Protein AF-0000000074482493 (afdb_homodimer)

Foldseek 3Di:
DLPPLCVVFVVLNPDDPVLNVLLLVLQLVQCLVQNLPRRDPVSSCVSSVHDSVVVCNRQVDSLRVLLSSLSVLVVVLVVQLLVVLVVQDDLALLVLLLVSLVSVLVSCVVPVSSVSSNVCCQVPNDPVCVVVSVVVNVVVCVVCDLVNCCPRRSNLVSDPQVFFDPVDHSSNLSVVLVVLSVVLVVVLNVCVVVPVDPSVCSSVVSSVVSVVVVVVSVVVTGDDD/DLPPLVVVFVVLNPDDPVLNVLLLVLQLVQCLVQNLPRRDPVSSCVSSVHDSVVVCNRQVDSLRSLLSSLSVLVVVLVVQLLVVLVVQDDLALLVLLLVSLVSVLVSCVVPVSSVSSNVCCQVPNDPVCVVVSVVVNVVVCVVCDLVNCCPRRSNLVSDPVVFFDPVDHSSNLSVVLVVLSVVLVVVLNVCVVVPVDPSVCSSVVSSVVSVVVVVVSVVVTGDDD

Sequence (450 aa):
MKLEVLTLYPAFEKQPQEKKDLIIKVAIEEFVKNGYEKASTDVITRRAGISKGILFHYFKSKKNLYLYLVNYVKDFLTEIAMTKLKKIQSDDFFERIKEIVLLKQEIMIQYLQETQFITDAFLNPPVAVKAEMEKIIKEYYEAYQEDFLLEHVYIKELIQTEKLREDISADTVIRMTMCIVDQLSNKYLALYKIKQIDIMDTTEFMLRELNEYLKIVKYGIYKPEMKLEVLTLYPAFEKQPQEKKDLIIKVAIEEFVKNGYEKASTDVITRRAGISKGILFHYFKSKKNLYLYLVNYVKDFLTEIAMTKLKKIQSDDFFERIKEIVLLKQEIMIQYLQETQFITDAFLNPPVAVKAEMEKIIKEYYEAYQEDFLLEHVYIKELIQTEKLREDISADTVIRMTMCIVDQLSNKYLALYKIKQIDIMDTTEFMLRELNEYLKIVKYGIYKPE

InterPro domains:
  IPR001647 DNA-binding HTH domain, TetR-type [PF00440] (23-68)
  IPR001647 DNA-binding HTH domain, TetR-type [PR00455] (23-36)
  IPR001647 DNA-binding HTH domain, TetR-type [PR00455] (44-67)
  IPR001647 DNA-binding HTH domain, TetR-type [PS50977] (17-77)
  IPR009057 Homedomain-like superfamily [SSF46689] (12-85)
  IPR023772 DNA-binding HTH domain, TetR-type, conserved site [PS01081] (35-65)
  IPR036271 Tetracyclin repressor-like, C-terminal domain superfamily [SSF48498] (91-223)
  IPR050624 Nucleoid occlusion factor SlmA/HTH-type transcriptional regulator [PTHR43479] (12-219)

Solvent-accessible surface area (backbone atoms only — not comparable to full-atom value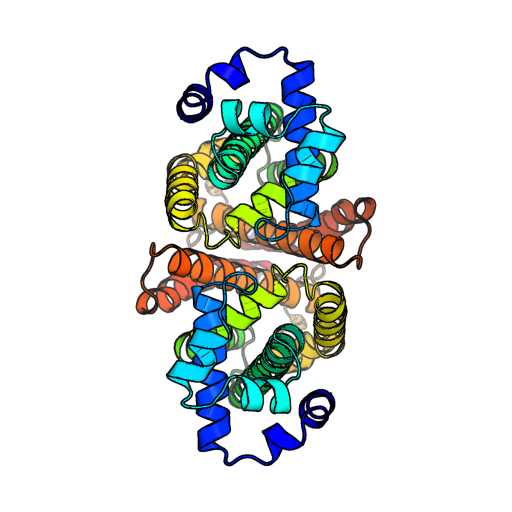s): 24670 Å² total; per-residue (Å²): 118,78,60,56,66,59,60,70,28,56,75,47,67,68,46,59,66,69,58,49,51,43,44,52,51,44,42,48,51,39,36,58,71,37,32,76,82,66,35,51,68,66,59,33,20,61,76,52,71,49,52,67,66,55,52,34,67,42,39,66,41,71,67,45,43,51,54,48,48,48,53,49,45,52,48,52,53,50,50,53,50,53,60,56,52,71,67,64,73,65,78,40,43,70,60,36,52,54,50,51,52,51,49,52,48,50,49,40,66,77,36,41,62,56,44,52,38,50,50,43,47,70,76,56,47,53,63,94,45,33,73,61,45,48,51,51,52,51,51,50,47,64,72,53,25,71,66,47,41,40,60,72,67,65,28,58,83,41,50,62,68,89,45,35,32,90,90,55,53,70,66,56,54,50,51,49,51,49,43,48,51,51,34,50,51,51,51,46,52,50,37,35,74,69,66,76,40,56,75,86,48,42,58,60,55,46,50,53,54,47,52,57,49,47,54,28,46,58,50,22,42,38,54,86,130,119,79,60,57,66,59,60,72,28,54,76,47,66,68,46,58,66,69,60,50,51,44,43,51,50,43,42,48,50,40,36,58,72,35,32,75,81,67,34,48,67,67,59,32,21,60,77,51,72,47,52,64,67,54,54,34,68,41,41,67,40,71,66,47,43,51,53,49,49,48,52,47,45,53,47,52,52,49,51,54,50,54,59,55,52,71,67,62,74,64,78,41,44,70,60,35,50,54,51,51,53,52,48,53,49,50,49,40,66,77,38,40,63,56,45,55,38,48,52,44,47,70,76,57,47,54,63,93,46,35,73,61,46,49,52,52,52,52,50,48,47,64,72,53,24,70,67,47,40,39,61,71,68,65,28,58,82,42,50,62,66,89,45,36,32,90,91,55,54,69,66,56,52,51,51,48,51,51,42,49,50,52,33,49,51,52,50,47,52,52,37,33,75,69,66,75,41,55,76,87,48,40,59,60,58,46,49,50,53,47,51,58,49,47,54,29,46,58,51,21,43,38,54,85,131

Structure (mmCIF, N/CA/C/O backbone):
data_AF-0000000074482493-model_v1
#
loop_
_entity.id
_entity.type
_entity.pdbx_description
1 polymer 'TetR family transcriptional regulator'
#
loop_
_atom_site.group_PDB
_atom_site.id
_atom_site.type_symbol
_atom_site.label_atom_id
_atom_site.label_alt_id
_atom_site.label_comp_id
_atom_site.label_asym_id
_atom_site.label_entity_id
_atom_site.label_seq_id
_atom_site.pdbx_PDB_ins_code
_atom_site.Cartn_x
_atom_site.Cartn_y
_atom_site.Cartn_z
_atom_site.occupancy
_atom_site.B_iso_or_equiv
_atom_site.auth_seq_id
_atom_site.auth_comp_id
_atom_site.auth_asym_id
_atom_site.auth_atom_id
_atom_site.pdbx_PDB_model_num
ATOM 1 N N . MET A 1 1 ? 16.984 13.258 -15.93 1 34.06 1 MET A N 1
ATOM 2 C CA . MET A 1 1 ? 15.93 13.938 -15.172 1 34.06 1 MET A CA 1
ATOM 3 C C . MET A 1 1 ? 16.391 14.266 -13.766 1 34.06 1 MET A C 1
ATOM 5 O O . MET A 1 1 ? 15.836 15.141 -13.109 1 34.06 1 MET A O 1
ATOM 9 N N . LYS A 1 2 ? 17.359 13.383 -13.32 1 43.22 2 LYS A N 1
ATOM 10 C CA . LYS A 1 2 ? 18.031 13.562 -12.039 1 43.22 2 LYS A CA 1
ATOM 11 C C . LYS A 1 2 ? 18.281 15.039 -11.742 1 43.22 2 LYS A C 1
ATOM 13 O O . LYS A 1 2 ? 18.047 15.5 -10.625 1 43.22 2 LYS A O 1
ATOM 18 N N . LEU A 1 3 ? 18.844 15.625 -12.703 1 47.97 3 LEU A N 1
ATOM 19 C CA . LEU A 1 3 ? 19.641 16.844 -12.711 1 47.97 3 LEU A CA 1
ATOM 20 C C . LEU A 1 3 ? 18.766 18.078 -12.586 1 47.97 3 LEU A C 1
ATOM 22 O O . LEU A 1 3 ? 19.172 19.094 -12.008 1 47.97 3 LEU A O 1
ATOM 26 N N . GLU A 1 4 ? 17.594 17.844 -13.047 1 50.75 4 GLU A N 1
ATOM 27 C CA . GLU A 1 4 ? 16.938 19.141 -13.219 1 50.75 4 GLU A CA 1
ATOM 28 C C . GLU A 1 4 ? 16.484 19.719 -11.875 1 50.75 4 GLU A C 1
ATOM 30 O O . GLU A 1 4 ? 16.609 20.922 -11.625 1 50.75 4 GLU A O 1
ATOM 35 N N . VAL A 1 5 ? 15.93 18.906 -10.984 1 54.44 5 VAL A N 1
ATOM 36 C CA . VAL A 1 5 ? 15.391 19.453 -9.75 1 54.44 5 VAL A CA 1
ATOM 37 C C . VAL A 1 5 ? 16.531 19.938 -8.852 1 54.44 5 VAL A C 1
ATOM 39 O O . VAL A 1 5 ? 16.406 20.938 -8.156 1 54.44 5 VAL A O 1
ATOM 42 N N . LEU A 1 6 ? 17.656 19.188 -8.945 1 57.38 6 LEU A N 1
ATOM 43 C CA . LEU A 1 6 ? 18.812 19.609 -8.156 1 57.38 6 LEU A CA 1
ATOM 44 C C . LEU A 1 6 ? 19.312 20.969 -8.602 1 57.38 6 LEU A C 1
ATOM 46 O O . LEU A 1 6 ? 19.828 21.75 -7.793 1 57.38 6 LEU A O 1
ATOM 50 N N . THR A 1 7 ? 18.984 21.203 -9.828 1 65.94 7 THR A N 1
ATOM 51 C CA . THR A 1 7 ? 19.484 22.469 -10.383 1 65.94 7 THR A CA 1
ATOM 52 C C . THR A 1 7 ? 18.578 23.625 -9.977 1 65.94 7 THR A C 1
ATOM 54 O O . THR A 1 7 ? 18.969 24.797 -10.102 1 65.94 7 THR A O 1
ATOM 57 N N . LEU A 1 8 ? 17.547 23.219 -9.328 1 75.19 8 LEU A N 1
ATOM 58 C CA . LEU A 1 8 ? 16.578 24.266 -9 1 75.19 8 LEU A CA 1
ATOM 59 C C . LEU A 1 8 ? 16.938 24.938 -7.676 1 75.19 8 LEU A C 1
ATOM 61 O O . LEU A 1 8 ? 16.375 25.984 -7.344 1 75.19 8 LEU A O 1
ATOM 65 N N . TYR A 1 9 ? 17.969 24.391 -7 1 91.56 9 TYR A N 1
ATOM 66 C CA . TYR A 1 9 ? 18.328 24.953 -5.703 1 91.56 9 TYR A CA 1
ATOM 67 C C . TYR A 1 9 ? 19.828 25.203 -5.613 1 91.56 9 TYR A C 1
ATOM 69 O O . TYR A 1 9 ? 20.516 24.609 -4.773 1 91.56 9 TYR A O 1
ATOM 77 N N . PRO A 1 10 ? 20.297 26.141 -6.406 1 91.81 10 PRO A N 1
ATOM 78 C CA . PRO A 1 10 ? 21.734 26.359 -6.551 1 91.81 10 PRO A CA 1
ATOM 79 C C . PRO A 1 10 ? 22.406 26.75 -5.238 1 91.81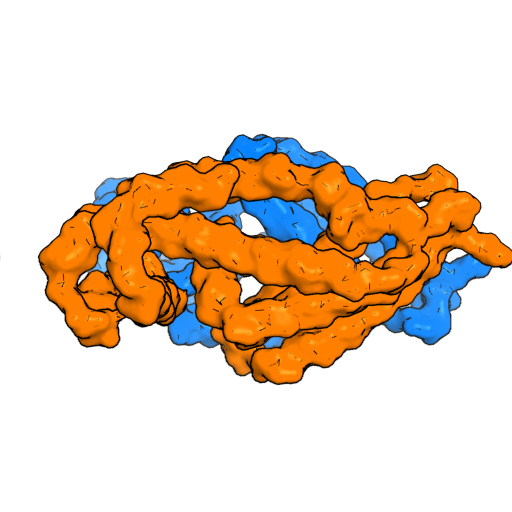 10 PRO A C 1
ATOM 81 O O . PRO A 1 10 ? 23.531 26.328 -4.965 1 91.81 10 PRO A O 1
ATOM 84 N N . ALA A 1 11 ? 21.75 27.625 -4.418 1 94.06 11 ALA A N 1
ATOM 85 C CA . ALA A 1 11 ? 22.328 28.078 -3.156 1 94.06 11 ALA A CA 1
ATOM 86 C C . ALA A 1 11 ? 22.594 26.891 -2.23 1 94.06 11 ALA A C 1
ATOM 88 O O . ALA A 1 11 ? 23.609 26.844 -1.542 1 94.06 11 ALA A O 1
ATOM 89 N N . PHE A 1 12 ? 21.688 25.969 -2.24 1 96.12 12 PHE A N 1
ATOM 90 C CA . PHE A 1 12 ? 21.844 24.781 -1.413 1 96.12 12 PHE A CA 1
ATOM 91 C C . PHE A 1 12 ? 22.906 23.859 -1.996 1 96.12 12 PHE A C 1
ATOM 93 O O . PHE A 1 12 ? 23.75 23.344 -1.267 1 96.12 12 PHE A O 1
ATOM 100 N N . GLU A 1 13 ? 22.891 23.703 -3.324 1 94.06 13 GLU A N 1
ATOM 101 C CA . GLU A 1 13 ? 23.766 22.75 -3.988 1 94.06 13 GLU A CA 1
ATOM 102 C C . GLU A 1 13 ? 25.234 23.203 -3.926 1 94.06 13 GLU A C 1
ATOM 104 O O . GLU A 1 13 ? 26.141 22.391 -4.086 1 94.06 13 GLU A O 1
ATOM 109 N N . LYS A 1 14 ? 25.438 24.453 -3.645 1 94 14 LYS A N 1
ATOM 110 C CA . LYS A 1 14 ? 26.781 25 -3.547 1 94 14 LYS A CA 1
ATOM 111 C C . LYS A 1 14 ? 27.375 24.75 -2.166 1 94 14 LYS A C 1
ATOM 113 O O . LYS A 1 14 ? 28.578 24.922 -1.963 1 94 14 LYS A O 1
ATOM 118 N N . GLN A 1 15 ? 26.547 24.281 -1.237 1 94.94 15 GLN A N 1
ATOM 119 C CA . GLN A 1 15 ? 27.016 24.047 0.119 1 94.94 15 GLN A CA 1
ATOM 120 C C . GLN A 1 15 ? 27.938 22.812 0.168 1 94.94 15 GLN A C 1
ATOM 122 O O . GLN A 1 15 ? 27.844 21.938 -0.696 1 94.94 15 GLN A O 1
ATOM 127 N N . PRO A 1 16 ? 28.828 22.781 1.195 1 96.12 16 PRO A N 1
ATOM 128 C CA . PRO A 1 16 ? 29.641 21.578 1.386 1 96.12 16 PRO A CA 1
ATOM 129 C C . PRO A 1 16 ? 28.797 20.312 1.579 1 96.12 16 PRO A C 1
ATOM 131 O O . PRO A 1 16 ? 27.734 20.375 2.211 1 96.12 16 PRO A O 1
ATOM 134 N N . GLN A 1 17 ? 29.297 19.203 1.153 1 95.62 17 GLN A N 1
ATOM 135 C CA . GLN A 1 17 ? 28.547 17.953 1.135 1 95.62 17 GLN A CA 1
ATOM 136 C C . GLN A 1 17 ? 28.125 17.547 2.543 1 95.62 17 GLN A C 1
ATOM 138 O O . GLN A 1 17 ? 27 17.094 2.744 1 95.62 17 GLN A O 1
ATOM 143 N N . GLU A 1 18 ? 28.953 17.734 3.449 1 96.06 18 GLU A N 1
ATOM 144 C CA . GLU A 1 18 ? 28.656 17.344 4.828 1 96.06 18 GLU A CA 1
ATOM 145 C C . GLU A 1 18 ? 27.453 18.109 5.363 1 96.06 18 GLU A C 1
ATOM 147 O O . GLU A 1 18 ? 26.609 17.516 6.055 1 96.06 18 GLU A O 1
ATOM 152 N N . LYS A 1 19 ? 27.406 19.391 5.031 1 96 19 LYS A N 1
ATOM 153 C CA . LYS A 1 19 ? 26.266 20.203 5.445 1 96 19 LYS A CA 1
ATOM 154 C C . LYS A 1 19 ? 24.984 19.766 4.746 1 96 19 LYS A C 1
ATOM 156 O O . LYS A 1 19 ? 23.938 19.656 5.383 1 96 19 LYS A O 1
ATOM 161 N N . LYS A 1 20 ? 25.078 19.562 3.486 1 96.56 20 LYS A N 1
ATOM 162 C CA . LYS A 1 20 ? 23.922 19.094 2.729 1 96.56 20 LYS A CA 1
ATOM 163 C C . LYS A 1 20 ? 23.391 17.781 3.285 1 96.56 20 LYS A C 1
ATOM 165 O O . LYS A 1 20 ? 22.203 17.625 3.52 1 96.56 20 LYS A O 1
ATOM 170 N N . ASP A 1 21 ? 24.297 16.859 3.609 1 97.06 21 ASP A N 1
ATOM 171 C CA . ASP A 1 21 ? 23.938 15.547 4.121 1 97.06 21 ASP A CA 1
ATOM 172 C C . ASP A 1 21 ? 23.203 15.656 5.457 1 97.06 21 ASP A C 1
ATOM 174 O O . ASP A 1 21 ? 22.219 14.945 5.699 1 97.06 21 ASP A O 1
ATOM 178 N N . LEU A 1 22 ? 23.672 16.516 6.246 1 97.81 22 LEU A N 1
ATOM 179 C CA . LEU A 1 22 ? 23.062 16.688 7.562 1 97.81 22 LEU A CA 1
ATOM 180 C C . LEU A 1 22 ? 21.656 17.234 7.441 1 97.81 22 LEU A C 1
ATOM 182 O O . LEU A 1 22 ? 20.719 16.719 8.07 1 97.81 22 LEU A O 1
ATOM 186 N N . ILE A 1 23 ? 21.469 18.25 6.621 1 98 23 ILE A N 1
ATOM 187 C CA . ILE A 1 23 ? 20.156 18.875 6.441 1 98 23 ILE A CA 1
ATOM 188 C C . ILE A 1 23 ? 19.188 17.859 5.852 1 98 23 ILE A C 1
ATOM 190 O O . ILE A 1 23 ? 18.047 17.719 6.328 1 98 23 ILE A O 1
ATOM 194 N N . ILE A 1 24 ? 19.688 17.125 4.891 1 98.12 24 ILE A N 1
ATOM 195 C CA . ILE A 1 24 ? 18.859 16.109 4.223 1 98.12 24 ILE A CA 1
ATOM 196 C C . ILE A 1 24 ? 18.469 15.031 5.223 1 98.12 24 ILE A C 1
ATOM 198 O O . ILE A 1 24 ? 17.297 14.672 5.324 1 98.12 24 ILE A O 1
ATOM 202 N N . LYS A 1 25 ? 19.422 14.586 5.988 1 98.19 25 LYS A N 1
ATOM 203 C CA . LYS A 1 25 ? 19.188 13.523 6.961 1 98.19 25 LYS A CA 1
ATOM 204 C C . LYS A 1 25 ? 18.156 13.953 8.008 1 98.19 25 LYS A C 1
ATOM 206 O O . LYS A 1 25 ? 17.172 13.25 8.242 1 98.19 25 LYS A O 1
ATOM 211 N N . VAL A 1 26 ? 18.297 15.078 8.57 1 98.44 26 VAL A N 1
ATOM 212 C CA . VAL A 1 26 ? 17.438 15.539 9.656 1 98.44 26 VAL A CA 1
ATOM 213 C C . VAL A 1 26 ? 16.031 15.82 9.109 1 98.44 26 VAL A C 1
ATOM 215 O O . VAL A 1 26 ? 15.031 15.555 9.781 1 98.44 26 VAL A O 1
ATOM 218 N N . ALA A 1 27 ? 15.992 16.406 7.914 1 98.62 27 ALA A N 1
ATOM 219 C CA . ALA A 1 27 ? 14.703 16.703 7.297 1 98.62 27 ALA A CA 1
ATOM 220 C C . ALA A 1 27 ? 13.93 15.414 7.02 1 98.62 27 ALA A C 1
ATOM 222 O O . ALA A 1 27 ? 12.742 15.312 7.34 1 98.62 27 ALA A O 1
ATOM 223 N N . ILE A 1 28 ? 14.594 14.398 6.469 1 98.5 28 ILE A N 1
ATOM 224 C CA . ILE A 1 28 ? 13.961 13.117 6.18 1 98.5 28 ILE A CA 1
ATOM 225 C C . ILE A 1 28 ? 13.453 12.484 7.473 1 98.5 28 ILE A C 1
ATOM 227 O O . ILE A 1 28 ? 12.312 12.031 7.547 1 98.5 28 ILE A O 1
ATOM 231 N N . GLU A 1 29 ? 14.273 12.516 8.492 1 97.94 29 GLU A N 1
ATOM 232 C CA . GLU A 1 29 ? 13.883 11.953 9.781 1 97.94 29 GLU A CA 1
ATOM 233 C C . GLU A 1 29 ? 12.641 12.641 10.336 1 97.94 29 GLU A C 1
ATOM 235 O O . GLU A 1 29 ? 11.742 11.977 10.859 1 97.94 29 GLU A O 1
ATOM 240 N N . GLU A 1 30 ? 12.586 13.938 10.211 1 98.12 30 GLU A N 1
ATOM 241 C CA . GLU A 1 30 ? 11.445 14.711 10.703 1 98.12 30 GLU A CA 1
ATOM 242 C C . GLU A 1 30 ? 10.18 14.375 9.93 1 98.12 30 GLU A C 1
ATOM 244 O O . GLU A 1 30 ? 9.117 14.172 10.523 1 98.12 30 GLU A O 1
ATOM 249 N N . PHE A 1 31 ? 10.273 14.281 8.625 1 96.88 31 PHE A N 1
ATOM 250 C CA . PHE A 1 31 ? 9.109 13.984 7.789 1 96.88 31 PHE A CA 1
ATOM 251 C C . PHE A 1 31 ? 8.633 12.555 8.023 1 96.88 31 PHE A C 1
ATOM 253 O O . PHE A 1 31 ? 7.43 12.281 7.977 1 96.88 31 PHE A O 1
ATOM 260 N N . VAL A 1 32 ? 9.586 11.633 8.25 1 94.44 32 VAL A N 1
ATOM 261 C CA . VAL A 1 32 ? 9.219 10.242 8.492 1 94.44 32 VAL A CA 1
ATOM 262 C C . VAL A 1 32 ? 8.523 10.125 9.844 1 94.44 32 VAL A C 1
ATOM 264 O O . VAL A 1 32 ? 7.516 9.422 9.969 1 94.44 32 VAL A O 1
ATOM 267 N N . LYS A 1 33 ? 9 10.844 10.797 1 93.06 33 LYS A N 1
ATOM 268 C CA . LYS A 1 33 ? 8.5 10.742 12.164 1 93.06 33 LYS A CA 1
ATOM 269 C C . LYS A 1 33 ? 7.145 11.43 12.305 1 93.06 33 LYS A C 1
ATOM 271 O O . LYS A 1 33 ? 6.234 10.891 12.938 1 93.06 33 LYS A O 1
ATOM 276 N N . ASN A 1 34 ? 6.98 12.609 11.602 1 92.38 34 ASN A N 1
ATOM 277 C CA . ASN A 1 34 ? 5.832 13.445 11.93 1 92.38 34 ASN A CA 1
ATOM 278 C C . ASN A 1 34 ? 4.891 13.594 10.734 1 92.38 34 ASN A C 1
ATOM 280 O O . ASN A 1 34 ? 3.781 14.109 10.875 1 92.38 34 ASN A O 1
ATOM 284 N N . GLY A 1 35 ? 5.352 13.102 9.586 1 91.06 35 GLY A N 1
ATOM 285 C CA . GLY A 1 35 ? 4.582 13.375 8.383 1 91.06 35 GLY A CA 1
ATOM 286 C C . GLY A 1 35 ? 4.746 14.797 7.875 1 91.06 35 GLY A C 1
ATOM 287 O O . GLY A 1 35 ? 5.324 15.641 8.562 1 91.06 35 GLY A O 1
ATOM 288 N N . TYR A 1 36 ? 4.238 15.062 6.758 1 93 36 TYR A N 1
ATOM 289 C CA . TYR A 1 36 ? 4.422 16.359 6.117 1 93 36 TYR A CA 1
ATOM 290 C C . TYR A 1 36 ? 3.781 17.469 6.941 1 93 36 TYR A C 1
ATOM 292 O O . TYR A 1 36 ? 4.406 18.5 7.195 1 93 36 TYR A O 1
ATOM 300 N N . GLU A 1 37 ? 2.613 17.281 7.367 1 88.38 37 GLU A N 1
ATOM 301 C CA . GLU A 1 37 ? 1.834 18.344 7.984 1 88.38 37 GLU A CA 1
ATOM 302 C C . GLU A 1 37 ? 2.396 18.719 9.352 1 88.38 37 GLU A C 1
ATOM 304 O O . GLU A 1 37 ? 2.545 19.906 9.664 1 88.38 37 GLU A O 1
ATOM 309 N N . LYS A 1 38 ? 2.762 17.766 10.148 1 90.25 38 LYS A N 1
ATOM 310 C CA . LYS A 1 38 ? 3.182 18.047 11.516 1 90.25 38 LYS A CA 1
ATOM 311 C C . LYS A 1 38 ? 4.691 18.266 11.594 1 90.25 38 LYS A C 1
ATOM 313 O O . LYS A 1 38 ? 5.199 18.734 12.617 1 90.25 38 LYS A O 1
ATOM 318 N N . ALA A 1 39 ? 5.363 17.875 10.492 1 95.44 39 ALA A N 1
ATOM 319 C CA . ALA A 1 39 ? 6.801 18.125 10.484 1 95.44 39 ALA A CA 1
ATOM 320 C C . ALA A 1 39 ? 7.09 19.609 10.703 1 95.44 39 ALA A C 1
ATOM 322 O O . ALA A 1 39 ? 6.391 20.469 10.164 1 95.44 39 ALA A O 1
ATOM 323 N N . SER A 1 40 ? 8.117 19.922 11.469 1 96.31 40 SER A N 1
ATOM 324 C CA . SER A 1 40 ? 8.445 21.281 11.867 1 96.31 40 SER A CA 1
ATOM 325 C C . SER A 1 40 ? 9.773 21.734 11.258 1 96.31 40 SER A C 1
ATOM 327 O O . SER A 1 40 ? 10.812 21.109 11.492 1 96.31 40 SER A O 1
ATOM 329 N N . THR A 1 41 ? 9.656 22.844 10.586 1 97.38 41 THR A N 1
ATO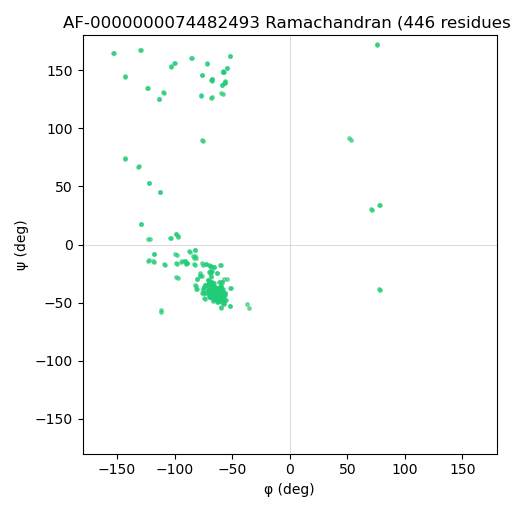M 330 C CA . THR A 1 41 ? 10.883 23.422 10.055 1 97.38 41 THR A CA 1
ATOM 331 C C . THR A 1 41 ? 11.773 23.938 11.18 1 97.38 41 THR A C 1
ATOM 333 O O . THR A 1 41 ? 13 23.953 11.062 1 97.38 41 THR A O 1
ATOM 336 N N . ASP A 1 42 ? 11.148 24.25 12.328 1 97.81 42 ASP A N 1
ATOM 337 C CA . ASP A 1 42 ? 11.922 24.672 13.5 1 97.81 42 ASP A CA 1
ATOM 338 C C . ASP A 1 42 ? 12.773 23.516 14.039 1 97.81 42 ASP A C 1
ATOM 340 O O . ASP A 1 42 ? 13.938 23.719 14.391 1 97.81 42 ASP A O 1
ATOM 344 N N . VAL A 1 43 ? 12.258 22.406 14.109 1 98.06 43 VAL A N 1
ATOM 345 C CA . VAL A 1 43 ? 12.977 21.219 14.594 1 98.06 43 VAL A CA 1
ATOM 346 C C . VAL A 1 43 ? 14.102 20.859 13.625 1 98.06 43 VAL A C 1
ATOM 348 O O . VAL A 1 43 ? 15.219 20.578 14.047 1 98.06 43 VAL A O 1
ATOM 351 N N . ILE A 1 44 ? 13.789 20.922 12.289 1 98.31 44 ILE A N 1
ATOM 352 C CA . ILE A 1 44 ? 14.781 20.594 11.258 1 98.31 44 ILE A CA 1
ATOM 353 C C . ILE A 1 44 ? 15.977 21.547 11.383 1 98.31 44 ILE A C 1
ATOM 355 O O . ILE A 1 44 ? 17.125 21.094 11.422 1 98.31 44 ILE A O 1
ATOM 359 N N . THR A 1 45 ? 15.688 22.844 11.5 1 98.31 45 THR A N 1
ATOM 360 C CA . THR A 1 45 ? 16.766 23.828 11.539 1 98.31 45 THR A CA 1
ATOM 361 C C . THR A 1 45 ? 17.562 23.719 12.828 1 98.31 45 THR A C 1
ATOM 363 O O . THR A 1 45 ? 18.797 23.797 12.805 1 98.31 45 THR A O 1
ATOM 366 N N . ARG A 1 46 ? 16.906 23.5 13.93 1 98.38 46 ARG A N 1
ATOM 367 C CA . ARG A 1 46 ? 17.594 23.312 15.211 1 98.38 46 ARG A CA 1
ATOM 368 C C . ARG A 1 46 ? 18.547 22.125 15.156 1 98.38 46 ARG A C 1
ATOM 370 O O . ARG A 1 46 ? 19.703 22.219 15.547 1 98.38 46 ARG A O 1
ATOM 377 N N . ARG A 1 47 ? 18.141 21.047 14.68 1 98 47 ARG A N 1
ATOM 378 C CA . ARG A 1 47 ? 18.938 19.828 14.617 1 98 47 ARG A CA 1
ATOM 379 C C . ARG A 1 47 ? 20.062 19.953 13.594 1 98 47 ARG A C 1
ATOM 381 O O . ARG A 1 47 ? 21.125 19.359 13.758 1 98 47 ARG A O 1
ATOM 388 N N . ALA A 1 48 ? 19.766 20.719 12.508 1 97.88 48 ALA A N 1
ATOM 389 C CA . ALA A 1 48 ? 20.75 20.891 11.445 1 97.88 48 ALA A CA 1
ATOM 390 C C . ALA A 1 48 ? 21.75 22 11.797 1 97.88 48 ALA A C 1
ATOM 392 O O . ALA A 1 48 ? 22.781 22.156 11.117 1 97.88 48 ALA A O 1
ATOM 393 N N . GLY A 1 49 ? 21.422 22.828 12.758 1 97.56 49 GLY A N 1
ATOM 394 C CA . GLY A 1 49 ? 22.312 23.891 13.18 1 97.56 49 GLY A CA 1
ATOM 395 C C . GLY A 1 49 ? 22.312 25.078 12.242 1 97.56 49 GLY A C 1
ATOM 396 O O . GLY A 1 49 ? 23.359 25.688 11.984 1 97.56 49 GLY A O 1
ATOM 397 N N . ILE A 1 50 ? 21.141 25.328 11.664 1 97.5 50 ILE A N 1
ATOM 398 C CA . ILE A 1 50 ? 21 26.5 10.797 1 97.5 50 ILE A CA 1
ATOM 399 C C . ILE A 1 50 ? 19.766 27.297 11.227 1 97.5 50 ILE A C 1
ATOM 401 O O . ILE A 1 50 ? 18.953 26.828 12.016 1 97.5 50 ILE A O 1
ATOM 405 N N . SER A 1 51 ? 19.672 28.5 10.703 1 96.69 51 SER A N 1
ATOM 406 C CA . SER A 1 51 ? 18.5 29.312 11 1 96.69 51 SER A CA 1
ATOM 407 C C . SER A 1 51 ? 17.344 28.984 10.055 1 96.69 51 SER A C 1
ATOM 409 O O . SER A 1 51 ? 17.547 28.422 8.984 1 96.69 51 SER A O 1
ATOM 411 N N . LYS A 1 52 ? 16.156 29.359 10.492 1 96.12 52 LYS A N 1
ATOM 412 C CA . LYS A 1 52 ? 14.984 29.234 9.633 1 96.12 52 LYS A CA 1
ATOM 413 C C . LYS A 1 52 ? 15.141 30.062 8.359 1 96.12 52 LYS A C 1
ATOM 415 O O . LYS A 1 52 ? 14.75 29.609 7.273 1 96.12 52 LYS A O 1
ATOM 420 N N . GLY A 1 53 ? 15.734 31.234 8.469 1 96.25 53 GLY A N 1
ATOM 421 C CA . GLY A 1 53 ? 16.016 32.062 7.32 1 96.25 53 GLY A CA 1
ATOM 422 C C . GLY A 1 53 ? 16.859 31.406 6.266 1 96.25 53 GLY A C 1
ATOM 423 O O . GLY A 1 53 ? 16.562 31.469 5.074 1 96.25 53 GLY A O 1
ATOM 424 N N . ILE A 1 54 ? 17.859 30.703 6.656 1 97 54 ILE A N 1
ATOM 425 C CA . ILE A 1 54 ? 18.781 30 5.75 1 97 54 ILE A CA 1
ATOM 426 C C . ILE A 1 54 ? 18.047 28.844 5.066 1 97 54 ILE A C 1
ATOM 428 O O . ILE A 1 54 ? 18.203 28.641 3.859 1 97 54 ILE A O 1
ATOM 432 N N . LEU A 1 55 ? 17.25 28.078 5.82 1 97.62 55 LEU A N 1
ATOM 433 C CA . LEU A 1 55 ? 16.484 27 5.219 1 97.62 55 LEU A CA 1
ATOM 434 C C . LEU A 1 55 ? 15.586 27.516 4.105 1 97.62 55 LEU A C 1
ATOM 436 O O . LEU A 1 55 ? 15.531 26.953 3.018 1 97.62 55 LEU A O 1
ATOM 440 N N . PHE A 1 56 ? 14.969 28.641 4.422 1 96 56 PHE A N 1
ATOM 441 C CA . PHE A 1 56 ? 14.023 29.188 3.455 1 96 56 PHE A CA 1
ATOM 442 C C . PHE A 1 56 ? 14.766 29.891 2.326 1 96 56 PHE A C 1
ATOM 444 O O . PHE A 1 56 ? 14.234 30.031 1.219 1 96 56 PHE A O 1
ATOM 451 N N . HIS A 1 57 ? 15.984 30.375 2.668 1 96.56 57 HIS A N 1
ATOM 452 C CA . HIS A 1 57 ? 16.844 30.844 1.584 1 96.56 57 HIS A CA 1
ATOM 453 C C . HIS A 1 57 ? 17.156 29.719 0.604 1 96.56 57 HIS A C 1
ATOM 455 O O . HIS A 1 57 ? 17.172 29.922 -0.61 1 96.56 57 HIS A O 1
ATOM 461 N N . TYR A 1 58 ? 17.328 28.531 1.152 1 96.69 58 TYR A N 1
ATOM 462 C CA . TYR A 1 58 ? 17.656 27.375 0.313 1 96.69 58 TYR A CA 1
ATOM 463 C C . TYR A 1 58 ? 16.422 26.906 -0.462 1 96.69 58 TYR A C 1
ATOM 465 O O . TYR A 1 58 ? 16.484 26.719 -1.679 1 96.69 58 TYR A O 1
ATOM 473 N N . PHE A 1 59 ? 15.219 26.781 0.235 1 97.38 59 PHE A N 1
ATOM 474 C CA . PHE A 1 59 ? 14.133 26 -0.353 1 97.38 59 PHE A CA 1
ATOM 475 C C . PHE A 1 59 ? 12.875 26.828 -0.5 1 97.38 59 PHE A C 1
ATOM 477 O O . PHE A 1 59 ? 11.914 26.406 -1.147 1 97.38 59 PHE A O 1
ATOM 484 N N . LYS A 1 60 ? 12.836 27.953 0.148 1 95.81 60 LYS A N 1
ATOM 485 C CA . LYS A 1 60 ? 11.75 28.922 0.062 1 95.81 60 LYS A CA 1
ATOM 486 C C . LYS A 1 60 ? 10.547 28.484 0.9 1 95.81 60 LYS A C 1
ATOM 488 O O . LYS A 1 60 ? 9.93 29.297 1.581 1 95.81 60 LYS A O 1
ATOM 493 N N . SER A 1 61 ? 10.266 27.188 0.882 1 95.94 61 SER A N 1
ATOM 494 C CA . SER A 1 61 ? 9.109 26.688 1.614 1 95.94 61 SER A CA 1
ATOM 495 C C . SER A 1 61 ? 9.297 25.234 2.025 1 95.94 61 SER A C 1
ATOM 497 O O . SER A 1 61 ? 10.164 24.547 1.491 1 95.94 61 SER A O 1
ATOM 499 N N . LYS A 1 62 ? 8.445 24.812 2.951 1 95.88 62 LYS A N 1
ATOM 500 C CA . LYS A 1 62 ? 8.406 23.406 3.35 1 95.88 62 LYS A CA 1
ATOM 501 C C . LYS A 1 62 ? 8.055 22.516 2.17 1 95.88 62 LYS A C 1
ATOM 503 O O . LYS A 1 62 ? 8.617 21.422 2.02 1 95.88 62 LYS A O 1
ATOM 508 N N . LYS A 1 63 ? 7.18 23.016 1.351 1 96.19 63 LYS A N 1
ATOM 509 C CA . LYS A 1 63 ? 6.754 22.297 0.16 1 96.19 63 LYS A CA 1
ATOM 510 C C . LYS A 1 63 ? 7.934 22.016 -0.77 1 96.19 63 LYS A C 1
ATOM 512 O O . LYS A 1 63 ? 8.141 20.891 -1.207 1 96.19 63 LYS A O 1
ATOM 517 N N . ASN A 1 64 ? 8.672 22.969 -0.988 1 96.88 64 ASN A N 1
ATOM 518 C CA . ASN A 1 64 ? 9.812 22.828 -1.883 1 96.88 64 ASN A CA 1
ATOM 519 C C . ASN A 1 64 ? 10.883 21.922 -1.289 1 96.88 64 ASN A C 1
ATOM 521 O O . ASN A 1 64 ? 11.508 21.141 -2.006 1 96.88 64 ASN A O 1
ATOM 525 N N . LEU A 1 65 ? 11.117 22.078 0.004 1 97.69 65 LEU A N 1
ATOM 526 C CA . LEU A 1 65 ? 12.055 21.188 0.676 1 97.69 65 LEU A CA 1
ATOM 527 C C . LEU A 1 65 ? 11.617 19.734 0.535 1 97.69 65 LEU A C 1
ATOM 529 O O . LEU A 1 65 ? 12.422 18.859 0.188 1 97.69 65 LEU A O 1
ATOM 533 N N . TYR A 1 66 ? 10.344 19.453 0.776 1 97.62 66 TYR A N 1
ATOM 534 C CA . TYR A 1 66 ? 9.797 18.109 0.683 1 97.62 66 TYR A CA 1
ATOM 535 C C . TYR A 1 66 ? 9.992 17.531 -0.717 1 97.62 66 TYR A C 1
ATOM 537 O O . TYR A 1 66 ? 10.477 16.406 -0.873 1 97.62 66 TYR A O 1
ATOM 545 N N . LEU A 1 67 ? 9.633 18.312 -1.708 1 97.56 67 LEU A N 1
ATOM 546 C CA . LEU A 1 67 ? 9.734 17.859 -3.094 1 97.56 67 LEU A CA 1
ATOM 547 C C . LEU A 1 67 ? 11.195 17.641 -3.49 1 97.56 67 LEU A C 1
ATOM 549 O O . LEU A 1 67 ? 11.5 16.734 -4.25 1 97.56 67 LEU A O 1
ATOM 553 N N . TYR A 1 68 ? 12.039 18.5 -2.975 1 97.25 68 TYR A N 1
ATOM 554 C CA . TYR A 1 68 ? 13.469 18.297 -3.186 1 97.25 68 TYR A CA 1
ATOM 555 C C . TYR A 1 68 ? 13.906 16.938 -2.641 1 97.25 68 TYR A C 1
ATOM 557 O O . TYR A 1 68 ? 14.609 16.188 -3.324 1 97.25 68 TYR A O 1
ATOM 565 N N . LEU A 1 69 ? 13.5 16.641 -1.44 1 98.06 69 LEU A N 1
ATOM 566 C CA . LEU A 1 69 ? 13.883 15.398 -0.785 1 98.06 69 LEU A CA 1
ATOM 567 C C . LEU A 1 69 ? 13.32 14.195 -1.528 1 98.06 69 LEU A C 1
ATOM 569 O O . LEU A 1 69 ? 13.977 13.164 -1.646 1 98.06 69 LEU A O 1
ATOM 573 N N . VAL A 1 70 ? 12.086 14.273 -2.027 1 97.75 70 VAL A N 1
ATOM 574 C CA . VAL A 1 70 ? 11.477 13.195 -2.797 1 97.75 70 VAL A CA 1
ATOM 575 C C . VAL A 1 70 ? 12.352 12.875 -4.012 1 97.75 70 VAL A C 1
ATOM 577 O O . VAL A 1 70 ? 12.703 11.711 -4.242 1 97.75 70 VAL A O 1
ATOM 580 N N . ASN A 1 71 ? 12.656 13.906 -4.691 1 96.31 71 ASN A N 1
ATOM 581 C CA . ASN A 1 71 ? 13.469 13.695 -5.887 1 96.31 71 ASN A CA 1
ATOM 582 C C . ASN A 1 71 ? 14.859 13.188 -5.535 1 96.31 71 ASN A C 1
ATOM 584 O O . ASN A 1 71 ? 15.375 12.281 -6.191 1 96.31 71 ASN A O 1
ATOM 588 N N . TYR A 1 72 ? 15.422 13.758 -4.523 1 96 72 TYR A N 1
ATOM 589 C CA . TYR A 1 72 ? 16.75 13.352 -4.082 1 96 72 TYR A CA 1
ATOM 590 C C . TYR A 1 72 ? 16.766 11.875 -3.689 1 96 72 TYR A C 1
ATOM 592 O O . TYR A 1 72 ? 17.609 11.109 -4.176 1 96 72 TYR A O 1
ATOM 600 N N . VAL A 1 73 ? 15.883 11.5 -2.82 1 97.38 73 VAL A N 1
ATOM 601 C CA . VAL A 1 73 ? 15.852 10.141 -2.291 1 97.38 73 VAL A CA 1
ATOM 602 C C . VAL A 1 73 ? 15.523 9.156 -3.41 1 97.38 73 VAL A C 1
ATOM 604 O O . VAL A 1 73 ? 16.141 8.094 -3.514 1 97.38 73 VAL A O 1
ATOM 607 N N . LYS A 1 74 ? 14.531 9.469 -4.195 1 95.94 74 LYS A N 1
ATOM 608 C CA . LYS A 1 74 ? 14.156 8.641 -5.34 1 95.94 74 LYS A CA 1
ATOM 609 C C . LYS A 1 74 ? 15.367 8.359 -6.23 1 95.94 74 LYS A C 1
ATOM 611 O O . LYS A 1 74 ? 15.648 7.203 -6.559 1 95.94 74 LYS A O 1
ATOM 616 N N . ASP A 1 75 ? 16.047 9.406 -6.621 1 93.94 75 ASP A N 1
ATOM 617 C CA . ASP A 1 75 ? 17.203 9.266 -7.504 1 93.94 75 ASP A CA 1
ATOM 618 C C . ASP A 1 75 ? 18.328 8.508 -6.809 1 93.94 75 ASP A C 1
ATOM 620 O O . ASP A 1 75 ? 18.969 7.645 -7.414 1 93.94 75 ASP A O 1
ATOM 624 N N . PHE A 1 76 ? 18.562 8.891 -5.574 1 95.81 76 PHE A N 1
ATOM 625 C CA . PHE A 1 76 ? 19.625 8.281 -4.777 1 95.81 76 PHE A CA 1
ATOM 626 C C . PHE A 1 76 ? 19.422 6.777 -4.648 1 95.81 76 PHE A C 1
ATOM 628 O O . PHE A 1 76 ? 20.312 5.992 -4.961 1 95.81 76 PHE A O 1
ATOM 635 N N . LEU A 1 77 ? 18.219 6.324 -4.285 1 96.25 77 LEU A N 1
ATOM 636 C CA . LEU A 1 77 ? 17.922 4.906 -4.105 1 96.25 77 LEU A CA 1
ATOM 637 C C . LEU A 1 77 ? 17.922 4.176 -5.445 1 96.25 77 LEU A C 1
ATOM 639 O O . LEU A 1 77 ? 18.359 3.023 -5.527 1 96.25 77 LEU A O 1
ATOM 643 N N . THR A 1 78 ? 17.406 4.832 -6.449 1 93.69 78 THR A N 1
ATOM 644 C CA . THR A 1 78 ? 17.406 4.238 -7.781 1 93.69 78 THR A CA 1
ATOM 645 C C . THR A 1 78 ? 18.828 3.965 -8.258 1 93.69 78 THR A C 1
ATOM 647 O O . THR A 1 78 ? 19.125 2.883 -8.766 1 93.69 78 THR A O 1
ATOM 650 N N . GLU A 1 79 ? 19.703 4.902 -8.062 1 94.62 79 GLU A N 1
ATOM 651 C CA . GLU A 1 79 ? 21.094 4.754 -8.477 1 94.62 79 GLU A CA 1
ATOM 652 C C . GLU A 1 79 ? 21.781 3.615 -7.723 1 94.62 79 GLU A C 1
ATOM 654 O O . GLU A 1 79 ? 22.484 2.809 -8.32 1 94.62 79 GLU A O 1
ATOM 659 N N . ILE A 1 80 ? 21.562 3.572 -6.457 1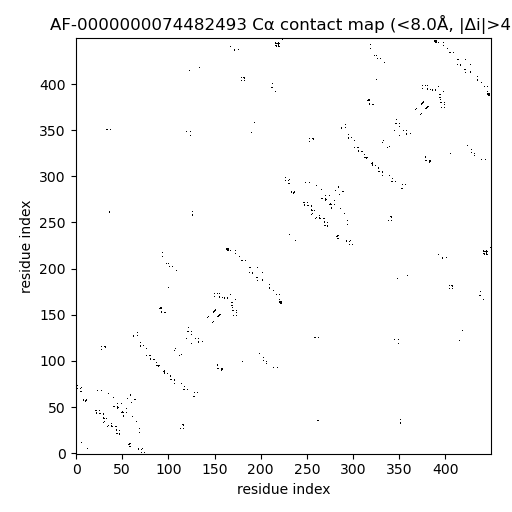 96.38 80 ILE A N 1
ATOM 660 C CA . ILE A 1 80 ? 22.141 2.508 -5.648 1 96.38 80 ILE A CA 1
ATOM 661 C C . ILE A 1 80 ? 21.625 1.152 -6.125 1 96.38 80 ILE A C 1
ATOM 663 O O . ILE A 1 80 ? 22.406 0.214 -6.309 1 96.38 80 ILE A O 1
ATOM 667 N N . ALA A 1 81 ? 20.328 1.049 -6.332 1 94.44 81 ALA A N 1
ATOM 668 C CA . ALA A 1 81 ? 19.719 -0.203 -6.77 1 94.44 81 ALA A CA 1
ATOM 669 C C . ALA A 1 81 ? 20.281 -0.645 -8.117 1 94.44 81 ALA A C 1
ATOM 671 O O . ALA A 1 81 ? 20.641 -1.807 -8.297 1 94.44 81 ALA A O 1
ATOM 672 N N . MET A 1 82 ? 20.375 0.276 -9.055 1 92.5 82 MET A N 1
ATOM 673 C CA . MET A 1 82 ? 20.844 -0.048 -10.398 1 92.5 82 MET A CA 1
ATOM 674 C C . MET A 1 82 ? 22.312 -0.477 -10.375 1 92.5 82 MET A C 1
ATOM 676 O O . MET A 1 82 ? 22.703 -1.402 -11.086 1 92.5 82 MET A O 1
ATOM 680 N N . THR A 1 83 ? 23.094 0.176 -9.578 1 94.94 83 THR A N 1
ATOM 681 C CA . THR A 1 83 ? 24.5 -0.17 -9.453 1 94.94 83 THR A CA 1
ATOM 682 C C . THR A 1 83 ? 24.672 -1.579 -8.891 1 94.94 83 THR A C 1
ATOM 684 O O . THR A 1 83 ? 25.453 -2.373 -9.406 1 94.94 83 THR A O 1
ATOM 687 N N . LYS A 1 84 ? 23.922 -1.879 -7.91 1 95.44 84 LYS A N 1
ATOM 688 C CA . LYS A 1 84 ? 24.016 -3.193 -7.281 1 95.44 84 LYS A CA 1
ATOM 689 C C . LYS A 1 84 ? 23.438 -4.277 -8.18 1 95.44 84 LYS A C 1
ATOM 691 O O . LYS A 1 84 ? 23.906 -5.41 -8.195 1 95.44 84 LYS A O 1
ATOM 696 N N . LEU A 1 85 ? 22.406 -3.922 -8.875 1 93.88 85 LEU A N 1
ATOM 697 C CA . LEU A 1 85 ? 21.766 -4.855 -9.789 1 93.88 85 LEU A CA 1
ATOM 698 C C . LEU A 1 85 ? 22.734 -5.332 -10.859 1 93.88 85 LEU A C 1
ATOM 700 O O . LEU A 1 85 ? 22.688 -6.488 -11.281 1 93.88 85 LEU A O 1
ATOM 704 N N . LYS A 1 86 ? 23.594 -4.449 -11.352 1 92 86 LYS A N 1
ATOM 705 C CA . LYS A 1 86 ? 24.578 -4.773 -12.383 1 92 86 LYS A CA 1
ATOM 706 C C . LYS A 1 86 ? 25.531 -5.871 -11.922 1 92 86 LYS A C 1
ATOM 708 O O . LYS A 1 86 ? 26.156 -6.543 -12.742 1 92 86 LYS A O 1
ATOM 713 N N . LYS A 1 87 ? 25.578 -6.086 -10.68 1 93.62 87 LYS A N 1
ATOM 714 C CA . LYS A 1 87 ? 26.5 -7.066 -10.133 1 93.62 87 LYS A CA 1
ATOM 715 C C . LYS A 1 87 ? 25.859 -8.453 -10.07 1 93.62 87 LYS A C 1
ATOM 717 O O . LYS A 1 87 ? 26.547 -9.445 -9.836 1 93.62 87 LYS A O 1
ATOM 722 N N . ILE A 1 88 ? 24.547 -8.492 -10.188 1 93.81 88 ILE A N 1
ATOM 723 C CA . ILE A 1 88 ? 23.875 -9.789 -10.188 1 93.81 88 ILE A CA 1
ATOM 724 C C . ILE A 1 88 ? 24.25 -10.555 -11.461 1 93.81 88 ILE A C 1
ATOM 726 O O . ILE A 1 88 ? 24.078 -10.047 -12.57 1 93.81 88 ILE A O 1
ATOM 730 N N . GLN A 1 89 ? 24.734 -11.805 -11.367 1 89.81 89 GLN A N 1
ATOM 731 C CA . GLN A 1 89 ? 25.234 -12.555 -12.516 1 89.81 89 GLN A CA 1
ATOM 732 C C . GLN A 1 89 ? 24.484 -13.875 -12.68 1 89.81 89 GLN A C 1
ATOM 734 O O . GLN A 1 89 ? 24.797 -14.656 -13.586 1 89.81 89 GLN A O 1
ATOM 739 N N . SER A 1 90 ? 23.469 -14.078 -11.859 1 92.12 90 SER A N 1
ATOM 740 C CA . SER A 1 90 ? 22.75 -15.336 -11.977 1 92.12 90 SER A CA 1
ATOM 741 C C . SER A 1 90 ? 22.219 -15.539 -13.391 1 92.12 90 SER A C 1
ATOM 743 O O . SER A 1 90 ? 21.672 -14.609 -13.992 1 92.12 90 SER A O 1
ATOM 745 N N . ASP A 1 91 ? 22.328 -16.797 -13.906 1 92.25 91 ASP A N 1
ATOM 746 C CA . ASP A 1 91 ? 21.844 -17.109 -15.242 1 92.25 91 ASP A CA 1
ATOM 747 C C . ASP A 1 91 ? 20.516 -17.875 -15.164 1 92.25 91 ASP A C 1
ATOM 749 O O . ASP A 1 91 ? 20.031 -18.375 -16.172 1 92.25 91 ASP A O 1
ATOM 753 N N . ASP A 1 92 ? 20.031 -18 -13.992 1 94.75 92 ASP A N 1
ATOM 754 C CA . ASP A 1 92 ? 18.703 -18.578 -13.766 1 94.75 92 ASP A CA 1
ATOM 755 C C . ASP A 1 92 ? 17.703 -17.516 -13.32 1 94.75 92 ASP A C 1
ATOM 757 O O . ASP A 1 92 ? 17.984 -16.734 -12.406 1 94.75 92 ASP A O 1
ATOM 761 N N . PHE A 1 93 ? 16.578 -17.516 -13.984 1 96 93 PHE A N 1
ATOM 762 C CA . PHE A 1 93 ? 15.578 -16.484 -13.734 1 96 93 PHE A CA 1
ATOM 763 C C . PHE A 1 93 ? 15.172 -16.469 -12.266 1 96 93 PHE A C 1
ATOM 765 O O . PHE A 1 93 ? 15.156 -15.406 -11.633 1 96 93 PHE A O 1
ATOM 772 N N . PHE A 1 94 ? 14.891 -17.609 -11.672 1 96.25 94 PHE A N 1
ATOM 773 C CA . PHE A 1 94 ? 14.359 -17.688 -10.32 1 96.25 94 PHE A CA 1
ATOM 774 C C . PHE A 1 94 ? 15.438 -17.375 -9.289 1 96.25 94 PHE A C 1
ATOM 776 O O . PHE A 1 94 ? 15.164 -16.766 -8.258 1 96.25 94 PHE A O 1
ATOM 783 N N . GLU A 1 95 ? 16.656 -17.766 -9.578 1 96.19 95 GLU A N 1
ATOM 784 C CA . GLU A 1 95 ? 17.766 -17.375 -8.703 1 96.19 95 GLU A CA 1
ATOM 785 C C . GLU A 1 95 ? 18 -15.875 -8.758 1 96.19 95 GLU A C 1
ATOM 787 O O . GLU A 1 95 ? 18.312 -15.258 -7.734 1 96.19 95 GLU A O 1
ATOM 792 N N . ARG A 1 96 ? 17.906 -15.328 -9.922 1 96.12 96 ARG A N 1
ATOM 793 C CA . ARG A 1 96 ? 18.062 -13.891 -10.07 1 96.12 96 ARG A CA 1
ATOM 794 C C . ARG A 1 96 ? 17 -13.148 -9.258 1 96.12 96 ARG A C 1
ATOM 796 O O . ARG A 1 96 ? 17.297 -12.141 -8.617 1 96.12 96 ARG A O 1
ATOM 803 N N . ILE A 1 97 ? 15.719 -13.609 -9.234 1 96.69 97 ILE A N 1
ATOM 804 C CA . ILE A 1 97 ? 14.641 -13 -8.461 1 96.69 97 ILE A CA 1
ATOM 805 C C . ILE A 1 97 ? 15.023 -12.969 -6.98 1 96.69 97 ILE A C 1
ATOM 807 O O . ILE A 1 97 ? 14.867 -11.945 -6.312 1 96.69 97 ILE A O 1
ATOM 811 N N . LYS A 1 98 ? 15.508 -14.047 -6.512 1 96.56 98 LYS A N 1
ATOM 812 C CA . LYS A 1 98 ? 15.914 -14.133 -5.109 1 96.56 98 LYS A CA 1
ATOM 813 C C . LYS A 1 98 ? 17.016 -13.125 -4.801 1 96.56 98 LYS A C 1
ATOM 815 O O . LYS A 1 98 ? 17 -12.469 -3.754 1 96.56 98 LYS A O 1
ATOM 820 N N . GLU A 1 99 ? 17.969 -12.969 -5.695 1 96.38 99 GLU A N 1
ATOM 821 C CA . GLU A 1 99 ? 19.062 -12.016 -5.512 1 96.38 99 GLU A CA 1
ATOM 822 C C . GLU A 1 99 ? 18.531 -10.578 -5.523 1 96.38 99 GLU A C 1
ATOM 824 O O . GLU A 1 99 ? 19.016 -9.742 -4.758 1 96.38 99 GLU A O 1
ATOM 829 N N . ILE A 1 100 ? 17.625 -10.344 -6.398 1 95.56 100 ILE A N 1
ATOM 830 C CA . ILE A 1 100 ? 17 -9.016 -6.469 1 95.56 100 ILE A CA 1
ATOM 831 C C . ILE A 1 100 ? 16.312 -8.703 -5.145 1 95.56 100 ILE A C 1
ATOM 833 O O . ILE A 1 100 ? 16.453 -7.602 -4.609 1 95.56 100 ILE A O 1
ATOM 837 N N . VAL A 1 101 ? 15.555 -9.648 -4.598 1 96.06 101 VAL A N 1
ATOM 838 C CA . VAL A 1 101 ? 14.828 -9.461 -3.346 1 96.06 101 VAL A CA 1
ATOM 839 C C . VAL A 1 101 ? 15.812 -9.203 -2.209 1 96.06 101 VAL A C 1
ATOM 841 O O . VAL A 1 101 ? 15.602 -8.312 -1.384 1 96.06 101 VAL A O 1
ATOM 844 N N . LEU A 1 102 ? 16.891 -9.969 -2.188 1 96 102 LEU A N 1
ATOM 845 C CA . LEU A 1 102 ? 17.922 -9.789 -1.162 1 96 102 LEU A CA 1
ATOM 846 C C . LEU A 1 102 ? 18.547 -8.406 -1.266 1 96 102 LEU A C 1
ATOM 848 O O . LEU A 1 102 ? 18.781 -7.742 -0.25 1 96 102 LEU A O 1
ATOM 852 N N . LEU A 1 103 ? 18.812 -8.016 -2.447 1 95.81 103 LEU A N 1
ATOM 853 C CA . LEU A 1 103 ? 19.375 -6.695 -2.689 1 95.81 103 LEU A CA 1
ATOM 854 C C . LEU A 1 103 ? 18.438 -5.598 -2.229 1 95.81 103 LEU A C 1
ATOM 856 O O . LEU A 1 103 ? 18.844 -4.652 -1.558 1 95.81 103 LEU A O 1
ATOM 860 N N . LYS A 1 104 ? 17.172 -5.707 -2.605 1 94.75 104 LYS A N 1
ATOM 861 C CA . LYS A 1 104 ? 16.172 -4.734 -2.189 1 94.75 104 LYS A CA 1
ATOM 862 C C . LYS A 1 104 ? 16.094 -4.645 -0.668 1 94.75 104 LYS A C 1
ATOM 864 O O . LYS A 1 104 ? 15.969 -3.551 -0.112 1 94.75 104 LYS A O 1
ATOM 869 N N . GLN A 1 105 ? 16.141 -5.766 -0.049 1 94.75 105 GLN A N 1
ATOM 870 C CA . GLN A 1 105 ? 16.078 -5.801 1.408 1 94.75 105 GLN A CA 1
ATOM 871 C C . GLN A 1 105 ? 17.297 -5.145 2.033 1 94.75 105 GLN A C 1
ATOM 873 O O . GLN A 1 105 ? 17.188 -4.426 3.029 1 94.75 105 GLN A O 1
ATOM 878 N N . GLU A 1 106 ? 18.391 -5.418 1.485 1 96 106 GLU A N 1
ATOM 879 C CA . GLU A 1 106 ? 19.625 -4.801 1.963 1 96 106 GLU A CA 1
ATOM 880 C C . GLU A 1 106 ? 19.547 -3.279 1.875 1 96 106 GLU A C 1
ATOM 882 O O . GLU A 1 106 ? 19.906 -2.58 2.828 1 96 106 GLU A O 1
ATOM 887 N N . ILE A 1 107 ? 19.109 -2.82 0.764 1 96.44 107 ILE A N 1
ATOM 888 C CA . ILE A 1 107 ? 18.984 -1.382 0.551 1 96.44 107 ILE A CA 1
ATOM 889 C C . ILE A 1 107 ? 17.969 -0.799 1.531 1 96.44 107 ILE A C 1
ATOM 891 O O . ILE A 1 107 ? 18.219 0.234 2.156 1 96.44 107 ILE A O 1
ATOM 895 N N . MET A 1 108 ? 16.844 -1.465 1.676 1 94.88 108 MET A N 1
ATOM 896 C CA . MET A 1 108 ? 15.797 -0.999 2.584 1 94.88 108 MET A CA 1
ATOM 897 C C . MET A 1 108 ? 16.328 -0.885 4.008 1 94.88 108 MET A C 1
ATOM 899 O O . MET A 1 108 ? 16.078 0.115 4.688 1 94.88 108 MET A O 1
ATOM 903 N N . ILE A 1 109 ? 17.094 -1.852 4.453 1 94.75 109 ILE A N 1
ATOM 904 C CA . ILE A 1 109 ? 17.609 -1.879 5.816 1 94.75 109 ILE A CA 1
ATOM 905 C C . ILE A 1 109 ? 18.656 -0.787 5.988 1 94.75 109 ILE A C 1
ATOM 907 O O . ILE A 1 109 ? 18.641 -0.05 6.977 1 94.75 109 ILE A O 1
ATOM 911 N N . GLN A 1 110 ? 19.562 -0.66 5.012 1 96.12 110 GLN A N 1
ATOM 912 C CA . GLN A 1 110 ? 20.672 0.299 5.078 1 96.12 110 GLN A CA 1
ATOM 913 C C . GLN A 1 110 ? 20.156 1.733 5.016 1 96.12 110 GLN A C 1
ATOM 915 O O . GLN A 1 110 ? 20.703 2.629 5.648 1 96.12 110 GLN A O 1
ATOM 920 N N . TYR A 1 111 ? 19.109 1.942 4.273 1 97 111 TYR A N 1
ATOM 921 C CA . TYR A 1 111 ? 18.547 3.271 4.074 1 97 111 TYR A CA 1
ATOM 922 C C . TYR A 1 111 ? 17.078 3.307 4.508 1 97 111 TYR A C 1
ATOM 924 O O . TYR A 1 111 ? 16.219 3.771 3.758 1 97 111 TYR A O 1
ATOM 932 N N . LEU A 1 112 ? 16.891 2.877 5.68 1 94.94 112 LEU A N 1
ATOM 933 C CA . LEU A 1 112 ? 15.547 2.635 6.207 1 94.94 112 LEU A CA 1
ATOM 934 C C . LEU A 1 112 ? 14.719 3.918 6.199 1 94.94 112 LEU A C 1
ATOM 936 O O . LEU A 1 112 ? 13.578 3.924 5.738 1 94.94 112 LEU A O 1
ATOM 940 N N . GLN A 1 113 ? 15.281 5.027 6.637 1 96.19 113 GLN A N 1
ATOM 941 C CA . GLN A 1 113 ? 14.562 6.293 6.707 1 96.19 113 GLN A CA 1
ATOM 942 C C . GLN A 1 113 ? 14.211 6.805 5.312 1 96.19 113 GLN A C 1
ATOM 944 O O . GLN A 1 113 ? 13.078 7.238 5.074 1 96.19 113 GLN A O 1
ATOM 949 N N . GLU A 1 114 ? 15.164 6.73 4.414 1 97.5 114 GLU A N 1
ATOM 950 C CA . GLU A 1 114 ? 14.938 7.141 3.031 1 97.5 114 GLU A CA 1
ATOM 951 C C . GLU A 1 114 ? 13.852 6.289 2.373 1 97.5 114 GLU A C 1
ATOM 953 O O . GLU A 1 114 ? 12.992 6.812 1.669 1 97.5 114 GLU A O 1
ATOM 958 N N . THR A 1 115 ? 13.914 4.992 2.676 1 95.75 115 THR A N 1
ATOM 959 C CA . THR A 1 115 ? 12.945 4.07 2.09 1 95.75 115 THR A CA 1
ATOM 960 C C . THR A 1 115 ? 11.547 4.34 2.625 1 95.75 115 THR A C 1
ATOM 962 O O . THR A 1 115 ? 10.578 4.406 1.857 1 95.75 115 THR A O 1
ATOM 965 N N . GLN A 1 116 ? 11.461 4.523 3.896 1 92.69 116 GLN A N 1
ATOM 966 C CA . GLN A 1 116 ? 10.164 4.836 4.492 1 92.69 116 GLN A CA 1
ATOM 967 C C . GLN A 1 116 ? 9.617 6.152 3.949 1 92.69 116 GLN A C 1
ATOM 969 O O . GLN A 1 116 ? 8.43 6.25 3.619 1 92.69 116 GLN A O 1
ATOM 974 N N . PHE A 1 117 ? 10.492 7.137 3.855 1 96.38 117 PHE A N 1
ATOM 975 C CA . PHE A 1 117 ? 10.109 8.453 3.363 1 96.38 117 PHE A CA 1
ATOM 976 C C . PHE A 1 117 ? 9.531 8.359 1.957 1 96.38 117 PHE A C 1
ATOM 978 O O . PHE A 1 117 ? 8.422 8.844 1.702 1 96.38 117 PHE A O 1
ATOM 985 N N . ILE A 1 118 ? 10.211 7.703 1.049 1 95.94 118 ILE A N 1
ATOM 986 C CA . ILE A 1 118 ? 9.82 7.684 -0.356 1 95.94 118 ILE A CA 1
ATOM 987 C C . ILE A 1 118 ? 8.602 6.781 -0.542 1 95.94 118 ILE A C 1
ATOM 989 O O . ILE A 1 118 ? 7.719 7.078 -1.35 1 95.94 118 ILE A O 1
ATOM 993 N N . THR A 1 119 ? 8.516 5.676 0.196 1 92 119 THR A N 1
ATOM 994 C CA . THR A 1 119 ? 7.352 4.797 0.134 1 92 119 THR A CA 1
ATOM 995 C C . THR A 1 119 ? 6.086 5.539 0.558 1 92 119 THR A C 1
ATOM 997 O O . THR A 1 119 ? 5.066 5.488 -0.135 1 92 119 THR A O 1
ATOM 1000 N N . ASP A 1 120 ? 6.195 6.273 1.624 1 90.25 120 ASP A N 1
ATOM 1001 C CA . ASP A 1 120 ? 5.062 7.059 2.107 1 90.25 120 ASP A CA 1
ATOM 1002 C C . ASP A 1 120 ? 4.664 8.133 1.099 1 90.25 120 ASP A C 1
ATOM 1004 O O . ASP A 1 120 ? 3.479 8.344 0.842 1 90.25 120 ASP A O 1
ATOM 1008 N N . ALA A 1 121 ? 5.645 8.75 0.536 1 93.44 121 ALA A N 1
ATOM 1009 C CA . ALA A 1 121 ? 5.391 9.812 -0.432 1 93.44 121 ALA A CA 1
ATOM 1010 C C . ALA A 1 121 ? 4.668 9.273 -1.664 1 93.44 121 ALA A C 1
ATOM 1012 O O . ALA A 1 121 ? 3.768 9.93 -2.197 1 93.44 121 ALA A O 1
ATOM 1013 N N . PHE A 1 122 ? 5.016 8.094 -2.062 1 90.06 122 PHE A N 1
ATOM 1014 C CA . PHE A 1 122 ? 4.469 7.512 -3.283 1 90.06 122 PHE A CA 1
ATOM 1015 C C . PHE A 1 122 ? 3.088 6.918 -3.029 1 90.06 122 PHE A C 1
ATOM 1017 O O . PHE A 1 122 ? 2.199 7.016 -3.877 1 90.06 122 PHE A O 1
ATOM 1024 N N . LEU A 1 123 ? 2.922 6.312 -1.888 1 85 123 LEU A N 1
ATOM 1025 C CA . LEU A 1 123 ? 1.676 5.602 -1.616 1 85 123 LEU A CA 1
ATOM 1026 C C . LEU A 1 123 ? 0.591 6.57 -1.152 1 85 123 LEU A C 1
ATOM 1028 O O . LEU A 1 123 ? -0.59 6.371 -1.445 1 85 123 LEU A O 1
ATOM 1032 N N . ASN A 1 124 ? 1.021 7.551 -0.415 1 84.06 124 ASN A N 1
ATOM 1033 C CA . ASN A 1 124 ? 0.075 8.516 0.137 1 84.06 124 ASN A CA 1
ATOM 1034 C C . ASN A 1 124 ? 0.654 9.93 0.148 1 84.06 124 ASN A C 1
ATOM 1036 O O . ASN A 1 124 ? 0.911 10.492 1.214 1 84.06 124 ASN A O 1
ATOM 1040 N N . PRO A 1 125 ? 0.708 10.477 -1.009 1 89.44 125 PRO A N 1
ATOM 1041 C CA . PRO A 1 125 ? 1.255 11.836 -1.071 1 89.44 125 PRO A CA 1
ATOM 1042 C C . PRO A 1 125 ? 0.471 12.828 -0.214 1 89.44 125 PRO A C 1
ATOM 1044 O O . PRO A 1 125 ? -0.763 12.797 -0.204 1 89.44 125 PRO A O 1
ATOM 1047 N N . PRO A 1 126 ? 1.239 13.648 0.465 1 89.56 126 PRO A N 1
ATOM 1048 C CA . PRO A 1 126 ? 0.527 14.719 1.168 1 89.56 126 PRO A CA 1
ATOM 1049 C C . PRO A 1 126 ? -0.312 15.586 0.23 1 89.56 126 PRO A C 1
ATOM 1051 O O . PRO A 1 126 ? 0.099 15.852 -0.901 1 89.56 126 PRO A O 1
ATOM 1054 N N . VAL A 1 127 ? -1.369 16.078 0.741 1 86.75 127 VAL A N 1
ATOM 1055 C CA . VAL A 1 127 ? -2.324 16.859 -0.043 1 86.75 127 VAL A CA 1
ATOM 1056 C C . VAL A 1 127 ? -1.64 18.094 -0.61 1 86.75 127 VAL A C 1
ATOM 1058 O O . VAL A 1 127 ? -1.859 18.453 -1.768 1 86.75 127 VAL A O 1
ATOM 1061 N N . ALA A 1 128 ? -0.764 18.672 0.135 1 91.31 128 ALA A N 1
ATOM 1062 C CA . ALA A 1 128 ? -0.122 19.938 -0.215 1 91.31 128 ALA A CA 1
ATOM 1063 C C . ALA A 1 128 ? 0.763 19.781 -1.448 1 91.31 128 ALA A C 1
ATOM 1065 O O . ALA A 1 128 ? 1.07 20.75 -2.129 1 91.31 128 ALA A O 1
ATOM 1066 N N . VAL A 1 129 ? 1.139 18.531 -1.763 1 93.81 129 VAL A N 1
ATOM 1067 C CA . VAL A 1 129 ? 2.045 18.328 -2.887 1 93.81 129 VAL A CA 1
ATOM 1068 C C . VAL A 1 129 ? 1.464 17.266 -3.828 1 93.81 129 VAL A C 1
ATOM 1070 O O . VAL A 1 129 ? 2.199 16.641 -4.586 1 93.81 129 VAL A O 1
ATOM 1073 N N . LYS A 1 130 ? 0.254 17 -3.738 1 89.88 130 LYS A N 1
ATOM 1074 C CA . LYS A 1 130 ? -0.396 15.906 -4.457 1 89.88 130 LYS A CA 1
ATOM 1075 C C . LYS A 1 130 ? -0.187 16.047 -5.965 1 89.88 130 LYS A C 1
ATOM 1077 O O . LYS A 1 130 ? 0.173 15.07 -6.637 1 89.88 130 LYS A O 1
ATOM 1082 N N . ALA A 1 131 ? -0.415 17.25 -6.496 1 91.12 131 ALA A N 1
ATOM 1083 C CA . ALA A 1 131 ? -0.283 17.484 -7.934 1 91.12 131 ALA A CA 1
ATOM 1084 C C . ALA A 1 131 ? 1.15 17.25 -8.398 1 91.12 131 ALA A C 1
ATOM 1086 O O . ALA A 1 131 ? 1.379 16.609 -9.43 1 91.12 131 ALA A O 1
ATOM 1087 N N . GLU A 1 132 ? 2.086 17.734 -7.621 1 94.81 132 GLU A N 1
ATOM 1088 C CA . GLU A 1 132 ? 3.494 17.531 -7.953 1 94.81 132 GLU A CA 1
ATOM 1089 C C . GLU A 1 132 ? 3.889 16.062 -7.863 1 94.81 132 GLU A C 1
ATOM 1091 O O . GLU A 1 132 ? 4.617 15.562 -8.719 1 94.81 132 GLU A O 1
ATOM 1096 N N . MET A 1 133 ? 3.365 15.414 -6.902 1 94 133 MET A N 1
ATOM 1097 C CA . MET A 1 133 ? 3.672 14 -6.711 1 94 133 MET A CA 1
ATOM 1098 C C . MET A 1 133 ? 3.1 13.156 -7.848 1 94 133 MET A C 1
ATOM 1100 O O . MET A 1 133 ? 3.729 12.195 -8.289 1 94 133 MET A O 1
ATOM 1104 N N . GLU A 1 134 ? 1.907 13.5 -8.266 1 90.25 134 GLU A N 1
ATOM 1105 C CA . GLU A 1 134 ? 1.322 12.789 -9.398 1 90.25 134 GLU A CA 1
ATOM 1106 C C . GLU A 1 134 ? 2.236 12.852 -10.617 1 90.25 134 GLU A C 1
ATOM 1108 O O . GLU A 1 134 ? 2.43 11.844 -11.305 1 90.25 134 GLU A O 1
ATOM 1113 N N . LYS A 1 135 ? 2.789 13.992 -10.82 1 92.38 135 LYS A N 1
ATOM 1114 C CA . LYS A 1 135 ? 3.703 14.18 -11.945 1 92.38 135 LYS A CA 1
ATOM 1115 C C . LYS A 1 135 ? 4.988 13.375 -11.742 1 92.38 135 LYS A C 1
ATOM 1117 O O . LYS A 1 135 ? 5.449 12.695 -12.656 1 92.38 135 LYS A O 1
ATOM 1122 N N . ILE A 1 136 ? 5.527 13.422 -10.547 1 93.5 136 ILE A N 1
ATOM 1123 C CA . ILE A 1 136 ? 6.762 12.719 -10.227 1 93.5 136 ILE A CA 1
ATOM 1124 C C . ILE A 1 136 ? 6.551 11.211 -10.391 1 93.5 136 ILE A C 1
ATOM 1126 O O . ILE A 1 136 ? 7.383 10.523 -10.992 1 93.5 136 ILE A O 1
ATOM 1130 N N . ILE A 1 137 ? 5.465 10.711 -9.875 1 90.44 137 ILE A N 1
ATOM 1131 C CA . ILE A 1 137 ? 5.148 9.289 -9.93 1 90.44 137 ILE A CA 1
ATOM 1132 C C . ILE A 1 137 ? 4.973 8.852 -11.383 1 90.44 137 ILE A C 1
ATOM 1134 O O . ILE A 1 137 ? 5.523 7.824 -11.805 1 90.44 137 ILE A O 1
ATOM 1138 N N . LYS A 1 138 ? 4.242 9.609 -12.156 1 87.88 138 LYS A N 1
ATOM 1139 C CA . LYS A 1 138 ? 4.039 9.312 -13.57 1 87.88 138 LYS A CA 1
ATOM 1140 C C . LYS A 1 138 ? 5.367 9.258 -14.312 1 87.88 138 LYS A C 1
ATOM 1142 O O . LYS A 1 138 ? 5.617 8.328 -15.078 1 87.88 138 LYS A O 1
ATOM 1147 N N . GLU A 1 139 ? 6.191 10.203 -14.062 1 88.75 139 GLU A N 1
ATOM 1148 C CA . GLU A 1 139 ? 7.496 10.258 -14.719 1 88.75 139 GLU A CA 1
ATOM 1149 C C . GLU A 1 139 ? 8.367 9.078 -14.312 1 88.75 139 GLU A C 1
ATOM 1151 O O . GLU A 1 139 ? 9.109 8.531 -15.141 1 88.75 139 GLU A O 1
ATOM 1156 N N . TYR A 1 140 ? 8.266 8.789 -13.125 1 88.25 140 TYR A N 1
ATOM 1157 C CA . TYR A 1 140 ? 9.023 7.648 -12.625 1 88.25 140 TYR A CA 1
ATOM 1158 C C . TYR A 1 140 ? 8.602 6.363 -13.32 1 88.25 140 TYR A C 1
ATOM 1160 O O . TYR A 1 140 ? 9.445 5.594 -13.789 1 88.25 140 TYR A O 1
ATOM 1168 N N . TYR A 1 141 ? 7.328 6.152 -13.461 1 82.25 141 TYR A N 1
ATOM 1169 C CA . TYR A 1 141 ? 6.809 4.938 -14.078 1 82.25 141 TYR A CA 1
ATOM 1170 C C . TYR A 1 141 ? 7.082 4.93 -15.578 1 82.25 141 TYR A C 1
ATOM 1172 O O . TYR A 1 141 ? 7.305 3.869 -16.172 1 82.25 141 TYR A O 1
ATOM 1180 N N . GLU A 1 142 ? 7.121 6.066 -16.141 1 82.5 142 GLU A N 1
ATOM 1181 C CA . GLU A 1 142 ? 7.445 6.168 -17.562 1 82.5 142 GLU A CA 1
ATOM 1182 C C . GLU A 1 142 ? 8.914 5.844 -17.812 1 82.5 142 GLU A C 1
ATOM 1184 O O . GLU A 1 142 ? 9.258 5.215 -18.828 1 82.5 142 GLU A O 1
ATOM 1189 N N . ALA A 1 143 ? 9.766 6.32 -16.891 1 80.25 143 ALA A N 1
ATOM 1190 C CA . ALA A 1 143 ? 11.195 6.051 -17 1 80.25 143 ALA A CA 1
ATOM 1191 C C . ALA A 1 143 ? 11.5 4.57 -16.781 1 80.25 143 ALA A C 1
ATOM 1193 O O . ALA A 1 143 ? 12.422 4.02 -17.391 1 80.25 143 ALA A O 1
ATOM 1194 N N . TYR A 1 144 ? 10.742 4.012 -15.961 1 79.25 144 TYR A N 1
ATOM 1195 C CA . TYR A 1 144 ? 10.945 2.605 -15.625 1 79.25 144 TYR A CA 1
ATOM 1196 C C . TYR A 1 144 ? 9.789 1.754 -16.141 1 79.25 144 TYR A C 1
ATOM 1198 O O . TYR A 1 144 ? 9.305 0.867 -15.438 1 79.25 144 TYR A O 1
ATOM 1206 N N . GLN A 1 145 ? 9.453 2.016 -17.281 1 73.5 145 GLN A N 1
ATOM 1207 C CA . GLN A 1 145 ? 8.367 1.299 -17.938 1 73.5 145 GLN A CA 1
ATOM 1208 C C . GLN A 1 145 ? 8.57 -0.211 -17.844 1 73.5 145 GLN A C 1
ATOM 1210 O O . GLN A 1 145 ? 9.664 -0.679 -17.547 1 73.5 145 GLN A O 1
ATOM 1215 N N . GLU A 1 146 ? 7.484 -0.792 -18.078 1 78.88 146 GLU A N 1
ATOM 1216 C CA . GLU A 1 146 ? 7.469 -2.25 -18 1 78.88 146 GLU A CA 1
ATOM 1217 C C . GLU A 1 146 ? 8.586 -2.855 -18.844 1 78.88 146 GLU A C 1
ATOM 1219 O O . GLU A 1 146 ? 9.281 -3.773 -18.406 1 78.88 146 GLU A O 1
ATOM 1224 N N . ASP A 1 147 ? 8.852 -2.264 -19.969 1 80.38 147 ASP A N 1
ATOM 1225 C CA . ASP A 1 147 ? 9.875 -2.797 -20.859 1 80.38 147 ASP A CA 1
ATOM 1226 C C . ASP A 1 147 ? 11.258 -2.703 -20.234 1 80.38 147 ASP A C 1
ATOM 1228 O O . ASP A 1 147 ? 12.086 -3.604 -20.406 1 80.38 147 ASP A O 1
ATOM 1232 N N . PHE A 1 148 ? 11.5 -1.635 -19.562 1 83.75 148 PHE A N 1
ATOM 1233 C CA . PHE A 1 148 ? 12.773 -1.458 -18.891 1 83.75 148 PHE A CA 1
ATOM 1234 C C . PHE A 1 148 ? 12.984 -2.541 -17.828 1 83.75 148 PHE A C 1
ATOM 1236 O O . PHE A 1 148 ? 14.031 -3.188 -17.797 1 83.75 148 PHE A O 1
ATOM 1243 N N . LEU A 1 149 ? 12.031 -2.762 -17.062 1 84 149 LEU A N 1
ATOM 1244 C CA . LEU A 1 149 ? 12.117 -3.756 -15.992 1 84 149 LEU A CA 1
ATOM 1245 C C . LEU A 1 149 ? 12.297 -5.156 -16.578 1 84 149 LEU A C 1
ATOM 1247 O O . LEU A 1 149 ? 13.148 -5.918 -16.109 1 84 149 LEU A O 1
ATOM 1251 N N . LEU A 1 150 ? 11.609 -5.438 -17.641 1 82.25 150 LEU A N 1
ATOM 1252 C CA . LEU A 1 150 ? 11.648 -6.75 -18.281 1 82.25 150 LEU A CA 1
ATOM 1253 C C . LEU A 1 150 ? 13.031 -7.027 -18.859 1 82.25 150 LEU A C 1
ATOM 1255 O O . LEU A 1 150 ? 13.523 -8.156 -18.797 1 82.25 150 LEU A O 1
ATOM 1259 N N . GLU A 1 151 ? 13.664 -5.977 -19.312 1 84.19 151 GLU A N 1
ATOM 1260 C CA . GLU A 1 151 ? 14.891 -6.184 -20.078 1 84.19 151 GLU A CA 1
ATOM 1261 C C . GLU A 1 151 ? 16.125 -5.992 -19.203 1 84.19 151 GLU A C 1
ATOM 1263 O O . GLU A 1 151 ? 17.125 -6.684 -19.375 1 84.19 151 GLU A O 1
ATOM 1268 N N . HIS A 1 152 ? 15.938 -5.16 -18.203 1 84.5 152 HIS A N 1
ATOM 1269 C CA . HIS A 1 152 ? 17.172 -4.766 -17.531 1 84.5 152 HIS A CA 1
ATOM 1270 C C . HIS A 1 152 ? 17.172 -5.203 -16.078 1 84.5 152 HIS A C 1
ATOM 1272 O O . HIS A 1 152 ? 18.234 -5.258 -15.445 1 84.5 152 HIS A O 1
ATOM 1278 N N . VAL A 1 153 ? 16.062 -5.551 -15.602 1 88.88 153 VAL A N 1
ATOM 1279 C CA . VAL A 1 153 ? 15.992 -5.934 -14.188 1 88.88 153 VAL A CA 1
ATOM 1280 C C . VAL A 1 153 ? 15.703 -7.426 -14.07 1 88.88 153 VAL A C 1
ATOM 1282 O O . VAL A 1 153 ? 16.562 -8.203 -13.664 1 88.88 153 VAL A O 1
ATOM 1285 N N . TYR A 1 154 ? 14.641 -7.883 -14.648 1 89.5 154 TYR A N 1
ATOM 1286 C CA . TYR A 1 154 ? 14.227 -9.281 -14.531 1 89.5 154 TYR A CA 1
ATOM 1287 C C . TYR A 1 154 ? 14.75 -10.102 -15.703 1 89.5 154 TYR A C 1
ATOM 1289 O O . TYR A 1 154 ? 14.812 -11.328 -15.625 1 89.5 154 TYR A O 1
ATOM 1297 N N . ILE A 1 155 ? 15.211 -9.461 -16.797 1 90.62 155 ILE A N 1
ATOM 1298 C CA . ILE A 1 155 ? 15.883 -10.023 -17.953 1 90.62 155 ILE A CA 1
ATOM 1299 C C . ILE A 1 155 ? 15.055 -11.164 -18.547 1 90.62 155 ILE A C 1
ATOM 1301 O O . ILE A 1 155 ? 15.242 -12.328 -18.172 1 90.62 155 ILE A O 1
ATOM 1305 N N . LYS A 1 156 ? 14.227 -10.891 -19.406 1 91.5 156 LYS A N 1
ATOM 1306 C CA . LYS A 1 156 ? 13.289 -11.797 -20.047 1 91.5 156 LYS A CA 1
ATOM 1307 C C . LYS A 1 156 ? 14.008 -12.984 -20.672 1 91.5 156 LYS A C 1
ATOM 1309 O O . LYS A 1 156 ? 13.5 -14.109 -20.672 1 91.5 156 LYS A O 1
ATOM 1314 N N . GLU A 1 157 ? 15.219 -12.797 -21.094 1 91.12 157 GLU A N 1
ATOM 1315 C CA . GLU A 1 157 ? 16.016 -13.805 -21.797 1 91.12 157 GLU A CA 1
ATOM 1316 C C . GLU A 1 157 ? 16.375 -14.961 -20.859 1 91.12 157 GLU A C 1
ATOM 1318 O O . GLU A 1 157 ? 16.781 -16.031 -21.328 1 91.12 157 GLU A O 1
ATOM 1323 N N . LEU A 1 158 ? 16.297 -14.734 -19.578 1 93.69 158 LEU A N 1
ATOM 1324 C CA . LEU A 1 158 ? 16.641 -15.781 -18.625 1 93.69 158 LEU A CA 1
ATOM 1325 C C . LEU A 1 158 ? 15.547 -16.828 -18.547 1 93.69 158 LEU A C 1
ATOM 1327 O O . LEU A 1 158 ? 15.758 -17.922 -18 1 93.69 158 LEU A O 1
ATOM 1331 N N . ILE A 1 159 ? 14.375 -16.516 -19 1 93.06 159 ILE A N 1
ATOM 1332 C CA . ILE A 1 159 ? 13.289 -17.5 -19.031 1 93.06 159 ILE A CA 1
ATOM 1333 C C . ILE A 1 159 ? 13.5 -18.469 -20.203 1 93.06 159 ILE A C 1
ATOM 1335 O O . ILE A 1 159 ? 13.719 -18.031 -21.344 1 93.06 159 ILE A O 1
ATOM 1339 N N . GLN A 1 160 ? 13.453 -19.734 -19.906 1 91.88 160 GLN A N 1
ATOM 1340 C CA . GLN A 1 160 ? 13.602 -20.75 -20.938 1 91.88 160 GLN A CA 1
ATOM 1341 C C . GLN A 1 160 ? 12.32 -20.875 -21.766 1 91.88 160 GLN A C 1
ATOM 1343 O O . GLN A 1 160 ? 11.5 -21.766 -21.516 1 91.88 160 GLN A O 1
ATOM 1348 N N . THR A 1 161 ? 12.219 -20.125 -22.797 1 90.75 161 THR A N 1
ATOM 1349 C CA . THR A 1 161 ? 10.977 -20 -23.547 1 90.75 161 THR A CA 1
ATOM 1350 C C . THR A 1 161 ? 10.656 -21.312 -24.266 1 90.75 161 THR A C 1
ATOM 1352 O O . THR A 1 161 ? 9.484 -21.625 -24.5 1 90.75 161 THR A O 1
ATOM 1355 N N . GLU A 1 162 ? 11.656 -22.031 -24.562 1 91.62 162 GLU A N 1
ATOM 1356 C CA . GLU A 1 162 ? 11.438 -23.312 -25.25 1 91.62 162 GLU A CA 1
ATOM 1357 C C . GLU A 1 162 ? 10.75 -24.312 -24.328 1 91.62 162 GLU A C 1
ATOM 1359 O O . GLU A 1 162 ? 10.117 -25.266 -24.812 1 91.62 162 GLU A O 1
ATOM 1364 N N . LYS A 1 163 ? 10.891 -24.109 -23.094 1 93.62 163 LYS A N 1
ATOM 1365 C CA . LYS A 1 163 ? 10.297 -25.031 -22.125 1 93.62 163 LYS A CA 1
ATOM 1366 C C . LYS A 1 163 ? 8.969 -24.5 -21.594 1 93.62 163 LYS A C 1
ATOM 1368 O O . LYS A 1 163 ? 8.25 -25.203 -20.875 1 93.62 163 LYS A O 1
ATOM 1373 N N . LEU A 1 164 ? 8.664 -23.297 -21.906 1 94.75 164 LEU A N 1
ATOM 1374 C CA . LEU A 1 164 ? 7.449 -22.672 -21.406 1 94.75 164 LEU A CA 1
ATOM 1375 C C . LEU A 1 164 ? 6.207 -23.328 -21.984 1 94.75 164 LEU A C 1
ATOM 1377 O O . LEU A 1 164 ? 6.203 -23.734 -23.156 1 94.75 164 LEU A O 1
ATOM 1381 N N . ARG A 1 165 ? 5.223 -23.422 -21.156 1 94.12 165 ARG A N 1
ATOM 1382 C CA . ARG A 1 165 ? 3.926 -23.828 -21.688 1 94.12 165 ARG A CA 1
ATOM 1383 C C . ARG A 1 165 ? 3.49 -22.938 -22.828 1 94.12 165 ARG A C 1
ATOM 1385 O O . ARG A 1 165 ? 3.785 -21.734 -22.844 1 94.12 165 ARG A O 1
ATOM 1392 N N . GLU A 1 166 ? 2.66 -23.438 -23.797 1 92.81 166 GLU A N 1
ATOM 1393 C CA . GLU A 1 166 ? 2.266 -22.734 -25 1 92.81 166 GLU A CA 1
ATOM 1394 C C . GLU A 1 166 ? 1.331 -21.562 -24.688 1 92.81 166 GLU A C 1
ATOM 1396 O O . GLU A 1 166 ? 1.286 -20.578 -25.422 1 92.81 166 GLU A O 1
ATOM 1401 N N . ASP A 1 167 ? 0.675 -21.656 -23.609 1 93.44 167 ASP A N 1
ATOM 1402 C CA . ASP A 1 167 ? -0.35 -20.656 -23.312 1 93.44 167 ASP A CA 1
ATOM 1403 C C . ASP A 1 167 ? 0.196 -19.578 -22.391 1 93.44 167 ASP A C 1
ATOM 1405 O O . ASP A 1 167 ? -0.559 -18.734 -21.891 1 93.44 167 ASP A O 1
ATOM 1409 N N . ILE A 1 168 ? 1.46 -19.609 -22.141 1 94.38 168 ILE A N 1
ATOM 1410 C CA . ILE A 1 168 ? 2.068 -18.672 -21.203 1 94.38 168 ILE A CA 1
ATOM 1411 C C . ILE A 1 168 ? 3.188 -17.906 -21.891 1 94.38 168 ILE A C 1
ATOM 1413 O O . ILE A 1 168 ? 3.99 -18.484 -22.625 1 94.38 168 ILE A O 1
ATOM 1417 N N . SER A 1 169 ? 3.248 -16.609 -21.719 1 94.56 169 SER A N 1
ATOM 1418 C CA . SER A 1 169 ? 4.336 -15.797 -22.25 1 94.56 169 SER A CA 1
ATOM 1419 C C . SER A 1 169 ? 5.371 -15.484 -21.172 1 94.56 169 SER A C 1
ATOM 1421 O O . SER A 1 169 ? 5.051 -15.469 -19.984 1 94.56 169 SER A O 1
ATOM 1423 N N . ALA A 1 170 ? 6.559 -15.211 -21.625 1 94.5 170 ALA A N 1
ATOM 1424 C CA . ALA A 1 170 ? 7.613 -14.797 -20.703 1 94.5 170 ALA A CA 1
ATOM 1425 C C . ALA A 1 170 ? 7.219 -13.516 -19.953 1 94.5 170 ALA A C 1
ATOM 1427 O O . ALA A 1 170 ? 7.508 -13.367 -18.766 1 94.5 170 ALA A O 1
ATOM 1428 N N . ASP A 1 171 ? 6.531 -12.641 -20.625 1 94.62 171 ASP A N 1
ATOM 1429 C CA . ASP A 1 171 ? 6.086 -11.391 -20.016 1 94.62 171 ASP A CA 1
ATOM 1430 C C . ASP A 1 171 ? 5.141 -11.656 -18.844 1 94.62 171 ASP A C 1
ATOM 1432 O O . ASP A 1 171 ? 5.254 -11.023 -17.781 1 94.62 171 ASP A O 1
ATOM 1436 N N . THR A 1 172 ? 4.246 -12.594 -19.016 1 95.75 172 THR A N 1
ATOM 1437 C CA . THR A 1 172 ? 3.295 -12.93 -17.969 1 95.75 172 THR A CA 1
ATOM 1438 C C . THR A 1 172 ? 4.02 -13.484 -16.734 1 95.75 172 THR A C 1
ATOM 1440 O O . THR A 1 172 ? 3.705 -13.125 -15.602 1 95.75 172 THR A O 1
ATOM 1443 N N . VAL A 1 173 ? 4.992 -14.32 -17.016 1 96.44 173 VAL A N 1
ATOM 1444 C CA . VAL A 1 173 ? 5.77 -14.914 -15.938 1 96.44 173 VAL A CA 1
ATOM 1445 C C . VAL A 1 173 ? 6.469 -13.82 -15.141 1 96.44 173 VAL A C 1
ATOM 1447 O O . VAL A 1 173 ? 6.41 -13.805 -13.906 1 96.44 173 VAL A O 1
ATOM 1450 N N . ILE A 1 174 ? 7.074 -12.906 -15.836 1 95.44 174 ILE A N 1
ATOM 1451 C CA . ILE A 1 174 ? 7.832 -11.836 -15.195 1 95.44 174 ILE A CA 1
ATOM 1452 C C . ILE A 1 174 ? 6.883 -10.93 -14.414 1 95.44 174 ILE A C 1
ATOM 1454 O O . ILE A 1 174 ? 7.145 -10.594 -13.258 1 95.44 174 ILE A O 1
ATOM 1458 N N . ARG A 1 175 ? 5.762 -10.602 -14.969 1 94.69 175 ARG A N 1
ATOM 1459 C CA . ARG A 1 175 ? 4.789 -9.734 -14.312 1 94.69 175 ARG A CA 1
ATOM 1460 C C . ARG A 1 175 ? 4.246 -10.391 -13.047 1 94.69 175 ARG A C 1
ATOM 1462 O O . ARG A 1 175 ? 4.062 -9.727 -12.023 1 94.69 175 ARG A O 1
ATOM 1469 N N . MET A 1 176 ? 3.984 -11.641 -13.117 1 96.81 176 MET A N 1
ATOM 1470 C CA . MET A 1 176 ? 3.48 -12.359 -11.953 1 96.81 176 MET A CA 1
ATOM 1471 C C . MET A 1 176 ? 4.523 -12.391 -10.844 1 96.81 176 MET A C 1
ATOM 1473 O O . MET A 1 176 ? 4.191 -12.203 -9.672 1 96.81 176 MET A O 1
ATOM 1477 N N . THR A 1 177 ? 5.742 -12.656 -11.242 1 96.31 177 THR A N 1
ATOM 1478 C CA . THR A 1 177 ? 6.809 -12.703 -10.25 1 96.31 177 THR A CA 1
ATOM 1479 C C . THR A 1 177 ? 7.027 -11.328 -9.625 1 96.31 177 THR A C 1
ATOM 1481 O O . THR A 1 177 ? 7.227 -11.219 -8.414 1 96.31 177 THR A O 1
ATOM 1484 N N . MET A 1 178 ? 6.961 -10.297 -10.406 1 93.94 178 MET A N 1
ATOM 1485 C CA . MET A 1 178 ? 7.043 -8.93 -9.898 1 93.94 178 MET A CA 1
ATOM 1486 C C . MET A 1 178 ? 5.91 -8.656 -8.914 1 93.94 178 MET A C 1
ATOM 1488 O O . MET A 1 178 ? 6.125 -8.031 -7.875 1 93.94 178 MET A O 1
ATOM 1492 N N . CYS A 1 179 ? 4.738 -9.094 -9.273 1 95.19 179 CYS A N 1
ATOM 1493 C CA . CYS A 1 179 ? 3.561 -8.945 -8.43 1 95.19 179 CYS A CA 1
ATOM 1494 C C . CYS A 1 179 ? 3.797 -9.562 -7.055 1 95.19 179 CYS A C 1
ATOM 1496 O O . CYS A 1 179 ? 3.547 -8.922 -6.031 1 95.19 179 CYS A O 1
ATOM 1498 N N . ILE A 1 180 ? 4.293 -10.703 -7.066 1 97.31 180 ILE A N 1
ATOM 1499 C CA . ILE A 1 180 ? 4.543 -11.438 -5.828 1 97.31 180 ILE A CA 1
ATOM 1500 C C . ILE A 1 180 ? 5.602 -10.711 -5.004 1 97.31 180 ILE A C 1
ATOM 1502 O O . ILE A 1 180 ? 5.406 -10.469 -3.811 1 97.31 180 ILE A O 1
ATOM 1506 N N . VAL A 1 181 ? 6.676 -10.32 -5.664 1 95.38 181 VAL A N 1
ATOM 1507 C CA . VAL A 1 181 ? 7.781 -9.664 -4.973 1 95.38 181 VAL A CA 1
ATOM 1508 C C . VAL A 1 181 ? 7.301 -8.344 -4.367 1 95.38 181 VAL A C 1
ATOM 1510 O O . VAL A 1 181 ? 7.602 -8.047 -3.209 1 95.38 181 VAL A O 1
ATOM 1513 N N . ASP A 1 182 ? 6.559 -7.586 -5.121 1 92.69 182 ASP A N 1
ATOM 1514 C CA . ASP A 1 182 ? 6.051 -6.301 -4.648 1 92.69 182 ASP A CA 1
ATOM 1515 C C . ASP A 1 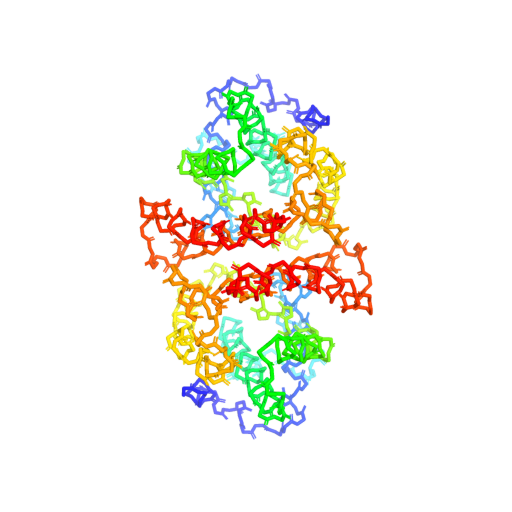182 ? 5.133 -6.477 -3.445 1 92.69 182 ASP A C 1
ATOM 1517 O O . ASP A 1 182 ? 5.23 -5.734 -2.469 1 92.69 182 ASP A O 1
ATOM 1521 N N . GLN A 1 183 ? 4.285 -7.402 -3.52 1 94.5 183 GLN A N 1
ATOM 1522 C CA . GLN A 1 183 ? 3.35 -7.629 -2.422 1 94.5 183 GLN A CA 1
ATOM 1523 C C . GLN A 1 183 ? 4.078 -8.078 -1.16 1 94.5 183 GLN A C 1
ATOM 1525 O O . GLN A 1 183 ? 3.766 -7.617 -0.059 1 94.5 183 GLN A O 1
ATOM 1530 N N . LEU A 1 184 ? 5.02 -8.984 -1.326 1 95.69 184 LEU A N 1
ATOM 1531 C CA . LEU A 1 184 ? 5.773 -9.453 -0.169 1 95.69 184 LEU A CA 1
ATOM 1532 C C . LEU A 1 184 ? 6.57 -8.312 0.461 1 95.69 184 LEU A C 1
ATOM 1534 O O . LEU A 1 184 ? 6.629 -8.195 1.688 1 95.69 184 LEU A O 1
ATOM 1538 N N . SER A 1 185 ? 7.129 -7.504 -0.411 1 93.12 185 SER A N 1
ATOM 1539 C CA . SER A 1 185 ? 7.867 -6.348 0.091 1 93.12 185 SER A CA 1
ATOM 1540 C C . SER A 1 185 ? 6.961 -5.414 0.881 1 93.12 185 SER A C 1
ATOM 1542 O O . SER A 1 185 ? 7.309 -4.984 1.982 1 93.12 185 SER A O 1
ATOM 1544 N N . ASN A 1 186 ? 5.836 -5.105 0.366 1 89.25 186 ASN A N 1
ATOM 1545 C CA . ASN A 1 186 ? 4.879 -4.227 1.034 1 89.25 186 ASN A CA 1
ATOM 1546 C C . ASN A 1 186 ? 4.383 -4.836 2.342 1 89.25 186 ASN A C 1
ATOM 1548 O O . ASN A 1 186 ? 4.254 -4.133 3.348 1 89.25 186 ASN A O 1
ATOM 1552 N N . LYS A 1 187 ? 4.109 -6.09 2.273 1 90.31 187 LYS A N 1
ATOM 1553 C CA . LYS A 1 187 ? 3.604 -6.809 3.439 1 90.31 187 LYS A CA 1
ATOM 1554 C C . LYS A 1 187 ? 4.59 -6.73 4.602 1 90.31 187 LYS A C 1
ATOM 1556 O O . LYS A 1 187 ? 4.215 -6.359 5.715 1 90.31 187 LYS A O 1
ATOM 1561 N N . TYR A 1 188 ? 5.797 -6.98 4.332 1 92.38 188 TYR A N 1
ATOM 1562 C CA . TYR A 1 188 ? 6.762 -7.082 5.422 1 92.38 188 TYR A CA 1
ATOM 1563 C C . TYR A 1 188 ? 7.211 -5.699 5.883 1 92.38 188 TYR A C 1
ATOM 1565 O O . TYR A 1 188 ? 7.539 -5.508 7.059 1 92.38 188 TYR A O 1
ATOM 1573 N N . LEU A 1 189 ? 7.219 -4.73 4.98 1 88.94 189 LEU A N 1
ATOM 1574 C CA . LEU A 1 189 ? 7.449 -3.359 5.418 1 88.94 189 LEU A CA 1
ATOM 1575 C C . LEU A 1 189 ? 6.332 -2.889 6.344 1 88.94 189 LEU A C 1
ATOM 1577 O O . LEU A 1 189 ? 6.594 -2.236 7.355 1 88.94 189 LEU A O 1
ATOM 1581 N N . ALA A 1 190 ? 5.102 -3.203 6 1 85.19 190 ALA A N 1
ATOM 1582 C CA . ALA A 1 190 ? 3.951 -2.826 6.816 1 85.19 190 ALA A CA 1
ATOM 1583 C C . ALA A 1 190 ? 4.012 -3.486 8.195 1 85.19 190 ALA A C 1
ATOM 1585 O O . ALA A 1 190 ? 3.756 -2.842 9.211 1 85.19 190 ALA A O 1
ATOM 1586 N N . LEU A 1 191 ? 4.355 -4.77 8.211 1 87.5 191 LEU A N 1
ATOM 1587 C CA . LEU A 1 191 ? 4.473 -5.492 9.469 1 87.5 191 LEU A CA 1
ATOM 1588 C C . LEU A 1 191 ? 5.551 -4.875 10.352 1 87.5 191 LEU A C 1
ATOM 1590 O O . LEU A 1 191 ? 5.379 -4.781 11.57 1 87.5 191 LEU A O 1
ATOM 1594 N N . TYR A 1 192 ? 6.605 -4.48 9.766 1 89.19 192 TYR A N 1
ATOM 1595 C CA . TYR A 1 192 ? 7.676 -3.82 10.5 1 89.19 192 TYR A CA 1
ATOM 1596 C C . TYR A 1 192 ? 7.203 -2.488 11.07 1 89.19 192 TYR A C 1
ATOM 1598 O O . TYR A 1 192 ? 7.461 -2.182 12.234 1 89.19 192 TYR A O 1
ATOM 1606 N N . LYS A 1 193 ? 6.492 -1.728 10.273 1 82.5 193 LYS A N 1
ATOM 1607 C CA . LYS A 1 193 ? 6.047 -0.395 10.672 1 82.5 193 LYS A CA 1
ATOM 1608 C C . LYS A 1 193 ? 5.141 -0.461 11.898 1 82.5 193 LYS A C 1
ATOM 1610 O O . LYS A 1 193 ? 5.16 0.437 12.742 1 82.5 193 LYS A O 1
ATOM 1615 N N . ILE A 1 194 ? 4.367 -1.529 12.039 1 81.12 194 ILE A N 1
ATOM 1616 C CA . ILE A 1 194 ? 3.439 -1.625 13.164 1 81.12 194 ILE A CA 1
ATOM 1617 C C . ILE A 1 194 ? 4.051 -2.48 14.266 1 81.12 194 ILE A C 1
ATOM 1619 O O . ILE A 1 194 ? 3.342 -2.967 15.148 1 81.12 194 ILE A O 1
ATOM 1623 N N . LYS A 1 195 ? 5.383 -2.857 14.141 1 83.69 195 LYS A N 1
ATOM 1624 C CA . LYS A 1 195 ? 6.215 -3.486 15.164 1 83.69 195 LYS A CA 1
ATOM 1625 C C . LYS A 1 195 ? 5.785 -4.93 15.414 1 83.69 195 LYS A C 1
ATOM 1627 O O . LYS A 1 195 ? 5.871 -5.426 16.531 1 83.69 195 LYS A O 1
ATOM 1632 N N . GLN A 1 196 ? 5.285 -5.559 14.422 1 84.88 196 GLN A N 1
ATOM 1633 C CA . GLN A 1 196 ? 4.906 -6.961 14.547 1 84.88 196 GLN A CA 1
ATOM 1634 C C . GLN A 1 196 ? 6.066 -7.879 14.188 1 84.88 196 GLN A C 1
ATOM 1636 O O . GLN A 1 196 ? 6.039 -9.07 14.492 1 84.88 196 GLN A O 1
ATOM 1641 N N . ILE A 1 197 ? 7.023 -7.293 13.523 1 89.75 197 ILE A N 1
ATOM 1642 C CA . ILE A 1 197 ? 8.211 -8.062 13.172 1 89.75 197 ILE A CA 1
ATOM 1643 C C . ILE A 1 197 ? 9.453 -7.172 13.273 1 89.75 197 ILE A C 1
ATOM 1645 O O . ILE A 1 197 ? 9.391 -5.977 12.984 1 89.75 197 ILE A O 1
ATOM 1649 N N . ASP A 1 198 ? 10.477 -7.766 13.672 1 93.19 198 ASP A N 1
ATOM 1650 C CA . ASP A 1 198 ? 11.75 -7.051 13.688 1 93.19 198 ASP A CA 1
ATOM 1651 C C . ASP A 1 198 ? 12.336 -6.926 12.281 1 93.19 198 ASP A C 1
ATOM 1653 O O . ASP A 1 198 ? 12.258 -7.863 11.484 1 93.19 198 ASP A O 1
ATOM 1657 N N . ILE A 1 199 ? 12.969 -5.848 12.07 1 91.19 199 ILE A N 1
ATOM 1658 C CA . ILE A 1 199 ? 13.523 -5.562 10.75 1 91.19 199 ILE A CA 1
ATOM 1659 C C . ILE A 1 199 ? 14.5 -6.664 10.352 1 91.19 199 ILE A C 1
ATOM 1661 O O . ILE A 1 199 ? 14.578 -7.043 9.18 1 91.19 199 ILE A O 1
ATOM 1665 N N . MET A 1 200 ? 15.203 -7.266 11.289 1 90.94 200 MET A N 1
ATOM 1666 C CA . MET A 1 200 ? 16.219 -8.273 11.023 1 90.94 200 MET A CA 1
ATOM 1667 C C . MET A 1 200 ? 15.586 -9.594 10.586 1 90.94 200 MET A C 1
ATOM 1669 O O . MET A 1 200 ? 16.25 -10.445 10 1 90.94 200 MET A O 1
ATOM 1673 N N . ASP A 1 201 ? 14.289 -9.703 10.867 1 94.12 201 ASP A N 1
ATOM 1674 C CA . ASP A 1 201 ? 13.602 -10.961 10.57 1 94.12 201 ASP A CA 1
ATOM 1675 C C . ASP A 1 201 ? 12.852 -10.867 9.242 1 94.12 201 ASP A C 1
ATOM 1677 O O . ASP A 1 201 ? 12.469 -11.891 8.672 1 94.12 201 ASP A O 1
ATOM 1681 N N . THR A 1 202 ? 12.648 -9.68 8.766 1 94.25 202 THR A N 1
ATOM 1682 C CA . THR A 1 202 ? 11.82 -9.477 7.582 1 94.25 202 THR A CA 1
ATOM 1683 C C . THR A 1 202 ? 12.375 -10.25 6.391 1 94.25 202 THR A C 1
ATOM 1685 O O . THR A 1 202 ? 11.617 -10.875 5.641 1 94.25 202 THR A O 1
ATOM 1688 N N . THR A 1 203 ? 13.695 -10.281 6.27 1 95.25 203 THR A N 1
ATOM 1689 C CA . THR A 1 203 ? 14.32 -10.898 5.102 1 95.25 203 THR A CA 1
ATOM 1690 C C . THR A 1 203 ? 14.078 -12.398 5.086 1 95.25 203 THR A C 1
ATOM 1692 O O . THR A 1 203 ? 13.648 -12.953 4.07 1 95.25 203 THR A O 1
ATOM 1695 N N . GLU A 1 204 ? 14.312 -12.969 6.207 1 95.5 204 GLU A N 1
ATOM 1696 C CA . GLU A 1 204 ? 14.172 -14.422 6.305 1 95.5 204 GLU A CA 1
ATOM 1697 C C . GLU A 1 204 ? 12.734 -14.852 6.043 1 95.5 204 GLU A C 1
ATOM 1699 O O . GLU A 1 204 ? 12.484 -15.781 5.277 1 95.5 204 GLU A O 1
ATOM 1704 N N . PHE A 1 205 ? 11.805 -14.234 6.648 1 95.12 205 PHE A N 1
ATOM 1705 C CA . PHE A 1 205 ? 10.398 -14.586 6.492 1 95.12 205 PHE A CA 1
ATOM 1706 C C . PHE A 1 205 ? 9.93 -14.336 5.062 1 95.12 205 PHE A C 1
ATOM 1708 O O . PHE A 1 205 ? 9.227 -15.164 4.484 1 95.12 205 PHE A O 1
ATOM 1715 N N . MET A 1 206 ? 10.359 -13.258 4.5 1 96.19 206 MET A N 1
ATOM 1716 C CA . MET A 1 206 ? 9.992 -12.922 3.127 1 96.19 206 MET A CA 1
ATOM 1717 C C . MET A 1 206 ? 10.555 -13.945 2.146 1 96.19 206 MET A C 1
ATOM 1719 O O . MET A 1 206 ? 9.844 -14.406 1.248 1 96.19 206 MET A O 1
ATOM 1723 N N . LEU A 1 207 ? 11.828 -14.32 2.35 1 96.75 207 LEU A N 1
ATOM 1724 C CA . LEU A 1 207 ? 12.469 -15.273 1.454 1 96.75 207 LEU A CA 1
ATOM 1725 C C . LEU A 1 207 ? 11.805 -16.641 1.553 1 96.75 207 LEU A C 1
ATOM 1727 O O . LEU A 1 207 ? 11.672 -17.344 0.549 1 96.75 207 LEU A O 1
ATOM 1731 N N . ARG A 1 208 ? 11.398 -16.953 2.738 1 96.5 208 ARG A N 1
ATOM 1732 C CA . ARG A 1 208 ? 10.719 -18.234 2.932 1 96.5 208 ARG A CA 1
ATOM 1733 C C . ARG A 1 208 ? 9.414 -18.281 2.139 1 96.5 208 ARG A C 1
ATOM 1735 O O . ARG A 1 208 ? 9.164 -19.25 1.415 1 96.5 208 ARG A O 1
ATOM 1742 N N . GLU A 1 209 ? 8.617 -17.281 2.268 1 96.44 209 GLU A N 1
ATOM 1743 C CA . GLU A 1 209 ? 7.363 -17.219 1.518 1 96.44 209 GLU A CA 1
ATOM 1744 C C . GLU A 1 209 ? 7.621 -17.156 0.015 1 96.44 209 GLU A C 1
ATOM 1746 O O . GLU A 1 209 ? 6.953 -17.844 -0.764 1 96.44 209 GLU A O 1
ATOM 1751 N N . LEU A 1 210 ? 8.602 -16.375 -0.363 1 97.88 210 LEU A N 1
ATOM 1752 C CA . LEU A 1 210 ? 8.945 -16.234 -1.775 1 97.88 210 LEU A CA 1
ATOM 1753 C C . LEU A 1 210 ? 9.328 -17.594 -2.377 1 97.88 210 LEU A C 1
ATOM 1755 O O . LEU A 1 210 ? 8.875 -17.938 -3.467 1 97.88 210 LEU A O 1
ATOM 1759 N N . ASN A 1 211 ? 10.141 -18.359 -1.655 1 97.25 211 ASN A N 1
ATOM 1760 C CA . ASN A 1 211 ? 10.594 -19.656 -2.15 1 97.25 211 ASN A CA 1
ATOM 1761 C C . ASN A 1 211 ? 9.43 -20.609 -2.371 1 97.25 211 ASN A C 1
ATOM 1763 O O . ASN A 1 211 ? 9.398 -21.344 -3.363 1 97.25 211 ASN A O 1
ATOM 1767 N N . GLU A 1 212 ? 8.5 -20.547 -1.472 1 97 212 GLU A N 1
ATOM 1768 C CA . GLU A 1 212 ? 7.316 -21.391 -1.622 1 97 212 GLU A CA 1
ATOM 1769 C C . GLU A 1 212 ? 6.516 -21 -2.863 1 97 212 GLU A C 1
ATOM 1771 O O . GLU A 1 212 ? 6.055 -21.875 -3.607 1 97 212 GLU A O 1
ATOM 1776 N N . TYR A 1 213 ? 6.383 -19.719 -3.078 1 98.06 213 TYR A N 1
ATOM 1777 C CA . TYR A 1 213 ? 5.605 -19.25 -4.215 1 98.06 213 TYR A CA 1
ATOM 1778 C C . TYR A 1 213 ? 6.336 -19.516 -5.527 1 98.06 213 TYR A C 1
ATOM 1780 O O . TYR A 1 213 ? 5.719 -19.922 -6.512 1 98.06 213 TYR A O 1
ATOM 1788 N N . LEU A 1 214 ? 7.652 -19.328 -5.547 1 97.06 214 LEU A N 1
ATOM 1789 C CA . LEU A 1 214 ? 8.414 -19.5 -6.777 1 97.06 214 LEU A CA 1
ATOM 1790 C C . LEU A 1 214 ? 8.438 -20.969 -7.191 1 97.06 214 LEU A C 1
ATOM 1792 O O . LEU A 1 214 ? 8.461 -21.281 -8.383 1 97.06 214 LEU A O 1
ATOM 1796 N N . LYS A 1 215 ? 8.422 -21.891 -6.199 1 95.69 215 LYS A N 1
ATOM 1797 C CA . LYS A 1 215 ? 8.32 -23.312 -6.512 1 95.69 215 LYS A CA 1
ATOM 1798 C C . LYS A 1 215 ? 7.059 -23.609 -7.316 1 95.69 215 LYS A C 1
ATOM 1800 O O . LYS A 1 215 ? 7.094 -24.375 -8.273 1 95.69 215 LYS A O 1
ATOM 1805 N N . ILE A 1 216 ? 5.996 -22.984 -6.941 1 97 216 ILE A N 1
ATOM 1806 C CA . ILE A 1 216 ? 4.723 -23.172 -7.629 1 97 216 ILE A CA 1
ATOM 1807 C C . ILE A 1 216 ? 4.797 -22.547 -9.023 1 97 216 ILE A C 1
ATOM 1809 O O . ILE A 1 216 ? 4.398 -23.172 -10.008 1 97 216 ILE A O 1
ATOM 1813 N N . VAL A 1 217 ? 5.336 -21.344 -9.125 1 97.44 217 VAL A N 1
ATOM 1814 C CA . VAL A 1 217 ? 5.422 -20.656 -10.406 1 97.44 217 VAL A CA 1
ATOM 1815 C C . VAL A 1 217 ? 6.297 -21.453 -11.375 1 97.44 217 VAL A C 1
ATOM 1817 O O . VAL A 1 217 ? 5.906 -21.703 -12.516 1 97.44 217 VAL A O 1
ATOM 1820 N N . LYS A 1 218 ? 7.438 -21.844 -10.898 1 95.38 218 LYS A N 1
ATOM 1821 C CA . LYS A 1 218 ? 8.383 -22.562 -11.734 1 95.38 218 LYS A CA 1
ATOM 1822 C C . LYS A 1 218 ? 7.746 -23.828 -12.312 1 95.38 218 LYS A C 1
ATOM 1824 O O . LYS A 1 218 ? 7.852 -24.094 -13.516 1 95.38 218 LYS A O 1
ATOM 1829 N N . TYR A 1 219 ? 7.039 -24.531 -11.516 1 94.38 219 TYR A N 1
ATOM 1830 C CA . TYR A 1 219 ? 6.359 -25.734 -11.969 1 94.38 219 TYR A CA 1
ATOM 1831 C C . TYR A 1 219 ? 5.207 -25.406 -12.906 1 94.38 219 TYR A C 1
ATOM 1833 O O . TYR A 1 219 ? 4.906 -26.156 -13.828 1 94.38 219 TYR A O 1
ATOM 1841 N N . GLY A 1 220 ? 4.602 -24.266 -12.688 1 95.5 220 GLY A N 1
ATOM 1842 C CA . GLY A 1 220 ? 3.383 -23.906 -13.383 1 95.5 220 GLY A CA 1
ATOM 1843 C C . GLY A 1 220 ? 3.639 -23.312 -14.758 1 95.5 220 GLY A C 1
ATOM 1844 O O . GLY A 1 220 ? 2.725 -23.219 -15.578 1 95.5 220 GLY A O 1
ATOM 1845 N N . ILE A 1 221 ? 4.867 -22.984 -15.055 1 95.69 221 ILE A N 1
ATOM 1846 C CA . ILE A 1 221 ? 5.09 -22.25 -16.297 1 95.69 221 ILE A CA 1
ATOM 1847 C C . ILE A 1 221 ? 5.777 -23.156 -17.312 1 95.69 221 ILE A C 1
ATOM 1849 O O . ILE A 1 221 ? 5.805 -22.859 -18.516 1 95.69 221 ILE A O 1
ATOM 1853 N N . TYR A 1 222 ? 6.332 -24.203 -16.875 1 91.62 222 TYR A N 1
ATOM 1854 C CA . TYR A 1 222 ? 7.074 -25.062 -17.781 1 91.62 222 TYR A CA 1
ATOM 1855 C C . TYR A 1 222 ? 6.27 -26.297 -18.141 1 91.62 222 TYR A C 1
ATOM 1857 O O . TYR A 1 222 ? 5.473 -26.781 -17.328 1 91.62 222 TYR A O 1
ATOM 1865 N N . LYS A 1 223 ? 6.551 -26.875 -19.344 1 87.06 223 LYS A N 1
ATOM 1866 C CA . LYS A 1 223 ? 5.965 -28.141 -19.781 1 87.06 223 LYS A CA 1
ATOM 1867 C C . LYS A 1 223 ? 6.469 -29.312 -18.953 1 87.06 223 LYS A C 1
ATOM 1869 O O . LYS A 1 223 ? 7.605 -29.281 -18.469 1 87.06 223 LYS A O 1
ATOM 1874 N N . PRO A 1 224 ? 5.43 -30.266 -18.688 1 78.5 224 PRO A N 1
ATOM 1875 C CA . PRO A 1 224 ? 5.891 -31.453 -17.953 1 78.5 224 PRO A CA 1
ATOM 1876 C C . PRO A 1 224 ? 6.988 -32.219 -18.703 1 78.5 224 PRO A C 1
ATOM 1878 O O . PRO A 1 224 ? 6.988 -32.25 -19.938 1 78.5 224 PRO A O 1
ATOM 1881 N N . GLU A 1 225 ? 8.156 -32.562 -18.016 1 63.5 225 GLU A N 1
ATOM 1882 C CA . GLU A 1 225 ? 9.18 -33.375 -18.656 1 63.5 225 GLU A CA 1
ATOM 1883 C C . GLU A 1 225 ? 8.609 -34.75 -19.062 1 63.5 225 GLU A C 1
ATOM 1885 O O . GLU A 1 225 ? 7.676 -35.25 -18.422 1 63.5 225 GLU A O 1
ATOM 1890 N N . MET B 1 1 ? -16.875 -6.523 18.75 1 34.19 1 MET B N 1
ATOM 1891 C CA . MET B 1 1 ? -15.992 -5.367 18.891 1 34.19 1 MET B CA 1
ATOM 1892 C C . MET B 1 1 ? -16.578 -4.145 18.203 1 34.19 1 MET B C 1
ATOM 1894 O O . MET B 1 1 ? -16.125 -3.02 18.438 1 34.19 1 MET B O 1
ATOM 1898 N N . LYS B 1 2 ? -17.438 -4.5 17.172 1 43.78 2 LYS B N 1
ATOM 1899 C CA . LYS B 1 2 ? -18.203 -3.504 16.422 1 43.78 2 LYS B CA 1
ATOM 1900 C C . LYS B 1 2 ? -18.641 -2.352 17.328 1 43.78 2 LYS B C 1
ATOM 1902 O O . LYS B 1 2 ? -18.484 -1.184 16.969 1 43.78 2 LYS B O 1
ATOM 1907 N N . LEU B 1 3 ? -19.312 -2.73 18.406 1 48.28 3 LEU B N 1
ATOM 1908 C CA . LEU B 1 3 ? -20.281 -2.064 19.266 1 48.28 3 LEU B CA 1
ATOM 1909 C C . LEU B 1 3 ? -19.594 -1.103 20.219 1 48.28 3 LEU B C 1
ATOM 1911 O O . LEU B 1 3 ? -20.156 -0.083 20.609 1 48.28 3 LEU B O 1
ATOM 1915 N N . GLU B 1 4 ? -18.328 -1.454 20.422 1 50.66 4 GLU B N 1
ATOM 1916 C CA . GLU B 1 4 ? -17.891 -0.698 21.594 1 50.66 4 GLU B CA 1
ATOM 1917 C C . GLU B 1 4 ? -17.609 0.76 21.234 1 50.66 4 GLU B C 1
ATOM 1919 O O . GLU B 1 4 ? -17.969 1.667 21.984 1 50.66 4 GLU B O 1
ATOM 1924 N N . VAL B 1 5 ? -16.969 1.009 20.078 1 54.97 5 VAL B N 1
ATOM 1925 C CA . VAL B 1 5 ? -16.609 2.393 19.797 1 54.97 5 VAL B CA 1
ATOM 1926 C C . VAL B 1 5 ? -17.859 3.211 19.516 1 54.97 5 VAL B C 1
ATOM 1928 O O . VAL B 1 5 ? -17.938 4.387 19.875 1 54.97 5 VAL B O 1
ATOM 1931 N N . LEU B 1 6 ? -18.828 2.541 18.891 1 58.47 6 LEU B N 1
ATOM 1932 C CA . LEU B 1 6 ? -20.078 3.246 18.609 1 58.47 6 LEU B CA 1
ATOM 1933 C C . LEU B 1 6 ? -20.766 3.648 19.906 1 58.47 6 LEU B C 1
ATOM 1935 O O . LEU B 1 6 ? -21.438 4.684 19.969 1 58.47 6 LEU B O 1
ATOM 1939 N N . THR B 1 7 ? -20.422 2.885 20.891 1 66.56 7 THR B N 1
ATOM 1940 C CA . THR B 1 7 ? -21.078 3.139 22.156 1 66.56 7 THR B CA 1
ATOM 1941 C C . THR B 1 7 ? -20.406 4.289 22.906 1 66.56 7 THR B C 1
ATOM 1943 O O . THR B 1 7 ? -20.953 4.828 23.859 1 66.56 7 THR B O 1
ATOM 1946 N N . LEU B 1 8 ? -19.359 4.688 22.281 1 75.69 8 LEU B N 1
ATOM 1947 C CA . LEU B 1 8 ? -18.578 5.719 22.969 1 75.69 8 LEU B CA 1
ATOM 1948 C C . LEU B 1 8 ? -19.125 7.105 22.641 1 75.69 8 LEU B C 1
ATOM 1950 O O . LEU B 1 8 ? -18.766 8.086 23.297 1 75.69 8 LEU B O 1
ATOM 1954 N N . TYR B 1 9 ? -20.078 7.148 21.719 1 91.69 9 TYR B N 1
ATOM 1955 C CA . TYR B 1 9 ? -20.609 8.445 21.312 1 91.69 9 TYR B CA 1
ATOM 1956 C C . TYR B 1 9 ? -22.125 8.453 21.328 1 91.69 9 TYR B C 1
ATOM 1958 O O . TYR B 1 9 ? -22.766 8.641 20.297 1 91.69 9 TYR B O 1
ATOM 1966 N N . PRO B 1 10 ? -22.688 8.352 22.516 1 91.81 10 PRO B N 1
ATOM 1967 C CA . PRO B 1 10 ? -24.125 8.164 22.672 1 91.81 10 PRO B CA 1
ATOM 1968 C C . PRO B 1 10 ? -24.938 9.328 22.109 1 91.81 10 PRO B C 1
ATOM 1970 O O . PRO B 1 10 ? -26 9.125 21.531 1 91.81 10 PRO B O 1
ATOM 1973 N N . ALA B 1 11 ? -24.469 10.594 22.328 1 94.12 11 ALA B N 1
ATOM 1974 C CA . ALA B 1 11 ? -25.188 11.758 21.844 1 94.12 11 ALA B CA 1
ATOM 1975 C C . ALA B 1 11 ? -25.344 11.719 20.328 1 94.12 11 ALA B C 1
ATOM 1977 O O . ALA B 1 11 ? -26.391 12.086 19.781 1 94.12 11 ALA B O 1
ATOM 1978 N N . PHE B 1 12 ? -24.328 11.289 19.688 1 96.12 12 PHE B N 1
ATOM 1979 C CA . PHE B 1 12 ? -24.359 11.188 18.234 1 96.12 12 PHE B CA 1
ATOM 1980 C C . PHE B 1 12 ? -25.234 10.016 17.797 1 96.12 12 PHE B C 1
ATOM 1982 O O . PHE B 1 12 ? -26.047 10.141 16.875 1 96.12 12 PHE B O 1
ATOM 1989 N N . GLU B 1 13 ? -25.094 8.891 18.516 1 94.19 13 GLU B N 1
ATOM 1990 C CA . GLU B 1 13 ? -25.781 7.66 18.125 1 94.19 13 GLU B CA 1
ATOM 1991 C C . GLU B 1 13 ? -27.297 7.773 18.328 1 94.19 13 GLU B C 1
ATOM 1993 O O . GLU B 1 13 ? -28.062 7.02 17.75 1 94.19 13 GLU B O 1
ATOM 1998 N N . LYS B 1 14 ? -27.688 8.719 19.125 1 93.94 14 LYS B N 1
ATOM 1999 C CA . LYS B 1 14 ? -29.109 8.938 19.391 1 93.94 14 LYS B CA 1
ATOM 2000 C C . LYS B 1 14 ? -29.766 9.773 18.297 1 93.94 14 LYS B C 1
ATOM 2002 O O . LYS B 1 14 ? -30.984 9.867 18.219 1 93.94 14 LYS B O 1
ATOM 2007 N N . GLN B 1 15 ? -28.953 10.344 17.406 1 94.81 15 GLN B N 1
ATOM 2008 C CA . GLN B 1 15 ? -29.484 11.18 16.344 1 94.81 15 GLN B CA 1
ATOM 2009 C C . GLN B 1 15 ? -30.203 10.336 15.297 1 94.81 15 GLN B C 1
ATOM 2011 O O . GLN B 1 15 ? -29.953 9.141 15.164 1 94.81 15 GLN B O 1
ATOM 2016 N N . PRO B 1 16 ? -31.141 10.984 14.547 1 96.12 16 PRO B N 1
ATOM 2017 C CA . PRO B 1 16 ? -31.797 10.281 13.438 1 96.12 16 PRO B CA 1
ATOM 2018 C C . PRO B 1 16 ? -30.781 9.773 12.398 1 96.12 16 PRO B C 1
ATOM 2020 O O . PRO B 1 16 ? -29.797 10.453 12.117 1 96.12 16 PRO B O 1
ATOM 2023 N N . GLN B 1 17 ? -31.094 8.695 11.773 1 95.62 17 GLN B N 1
ATOM 2024 C CA . GLN B 1 17 ? -30.172 8.023 10.859 1 95.62 17 GLN B CA 1
ATOM 2025 C C . GLN B 1 17 ? -29.781 8.93 9.695 1 95.62 17 GLN B C 1
ATOM 2027 O O . GLN B 1 17 ? -28.625 8.961 9.289 1 95.62 17 GLN B O 1
ATOM 2032 N N . GLU B 1 18 ? -30.703 9.641 9.219 1 96.12 18 GLU B N 1
ATOM 2033 C CA . GLU B 1 18 ? -30.438 10.516 8.078 1 96.12 18 GLU B CA 1
ATOM 2034 C C . GLU B 1 18 ? -29.391 11.562 8.414 1 96.12 18 GLU B C 1
ATOM 2036 O O . GLU B 1 18 ? -28.516 11.859 7.586 1 96.12 18 GLU B O 1
ATOM 2041 N N . LYS B 1 19 ? -29.5 12.094 9.617 1 96.06 19 LYS B N 1
ATOM 2042 C CA . LYS B 1 19 ? -28.531 13.086 10.07 1 96.06 19 LYS B CA 1
ATOM 2043 C C . LYS B 1 19 ? -27.156 12.453 10.258 1 96.06 19 LYS B C 1
ATOM 2045 O O . LYS B 1 19 ? -26.141 13.023 9.852 1 96.06 19 LYS B O 1
ATOM 2050 N N . LYS B 1 20 ? -27.125 11.328 10.883 1 96.56 20 LYS B N 1
ATOM 2051 C CA . LYS B 1 20 ? -25.859 10.617 11.078 1 96.56 20 LYS B CA 1
ATOM 2052 C C . LYS B 1 20 ? -25.188 10.312 9.742 1 96.56 20 LYS B C 1
ATOM 2054 O O . LYS B 1 20 ? -24 10.578 9.57 1 96.56 20 LYS B O 1
ATOM 2059 N N . ASP B 1 21 ? -25.984 9.867 8.773 1 97.06 21 ASP B N 1
ATOM 2060 C CA . ASP B 1 21 ? -25.469 9.516 7.453 1 97.06 21 ASP B CA 1
ATOM 2061 C C . ASP B 1 21 ? -24.844 10.727 6.758 1 97.06 21 ASP B C 1
ATOM 2063 O O . ASP B 1 21 ? -23.797 10.609 6.117 1 97.06 21 ASP B O 1
ATOM 2067 N N . LEU B 1 22 ? -25.5 11.797 6.895 1 97.81 22 LEU B N 1
ATOM 2068 C CA . LEU B 1 22 ? -25.016 13.008 6.246 1 97.81 22 LEU B CA 1
ATOM 2069 C C . LEU B 1 22 ? -23.688 13.453 6.848 1 97.81 22 LEU B C 1
ATOM 2071 O O . LEU B 1 22 ? -22.734 13.758 6.117 1 97.81 22 LEU B O 1
ATOM 2075 N N . ILE B 1 23 ? -23.594 13.469 8.164 1 98 23 ILE B N 1
ATOM 2076 C CA . ILE B 1 23 ? -22.375 13.891 8.852 1 98 23 ILE B CA 1
ATOM 2077 C C . ILE B 1 23 ? -21.234 12.945 8.5 1 98 23 ILE B C 1
ATOM 2079 O O . ILE B 1 23 ? -20.125 13.398 8.18 1 98 23 ILE B O 1
ATOM 2083 N N . ILE B 1 24 ? -21.547 11.68 8.5 1 98.12 24 ILE B N 1
ATOM 2084 C CA . ILE B 1 24 ? -20.562 10.664 8.195 1 98.12 24 ILE B CA 1
ATOM 2085 C C . ILE B 1 24 ? -20.078 10.828 6.754 1 98.12 24 ILE B C 1
ATOM 2087 O O . ILE B 1 24 ? -18.875 10.859 6.496 1 98.12 24 ILE B O 1
ATOM 2091 N N . LYS B 1 25 ? -21 11.016 5.859 1 98.12 25 LYS B N 1
ATOM 2092 C CA . LYS B 1 25 ? -20.672 11.156 4.441 1 98.12 25 LYS B CA 1
ATOM 2093 C C . LYS B 1 25 ? -19.797 12.375 4.191 1 98.12 25 LYS B C 1
ATOM 2095 O O . LYS B 1 25 ? -18.734 12.266 3.572 1 98.12 25 LYS B O 1
ATOM 2100 N N . VAL B 1 26 ? -20.141 13.484 4.703 1 98.44 26 VAL B N 1
ATOM 2101 C CA . VAL B 1 26 ? -19.422 14.727 4.449 1 98.44 26 VAL B CA 1
ATOM 2102 C C . VAL B 1 26 ? -18.047 14.68 5.105 1 98.44 26 VAL B C 1
ATOM 2104 O O . VAL B 1 26 ? -17.062 15.18 4.551 1 98.44 26 VAL B O 1
ATOM 2107 N N . ALA B 1 27 ? -18.016 14.117 6.316 1 98.62 27 ALA B N 1
ATOM 2108 C CA . ALA B 1 27 ? -16.734 13.992 7.016 1 98.62 27 ALA B CA 1
ATOM 2109 C C . ALA B 1 27 ? -15.773 13.102 6.242 1 98.62 27 ALA B C 1
ATOM 2111 O O . ALA B 1 27 ? -14.609 13.453 6.051 1 98.62 27 ALA B O 1
ATOM 2112 N N . ILE B 1 28 ? -16.25 11.953 5.75 1 98.5 28 ILE B N 1
ATOM 2113 C CA . ILE B 1 28 ? -15.414 11.031 4.98 1 98.5 28 ILE B CA 1
ATOM 2114 C C . ILE B 1 28 ? -14.914 11.727 3.717 1 98.5 28 ILE B C 1
ATOM 2116 O O . ILE B 1 28 ? -13.719 11.664 3.396 1 98.5 28 ILE B O 1
ATOM 2120 N N . GLU B 1 29 ? -15.797 12.422 3.043 1 97.94 29 GLU B N 1
ATOM 2121 C CA . GLU B 1 29 ? -15.422 13.125 1.823 1 97.94 29 GLU B CA 1
ATOM 2122 C C . GLU B 1 29 ? -14.328 14.156 2.096 1 97.94 29 GLU B C 1
ATOM 2124 O O . GLU B 1 29 ? -13.383 14.289 1.317 1 97.94 29 GLU B O 1
ATOM 2129 N N . GLU B 1 30 ? -14.453 14.867 3.189 1 98.12 30 GLU B N 1
ATOM 2130 C CA . GLU B 1 30 ? -13.477 15.883 3.561 1 98.12 30 GLU B CA 1
ATOM 2131 C C . GLU B 1 30 ? -12.117 15.25 3.877 1 98.12 30 GLU B C 1
ATOM 2133 O O . GLU B 1 30 ? -11.086 15.742 3.422 1 98.12 30 GLU B O 1
ATOM 2138 N N . PHE B 1 31 ? -12.109 14.164 4.613 1 96.94 31 PHE B N 1
ATOM 2139 C CA . PHE B 1 31 ? -10.867 13.5 4.984 1 96.94 31 PHE B CA 1
ATOM 2140 C C . PHE B 1 31 ? -10.203 12.867 3.768 1 96.94 31 PHE B C 1
ATOM 2142 O O . PHE B 1 31 ? -8.977 12.828 3.672 1 96.94 31 PHE B O 1
ATOM 2149 N N . VAL B 1 32 ? -11.031 12.344 2.842 1 94.5 32 VAL B N 1
ATOM 2150 C CA . VAL B 1 32 ? -10.477 11.727 1.637 1 94.5 32 VAL B CA 1
ATOM 2151 C C . VAL B 1 32 ? -9.867 12.805 0.742 1 94.5 32 VAL B C 1
ATOM 2153 O O . VAL B 1 32 ? -8.781 12.617 0.192 1 94.5 32 VAL B O 1
ATOM 2156 N N . LYS B 1 33 ? -10.508 13.922 0.667 1 93.06 33 LYS B N 1
ATOM 2157 C CA . LYS B 1 33 ? -10.086 14.992 -0.232 1 93.06 33 LYS B CA 1
ATOM 2158 C C . LYS B 1 33 ? -8.852 15.711 0.309 1 93.06 33 LYS B C 1
ATOM 2160 O O . LYS B 1 33 ? -7.922 16 -0.44 1 93.06 33 LYS B O 1
ATOM 2165 N N . ASN B 1 34 ? -8.812 15.914 1.68 1 92.44 34 ASN B N 1
ATOM 2166 C CA . ASN B 1 34 ? -7.82 16.844 2.207 1 92.44 34 ASN B CA 1
ATOM 2167 C C . ASN B 1 34 ? -6.836 16.141 3.139 1 92.44 34 ASN B C 1
ATOM 2169 O O . ASN B 1 34 ? -5.82 16.719 3.525 1 92.44 34 ASN B O 1
ATOM 2173 N N . GLY B 1 35 ? -7.145 14.875 3.445 1 91.19 35 GLY B N 1
ATOM 2174 C CA . GLY B 1 35 ? -6.344 14.211 4.465 1 91.19 35 GLY B CA 1
ATOM 2175 C C . GLY B 1 35 ? -6.676 14.664 5.871 1 91.19 35 GLY B C 1
ATOM 2176 O O . GLY B 1 35 ? -7.418 15.633 6.059 1 91.19 35 GLY B O 1
ATOM 2177 N N . TYR B 1 36 ? -6.133 14.039 6.809 1 93 36 TYR B N 1
ATOM 2178 C CA . TYR B 1 36 ? -6.457 14.312 8.203 1 93 36 TYR B CA 1
ATOM 2179 C C . TYR B 1 36 ? -6.043 15.727 8.594 1 93 36 TYR B C 1
ATOM 2181 O O . TYR B 1 36 ? -6.824 16.469 9.188 1 93 36 TYR B O 1
ATOM 2189 N N . GLU B 1 37 ? -4.891 16.109 8.258 1 88.31 37 GLU B N 1
ATOM 2190 C CA . GLU B 1 37 ? -4.316 17.359 8.75 1 88.31 37 GLU B CA 1
ATOM 2191 C C . GLU B 1 37 ? -5.02 18.562 8.148 1 88.31 37 GLU B C 1
ATOM 2193 O O . GLU B 1 37 ? -5.352 19.516 8.859 1 88.31 37 GLU B O 1
ATOM 2198 N N . LYS B 1 38 ? -5.297 18.547 6.891 1 90.25 38 LYS B N 1
ATOM 2199 C CA . LYS B 1 38 ? -5.844 19.719 6.211 1 90.25 38 LYS B CA 1
ATOM 2200 C C . LYS B 1 38 ? -7.371 19.703 6.23 1 90.25 38 LYS B C 1
ATOM 2202 O O . LYS B 1 38 ? -8.008 20.719 5.918 1 90.25 38 LYS B O 1
ATOM 2207 N N . ALA B 1 39 ? -7.898 18.516 6.574 1 95.44 39 ALA B N 1
ATOM 2208 C CA . ALA B 1 39 ? -9.352 18.453 6.688 1 95.44 39 ALA B CA 1
ATOM 2209 C C . ALA B 1 39 ? -9.867 19.5 7.68 1 95.44 39 ALA B C 1
ATOM 2211 O O . ALA B 1 39 ? -9.266 19.703 8.734 1 95.44 39 ALA B O 1
ATOM 2212 N N . SER B 1 40 ? -10.977 20.141 7.363 1 96.31 40 SER B N 1
ATOM 2213 C CA . SER B 1 40 ? -11.523 21.234 8.148 1 96.31 40 SER B CA 1
ATOM 2214 C C . SER B 1 40 ? -12.852 20.859 8.781 1 96.31 40 SER B C 1
ATOM 2216 O O . SER B 1 40 ? -13.812 20.516 8.086 1 96.31 40 SER B O 1
ATOM 2218 N N . THR B 1 41 ? -12.852 21.031 10.078 1 97.38 41 THR B N 1
ATOM 2219 C CA . THR B 1 41 ? -14.117 20.797 10.773 1 97.38 41 THR B CA 1
ATOM 2220 C C . THR B 1 41 ? -15.133 21.875 10.414 1 97.38 41 THR B C 1
ATOM 2222 O O . THR B 1 41 ? -16.344 21.609 10.414 1 97.38 41 THR B O 1
ATOM 2225 N N . ASP B 1 42 ? -14.641 23.047 9.969 1 97.81 42 ASP B N 1
ATOM 2226 C CA . ASP B 1 42 ? -15.539 24.094 9.508 1 97.81 42 ASP B CA 1
ATOM 2227 C C . ASP B 1 42 ? -16.25 23.703 8.219 1 97.81 42 ASP B C 1
ATOM 2229 O O . ASP B 1 42 ? -17.453 23.922 8.07 1 97.81 42 ASP B O 1
ATOM 2233 N N . VAL B 1 43 ? -15.594 23.125 7.344 1 98.06 43 VAL B N 1
ATOM 2234 C CA . VAL B 1 43 ? -16.156 22.688 6.078 1 98.06 43 VAL B CA 1
ATOM 2235 C C . VAL B 1 43 ? -17.156 21.562 6.328 1 98.06 43 VAL B C 1
ATOM 2237 O O . VAL B 1 43 ? -18.25 21.547 5.762 1 98.06 43 VAL B O 1
ATOM 2240 N N . ILE B 1 44 ? -16.766 20.594 7.223 1 98.31 44 ILE B N 1
ATOM 2241 C CA . ILE B 1 44 ? -17.625 19.453 7.551 1 98.31 44 ILE B CA 1
ATOM 2242 C C . ILE B 1 44 ? -18.953 19.969 8.125 1 98.31 44 ILE B C 1
ATOM 2244 O O . ILE B 1 44 ? -20.031 19.562 7.676 1 98.31 44 ILE B O 1
ATOM 2248 N N . THR B 1 45 ? -18.875 20.891 9.078 1 98.31 45 THR B N 1
ATOM 2249 C CA . THR B 1 45 ? -20.078 21.375 9.75 1 98.31 45 THR B CA 1
ATOM 2250 C C . THR B 1 45 ? -20.938 22.188 8.789 1 98.31 45 THR B C 1
ATOM 2252 O O . THR B 1 45 ? -22.172 22.062 8.789 1 98.31 45 THR B O 1
ATOM 2255 N N . ARG B 1 46 ? -20.328 23.016 7.984 1 98.38 46 ARG B N 1
ATOM 2256 C CA . ARG B 1 46 ? -21.078 23.797 6.996 1 98.38 46 ARG B CA 1
ATOM 2257 C C . ARG B 1 46 ? -21.828 22.891 6.035 1 98.38 46 ARG B C 1
ATOM 2259 O O . ARG B 1 46 ? -23.016 23.094 5.785 1 98.38 46 ARG B O 1
ATOM 2266 N N . ARG B 1 47 ? -21.25 21.906 5.531 1 98.06 47 ARG B N 1
ATOM 2267 C CA . ARG B 1 47 ? -21.844 21 4.562 1 98.06 47 ARG B CA 1
ATOM 2268 C C . ARG B 1 47 ? -22.906 20.125 5.223 1 98.06 47 ARG B C 1
ATOM 2270 O O . ARG B 1 47 ? -23.891 19.75 4.582 1 98.06 47 ARG B O 1
ATOM 2277 N N . ALA B 1 48 ? -22.656 19.781 6.523 1 97.88 48 ALA B N 1
ATOM 2278 C CA . ALA B 1 48 ? -23.578 18.922 7.254 1 97.88 48 ALA B CA 1
ATOM 2279 C C . ALA B 1 48 ? -24.75 19.734 7.812 1 97.88 48 ALA B C 1
ATOM 2281 O O . ALA B 1 48 ? -25.734 19.156 8.281 1 97.88 48 ALA B O 1
ATOM 2282 N N . GLY B 1 49 ? -24.609 21.031 7.883 1 97.56 49 GLY B N 1
ATOM 2283 C CA . GLY B 1 49 ? -25.688 21.891 8.383 1 97.56 49 GLY B CA 1
ATOM 2284 C C . GLY B 1 49 ? -25.781 21.891 9.898 1 97.56 49 GLY B C 1
ATOM 2285 O O . GLY B 1 49 ? -26.875 21.922 10.453 1 97.56 49 GLY B O 1
ATOM 2286 N N . ILE B 1 50 ? -24.625 21.781 10.531 1 97.56 50 ILE B N 1
ATOM 2287 C CA . ILE B 1 50 ? -24.578 21.844 11.992 1 97.56 50 ILE B CA 1
ATOM 2288 C C . ILE B 1 50 ? -23.516 22.828 12.43 1 97.56 50 ILE B C 1
ATOM 2290 O O . ILE B 1 50 ? -22.688 23.281 11.625 1 97.56 50 ILE B O 1
ATOM 2294 N N . SER B 1 51 ? -23.547 23.172 13.688 1 96.75 51 SER B N 1
ATOM 2295 C CA . SER B 1 51 ? -22.531 24.078 14.219 1 96.75 51 SER B CA 1
ATOM 2296 C C . SER B 1 51 ? -21.281 23.312 14.648 1 96.75 51 SER B C 1
ATOM 2298 O O . SER B 1 51 ? -21.344 22.094 14.867 1 96.75 51 SER B O 1
ATOM 2300 N N . LYS B 1 52 ? -20.203 24.047 14.75 1 96.19 52 LYS B N 1
ATOM 2301 C CA . LYS B 1 52 ? -18.969 23.469 15.266 1 96.19 52 LYS B CA 1
ATOM 2302 C C . LYS B 1 52 ? -19.156 22.953 16.688 1 96.19 52 LYS B C 1
ATOM 2304 O O . LYS B 1 52 ? -18.641 21.906 17.062 1 96.19 52 LYS B O 1
ATOM 2309 N N . GLY B 1 53 ? -19.922 23.688 17.484 1 96.31 53 GLY B N 1
ATOM 2310 C CA . GLY B 1 53 ? -20.234 23.281 18.844 1 96.31 53 GLY B CA 1
ATOM 2311 C C . GLY B 1 53 ? -20.922 21.922 18.922 1 96.31 53 GLY B C 1
ATOM 2312 O O . GLY B 1 53 ? -20.547 21.078 19.75 1 96.31 53 GLY B O 1
ATOM 2313 N N . ILE B 1 54 ? -21.812 21.641 18.062 1 97 54 ILE B N 1
ATOM 2314 C CA . ILE B 1 54 ? -22.547 20.375 18.031 1 97 54 ILE B CA 1
ATOM 2315 C C . ILE B 1 54 ? -21.625 19.25 17.609 1 97 54 ILE B C 1
ATOM 2317 O O . ILE B 1 54 ? -21.656 18.156 18.203 1 97 54 ILE B O 1
ATOM 2321 N N . LEU B 1 55 ? -20.781 19.469 16.594 1 97.69 55 LEU B N 1
ATOM 2322 C CA . LEU B 1 55 ? -19.828 18.453 16.172 1 97.69 55 LEU B CA 1
ATOM 2323 C C . LEU B 1 55 ? -18.938 18.031 17.344 1 97.69 55 LEU B C 1
ATOM 2325 O O . LEU B 1 55 ? -18.734 16.844 17.594 1 97.69 55 LEU B O 1
ATOM 2329 N N . PHE B 1 56 ? -18.516 19.062 18.062 1 96.12 56 PHE B N 1
ATOM 2330 C CA . PHE B 1 56 ? -17.594 18.781 19.156 1 96.12 56 PHE B CA 1
ATOM 2331 C C . PHE B 1 56 ? -18.344 18.234 20.359 1 96.12 56 PHE B C 1
ATOM 2333 O O . PHE B 1 56 ? -17.766 17.531 21.203 1 96.12 56 PHE B O 1
ATOM 2340 N N . HIS B 1 57 ? -19.641 18.625 20.438 1 96.56 57 HIS B N 1
ATOM 2341 C CA . HIS B 1 57 ? -20.484 17.938 21.422 1 96.56 57 HIS B CA 1
ATOM 2342 C C . HIS B 1 57 ? -20.562 16.438 21.141 1 96.56 57 HIS B C 1
ATOM 2344 O O . HIS B 1 57 ? -20.531 15.633 22.062 1 96.56 57 HIS B O 1
ATOM 2350 N N . TYR B 1 58 ? -20.609 16.109 19.859 1 96.75 58 TYR B N 1
ATOM 2351 C CA . TYR B 1 58 ? -20.703 14.703 19.469 1 96.75 58 TYR B CA 1
ATOM 2352 C C . TYR B 1 58 ? -19.359 14 19.688 1 96.75 58 TYR B C 1
ATOM 2354 O O . TYR B 1 58 ? -19.312 12.93 20.297 1 96.75 58 TYR B O 1
ATOM 2362 N N . PHE B 1 59 ? -18.188 14.633 19.219 1 97.38 59 PHE B N 1
ATOM 2363 C CA . PHE B 1 59 ? -16.984 13.844 19.062 1 97.38 59 PHE B CA 1
ATOM 2364 C C . PHE B 1 59 ? -15.836 14.43 19.891 1 97.38 59 PHE B C 1
ATOM 2366 O O . PHE B 1 59 ? -14.789 13.805 20.031 1 97.38 59 PHE B O 1
ATOM 2373 N N . LYS B 1 60 ? -16.016 15.625 20.359 1 95.75 60 LYS B N 1
ATOM 2374 C CA . LYS B 1 60 ? -15.078 16.312 21.234 1 95.75 60 LYS B CA 1
ATOM 2375 C C . LYS B 1 60 ? -13.883 16.859 20.453 1 95.75 60 LYS B C 1
ATOM 2377 O O . LYS B 1 60 ? -13.43 17.969 20.719 1 95.75 60 LYS B O 1
ATOM 2382 N N . SER B 1 61 ? -13.422 16.094 19.484 1 95.94 61 SER B N 1
ATOM 2383 C CA . SER B 1 61 ? -12.258 16.516 18.719 1 95.94 61 SER B CA 1
ATOM 2384 C C . SER B 1 61 ? -12.266 15.922 17.312 1 95.94 61 SER B C 1
ATOM 2386 O O . SER B 1 61 ? -12.984 14.953 17.047 1 95.94 61 SER B O 1
ATOM 2388 N N . LYS B 1 62 ? -11.43 16.484 16.453 1 96 62 LYS B N 1
ATOM 2389 C CA . LYS B 1 62 ? -11.219 15.945 15.125 1 96 62 LYS B CA 1
ATOM 2390 C C . LYS B 1 62 ? -10.664 14.523 15.195 1 96 62 LYS B C 1
ATOM 2392 O O . LYS B 1 62 ? -11.055 13.656 14.398 1 96 62 LYS B O 1
ATOM 2397 N N . LYS B 1 63 ? -9.82 14.32 16.172 1 96.19 63 LYS B N 1
ATOM 2398 C CA . LYS B 1 63 ? -9.211 13.008 16.375 1 96.19 63 LYS B CA 1
ATOM 2399 C C . LYS B 1 63 ? -10.273 11.953 16.672 1 96.19 63 LYS B C 1
ATOM 2401 O O . LYS B 1 63 ? -10.289 10.891 16.047 1 96.19 63 LYS B O 1
ATOM 2406 N N . ASN B 1 64 ? -11.117 12.266 17.484 1 96.81 64 ASN B N 1
ATOM 2407 C CA . ASN B 1 64 ? -12.172 11.328 17.859 1 96.81 64 ASN B CA 1
ATOM 2408 C C . ASN B 1 64 ? -13.133 11.078 16.719 1 96.81 64 ASN B C 1
ATOM 2410 O O . ASN B 1 64 ? -13.586 9.953 16.516 1 96.81 64 ASN B O 1
ATOM 2414 N N . LEU B 1 65 ? -13.469 12.148 16 1 97.69 65 LEU B N 1
ATOM 2415 C CA . LEU B 1 65 ? -14.312 11.984 14.82 1 97.69 65 LEU B CA 1
ATOM 2416 C C . LEU B 1 65 ? -13.664 11.047 13.812 1 97.69 65 LEU B C 1
ATOM 2418 O O . LEU B 1 65 ? -14.312 10.133 13.305 1 97.69 65 LEU B O 1
ATOM 2422 N N . TYR B 1 66 ? -12.383 11.25 13.539 1 97.62 66 TYR B N 1
ATOM 2423 C CA . TYR B 1 66 ? -11.648 10.422 12.594 1 97.62 66 TYR B CA 1
ATOM 2424 C C . TYR B 1 66 ? -11.664 8.961 13.008 1 97.62 66 TYR B C 1
ATOM 2426 O O . TYR B 1 66 ? -11.969 8.078 12.203 1 97.62 66 TYR B O 1
ATOM 2434 N N . LEU B 1 67 ? -11.359 8.719 14.258 1 97.56 67 LEU B N 1
ATOM 2435 C CA . LEU B 1 67 ? -11.297 7.352 14.773 1 97.56 67 LEU B CA 1
ATOM 2436 C C . LEU B 1 67 ? -12.68 6.707 14.75 1 97.56 67 LEU B C 1
ATOM 2438 O O . LEU B 1 67 ? -12.805 5.508 14.492 1 97.56 67 LEU B O 1
ATOM 2442 N N . TYR B 1 68 ? -13.664 7.508 15.031 1 97.31 68 TYR B N 1
ATOM 2443 C CA . TYR B 1 68 ? -15.031 7.012 14.906 1 97.31 68 TYR B CA 1
ATOM 2444 C C . TYR B 1 68 ? -15.312 6.539 13.484 1 97.31 68 TYR B C 1
ATOM 2446 O O . TYR B 1 68 ? -15.844 5.449 13.281 1 97.31 68 TYR B O 1
ATOM 2454 N N . LEU B 1 69 ? -14.961 7.352 12.523 1 98.06 69 LEU B N 1
ATOM 2455 C CA . LEU B 1 69 ? -15.211 7.039 11.125 1 98.06 69 LEU B CA 1
ATOM 2456 C C . LEU B 1 69 ? -14.422 5.805 10.695 1 98.06 69 LEU B C 1
ATOM 2458 O O . LEU B 1 69 ? -14.922 4.984 9.922 1 98.06 69 LEU B O 1
ATOM 2462 N N . VAL B 1 70 ? -13.18 5.637 11.148 1 97.69 70 VAL B N 1
ATOM 2463 C CA . VAL B 1 70 ? -12.375 4.461 10.836 1 97.69 70 VAL B CA 1
ATOM 2464 C C . VAL B 1 70 ? -13.102 3.197 11.289 1 97.69 70 VAL B C 1
ATOM 2466 O O . VAL B 1 70 ? -13.273 2.258 10.508 1 97.69 70 VAL B O 1
ATOM 2469 N N . ASN B 1 71 ? -13.508 3.264 12.492 1 96.31 71 ASN B N 1
ATOM 2470 C CA . ASN B 1 71 ? -14.195 2.096 13.031 1 96.31 71 ASN B CA 1
ATOM 2471 C C . ASN B 1 71 ? -15.523 1.854 12.312 1 96.31 71 ASN B C 1
ATOM 2473 O O . ASN B 1 71 ? -15.859 0.715 11.984 1 96.31 71 ASN B O 1
ATOM 2477 N N . TYR B 1 72 ? -16.234 2.904 12.078 1 96 72 TYR B N 1
ATOM 2478 C CA . TYR B 1 72 ? -17.516 2.809 11.391 1 96 72 TYR B CA 1
ATOM 2479 C C . TYR B 1 72 ? -17.344 2.205 10.008 1 96 72 TYR B C 1
ATOM 2481 O O . TYR B 1 72 ? -18.031 1.238 9.656 1 96 72 TYR B O 1
ATOM 2489 N N . VAL B 1 73 ? -16.484 2.773 9.219 1 97.38 73 VAL B N 1
ATOM 2490 C CA . VAL B 1 73 ? -16.297 2.354 7.836 1 97.38 73 VAL B CA 1
ATOM 2491 C C . VAL B 1 73 ? -15.75 0.929 7.797 1 97.38 73 VAL B C 1
ATOM 2493 O O . VAL B 1 73 ? -16.188 0.108 6.992 1 97.38 73 VAL B O 1
ATOM 2496 N N . LYS B 1 74 ? -14.766 0.655 8.609 1 95.88 74 LYS B N 1
ATOM 2497 C CA . LYS B 1 74 ? -14.211 -0.69 8.711 1 95.88 74 LYS B CA 1
ATOM 2498 C C . LYS B 1 74 ? -15.305 -1.723 8.961 1 95.88 74 LYS B C 1
ATOM 2500 O O . LYS B 1 74 ? -15.391 -2.727 8.25 1 95.88 74 LYS B O 1
ATOM 2505 N N . ASP B 1 75 ? -16.094 -1.476 9.977 1 93.81 75 ASP B N 1
ATOM 2506 C CA . ASP B 1 75 ? -17.156 -2.406 10.336 1 93.81 75 ASP B CA 1
ATOM 2507 C C . ASP B 1 75 ? -18.219 -2.492 9.234 1 93.81 75 ASP B C 1
ATOM 2509 O O . ASP B 1 75 ? -18.672 -3.582 8.891 1 93.81 75 ASP B O 1
ATOM 2513 N N . PHE B 1 76 ? -18.578 -1.335 8.734 1 95.75 76 PHE B N 1
ATOM 2514 C CA . PHE B 1 76 ? -19.594 -1.236 7.691 1 95.75 76 PHE B CA 1
ATOM 2515 C C . PHE B 1 76 ? -19.172 -2.031 6.457 1 95.75 76 PHE B C 1
ATOM 2517 O O . PHE B 1 76 ? -19.938 -2.881 5.98 1 95.75 76 PHE B O 1
ATOM 2524 N N . LEU B 1 77 ? -17.953 -1.865 5.961 1 96.19 77 LEU B N 1
ATOM 2525 C CA . LEU B 1 77 ? -17.469 -2.553 4.77 1 96.19 77 LEU B CA 1
ATOM 2526 C C . LEU B 1 77 ? -17.281 -4.039 5.043 1 96.19 77 LEU B C 1
ATOM 2528 O O . LEU B 1 77 ? -17.531 -4.875 4.168 1 96.19 77 LEU B O 1
ATOM 2532 N N . THR B 1 78 ? -16.797 -4.344 6.215 1 93.62 78 THR B N 1
ATOM 2533 C CA . THR B 1 78 ? -16.625 -5.742 6.586 1 93.62 78 THR B CA 1
ATOM 2534 C C . THR B 1 78 ? -17.953 -6.48 6.57 1 93.62 78 THR B C 1
ATOM 2536 O O . THR B 1 78 ? -18.062 -7.582 6.031 1 93.62 78 THR B O 1
ATOM 2539 N N . GLU B 1 79 ? -18.969 -5.883 7.121 1 94.5 79 GLU B N 1
ATOM 2540 C CA . GLU B 1 79 ? -20.281 -6.492 7.168 1 94.5 79 GLU B CA 1
ATOM 2541 C C . GLU B 1 79 ? -20.844 -6.707 5.766 1 94.5 79 GLU B C 1
ATOM 2543 O O . GLU B 1 79 ? -21.391 -7.77 5.465 1 94.5 79 GLU B O 1
ATOM 2548 N N . ILE B 1 80 ? -20.719 -5.723 4.949 1 96.31 80 ILE B N 1
ATOM 2549 C CA . ILE B 1 80 ? -21.203 -5.836 3.574 1 96.31 80 ILE B CA 1
ATOM 2550 C C . ILE B 1 80 ? -20.453 -6.961 2.857 1 96.31 80 ILE B C 1
ATOM 2552 O O . ILE B 1 80 ? -21.078 -7.793 2.189 1 96.31 80 ILE B O 1
ATOM 2556 N N . ALA B 1 81 ? -19.141 -7.008 3.002 1 94.38 81 ALA B N 1
ATOM 2557 C CA . ALA B 1 81 ? -18.328 -8.023 2.348 1 94.38 81 ALA B CA 1
ATOM 2558 C C . ALA B 1 81 ? -18.734 -9.422 2.812 1 94.38 81 ALA B C 1
ATOM 2560 O O . ALA B 1 81 ? -18.922 -10.328 1.994 1 94.38 81 ALA B O 1
ATOM 2561 N N . MET B 1 82 ? -18.891 -9.594 4.109 1 92.31 82 MET B N 1
ATOM 2562 C CA . MET B 1 82 ? -19.219 -10.906 4.668 1 92.31 82 MET B CA 1
ATOM 2563 C C . MET B 1 82 ? -20.609 -11.359 4.215 1 92.31 82 MET B C 1
ATOM 2565 O O . MET B 1 82 ? -20.812 -12.531 3.912 1 92.31 82 MET B O 1
ATOM 2569 N N . THR B 1 83 ? -21.516 -10.453 4.168 1 94.88 83 THR B N 1
ATOM 2570 C CA . THR B 1 83 ? -22.875 -10.773 3.721 1 94.88 83 THR B CA 1
ATOM 2571 C C . THR B 1 83 ? -22.859 -11.227 2.262 1 94.88 83 THR B C 1
ATOM 2573 O O . THR B 1 83 ? -23.484 -12.227 1.917 1 94.88 83 THR B O 1
ATOM 2576 N N . LYS B 1 84 ? -22.156 -10.531 1.463 1 95.31 84 LYS B N 1
ATOM 2577 C CA . LYS B 1 84 ? -22.109 -10.867 0.043 1 95.31 84 LYS B CA 1
ATOM 2578 C C . LYS B 1 84 ? -21.312 -12.148 -0.191 1 95.31 84 LYS B C 1
ATOM 2580 O O . LYS B 1 84 ? -21.625 -12.922 -1.094 1 95.31 84 LYS B O 1
ATOM 2585 N N . LEU B 1 85 ? -20.312 -12.32 0.593 1 93.75 85 LEU B N 1
ATOM 2586 C CA . LEU B 1 85 ? -19.469 -13.508 0.487 1 93.75 85 LEU B CA 1
ATOM 2587 C C . LEU B 1 85 ? -20.297 -14.773 0.727 1 93.75 85 LEU B C 1
ATOM 2589 O O . LEU B 1 85 ? -20.047 -15.805 0.096 1 93.75 85 LEU B O 1
ATOM 2593 N N . LYS B 1 86 ? -21.234 -14.734 1.65 1 91.94 86 LYS B N 1
ATOM 2594 C CA . LYS B 1 86 ? -22.078 -15.875 1.984 1 91.94 86 LYS B CA 1
ATOM 2595 C C . LYS B 1 86 ? -22.891 -16.328 0.775 1 91.94 86 LYS B C 1
ATOM 2597 O O . LYS B 1 86 ? -23.359 -17.469 0.73 1 91.94 86 LYS B O 1
ATOM 2602 N N . LYS B 1 87 ? -23 -15.508 -0.168 1 93.5 87 LYS B N 1
ATOM 2603 C CA . LYS B 1 87 ? -23.812 -15.82 -1.34 1 93.5 87 LYS B CA 1
ATOM 2604 C C . LYS B 1 87 ? -22.984 -16.531 -2.404 1 93.5 87 LYS B C 1
ATOM 2606 O O . LYS B 1 87 ? -23.531 -17.062 -3.375 1 93.5 87 LYS B O 1
ATOM 2611 N N . ILE B 1 88 ? -21.656 -16.469 -2.266 1 93.81 88 ILE B N 1
ATOM 2612 C CA . ILE B 1 88 ? -20.812 -17.172 -3.221 1 93.81 88 ILE B CA 1
ATOM 2613 C C . ILE B 1 88 ? -20.969 -18.672 -3.041 1 93.81 88 ILE B C 1
ATOM 2615 O O . ILE B 1 88 ? -20.812 -19.203 -1.936 1 93.81 88 ILE B O 1
ATOM 2619 N N . GLN B 1 89 ? -21.297 -19.438 -4.094 1 89.62 89 GLN B N 1
ATOM 2620 C CA . GLN B 1 89 ? -21.609 -20.875 -3.992 1 89.62 89 GLN B CA 1
ATOM 2621 C C . GLN B 1 89 ? -20.656 -21.703 -4.855 1 89.62 89 GLN B C 1
ATOM 2623 O O . GLN B 1 89 ? -20.781 -22.922 -4.922 1 89.62 89 GLN B O 1
ATOM 2628 N N . SER B 1 90 ? -19.672 -21.047 -5.449 1 92.06 90 SER B N 1
ATOM 2629 C CA . SER B 1 90 ? -18.766 -21.812 -6.301 1 92.06 90 SER B CA 1
ATOM 2630 C C . SER B 1 90 ? -18.125 -22.953 -5.531 1 92.06 90 SER B C 1
ATOM 2632 O O . SER B 1 90 ? -17.672 -22.766 -4.395 1 92.06 90 SER B O 1
ATOM 2634 N N . ASP B 1 91 ? -18.016 -24.125 -6.188 1 92.06 91 ASP B N 1
ATOM 2635 C CA . ASP B 1 91 ? -17.391 -25.297 -5.566 1 92.06 91 ASP B CA 1
ATOM 2636 C C . ASP B 1 91 ? -15.977 -25.516 -6.105 1 92.06 91 ASP B C 1
ATOM 2638 O O . ASP B 1 91 ? -15.344 -26.531 -5.828 1 92.06 91 ASP B O 1
ATOM 2642 N N . ASP B 1 92 ? -15.547 -24.609 -6.902 1 94.56 92 ASP B N 1
ATOM 2643 C CA . ASP B 1 92 ? -14.18 -24.609 -7.402 1 94.56 92 ASP B CA 1
ATOM 2644 C C . ASP B 1 92 ? -13.375 -23.453 -6.793 1 94.56 92 ASP B C 1
ATOM 2646 O O . ASP B 1 92 ? -13.828 -22.312 -6.777 1 94.56 92 ASP B O 1
ATOM 2650 N N . PHE B 1 93 ? -12.227 -23.797 -6.316 1 95.88 93 PHE B N 1
ATOM 2651 C CA . PHE B 1 93 ? -11.414 -22.828 -5.602 1 95.88 93 PHE B CA 1
ATOM 2652 C C . PHE B 1 93 ? -11.109 -21.625 -6.48 1 95.88 93 PHE B C 1
ATOM 2654 O O . PHE B 1 93 ? -11.297 -20.469 -6.062 1 95.88 93 PHE B O 1
ATOM 2661 N N . PHE B 1 94 ? -10.703 -21.828 -7.715 1 96.19 94 PHE B N 1
ATOM 2662 C CA . PHE B 1 94 ? -10.258 -20.75 -8.594 1 96.19 94 PHE B CA 1
ATOM 2663 C C . PHE B 1 94 ? -11.445 -19.922 -9.07 1 96.19 94 PHE B C 1
ATOM 2665 O O . PHE B 1 94 ? -11.336 -18.703 -9.219 1 96.19 94 PHE B O 1
ATOM 2672 N N . GLU B 1 95 ? -12.57 -20.547 -9.281 1 96.06 95 GLU B N 1
ATOM 2673 C CA . GLU B 1 95 ? -13.781 -19.797 -9.609 1 96.06 95 GLU B CA 1
ATOM 2674 C C . GLU B 1 95 ? -14.234 -18.953 -8.43 1 96.06 95 GLU B C 1
ATOM 2676 O O . GLU B 1 95 ? -14.695 -17.828 -8.609 1 96.06 95 GLU B O 1
ATOM 2681 N N . ARG B 1 96 ? -14.148 -19.5 -7.262 1 96.06 96 ARG B N 1
ATOM 2682 C CA . ARG B 1 96 ? -14.492 -18.75 -6.059 1 96.06 96 ARG B CA 1
ATOM 2683 C C . ARG B 1 96 ? -13.609 -17.516 -5.922 1 96.06 96 ARG B C 1
ATOM 2685 O O . ARG B 1 96 ? -14.094 -16.438 -5.562 1 96.06 96 ARG B O 1
ATOM 2692 N N . ILE B 1 97 ? -12.281 -17.594 -6.211 1 96.69 97 ILE B N 1
ATOM 2693 C CA . ILE B 1 97 ? -11.359 -16.469 -6.145 1 96.69 97 ILE B CA 1
ATOM 2694 C C . ILE B 1 97 ? -11.844 -15.352 -7.074 1 96.69 97 ILE B C 1
ATOM 2696 O O . ILE B 1 97 ? -11.875 -14.18 -6.688 1 96.69 97 ILE B O 1
ATOM 2700 N N . LYS B 1 98 ? -12.195 -15.719 -8.242 1 96.5 98 LYS B N 1
ATOM 2701 C CA . LYS B 1 98 ? -12.688 -14.742 -9.211 1 96.5 98 LYS B CA 1
ATOM 2702 C C . LYS B 1 98 ? -13.938 -14.039 -8.703 1 96.5 98 LYS B C 1
ATOM 2704 O O . LYS B 1 98 ? -14.086 -12.82 -8.852 1 96.5 98 LYS B O 1
ATOM 2709 N N . GLU B 1 99 ? -14.828 -14.781 -8.094 1 96.38 99 GLU B N 1
ATOM 2710 C CA . GLU B 1 99 ? -16.047 -14.211 -7.543 1 96.38 99 GLU B CA 1
ATOM 2711 C C . GLU B 1 99 ? -15.75 -13.258 -6.387 1 96.38 99 GLU B C 1
ATOM 2713 O O . GLU B 1 99 ? -16.391 -12.211 -6.25 1 96.38 99 GLU B O 1
ATOM 2718 N N . ILE B 1 100 ? -14.828 -13.656 -5.578 1 95.56 100 ILE B N 1
ATOM 2719 C CA . ILE B 1 100 ? -14.414 -12.812 -4.465 1 95.56 100 ILE B CA 1
ATOM 2720 C C . ILE B 1 100 ? -13.867 -11.492 -5 1 95.56 100 ILE B C 1
ATOM 2722 O O . ILE B 1 100 ? -14.211 -10.422 -4.492 1 95.56 100 ILE B O 1
ATOM 2726 N N . VAL B 1 101 ? -13.016 -11.539 -6.027 1 95.94 101 VAL B N 1
ATOM 2727 C CA . VAL B 1 101 ? -12.406 -10.352 -6.613 1 95.94 101 VAL B CA 1
ATOM 2728 C C . VAL B 1 101 ? -13.492 -9.453 -7.203 1 95.94 101 VAL B C 1
ATOM 2730 O O . VAL B 1 101 ? -13.469 -8.234 -7.016 1 95.94 101 VAL B O 1
ATOM 2733 N N . LEU B 1 102 ? -14.438 -10.062 -7.887 1 95.94 102 LEU B N 1
ATOM 2734 C CA . LEU B 1 102 ? -15.539 -9.305 -8.469 1 95.94 102 LEU B CA 1
ATOM 2735 C C . LEU B 1 102 ? -16.359 -8.625 -7.375 1 95.94 102 LEU B C 1
ATOM 2737 O O . LEU B 1 102 ? -16.75 -7.461 -7.516 1 95.94 102 LEU B O 1
ATOM 2741 N N . LEU B 1 103 ? -16.594 -9.328 -6.352 1 95.81 103 LEU B N 1
ATOM 2742 C CA . LEU B 1 103 ? -17.344 -8.781 -5.219 1 95.81 103 LEU B CA 1
ATOM 2743 C C . LEU B 1 103 ? -16.594 -7.613 -4.586 1 95.81 103 LEU B C 1
ATOM 2745 O O . LEU B 1 103 ? -17.188 -6.57 -4.301 1 95.81 103 LEU B O 1
ATOM 2749 N N . LYS B 1 104 ? -15.32 -7.801 -4.34 1 94.69 104 LYS B N 1
ATOM 2750 C CA . LYS B 1 104 ? -14.5 -6.738 -3.771 1 94.69 104 LYS B CA 1
ATOM 2751 C C . LYS B 1 104 ? -14.531 -5.492 -4.648 1 94.69 104 LYS B C 1
ATOM 2753 O O . LYS B 1 104 ? -14.609 -4.371 -4.141 1 94.69 104 LYS B O 1
ATOM 2758 N N . GLN B 1 105 ? -14.445 -5.703 -5.906 1 94.69 105 GLN B N 1
ATOM 2759 C CA . GLN B 1 105 ? -14.469 -4.582 -6.84 1 94.69 105 GLN B CA 1
ATOM 2760 C C . GLN B 1 105 ? -15.812 -3.871 -6.82 1 94.69 105 GLN B C 1
ATOM 2762 O O . GLN B 1 105 ? -15.875 -2.643 -6.887 1 94.69 105 GLN B O 1
ATOM 2767 N N . GLU B 1 106 ? -16.828 -4.625 -6.781 1 95.94 106 GLU B N 1
ATOM 2768 C CA . GLU B 1 106 ? -18.156 -4.051 -6.695 1 95.94 106 GLU B CA 1
ATOM 2769 C C . GLU B 1 106 ? -18.297 -3.174 -5.453 1 95.94 106 GLU B C 1
ATOM 2771 O O . GLU B 1 106 ? -18.812 -2.053 -5.535 1 95.94 106 GLU B O 1
ATOM 2776 N N . ILE B 1 107 ? -17.875 -3.691 -4.367 1 96.44 107 ILE B N 1
ATOM 2777 C CA . ILE B 1 107 ? -17.953 -2.959 -3.109 1 96.44 107 ILE B CA 1
ATOM 2778 C C . ILE B 1 107 ? -17.094 -1.694 -3.195 1 96.44 107 ILE B C 1
ATOM 2780 O O . ILE B 1 107 ? -17.531 -0.612 -2.801 1 96.44 107 ILE B O 1
ATOM 2784 N N . MET B 1 108 ? -15.891 -1.836 -3.711 1 94.94 108 MET B N 1
ATOM 2785 C CA . MET B 1 108 ? -14.984 -0.697 -3.84 1 94.94 108 MET B CA 1
ATOM 2786 C C . MET B 1 108 ? -15.617 0.406 -4.684 1 94.94 108 MET B C 1
ATOM 2788 O O . MET B 1 108 ? -15.57 1.58 -4.309 1 94.94 108 MET B O 1
ATOM 2792 N N . ILE B 1 109 ? -16.25 0.052 -5.77 1 94.75 109 ILE B N 1
ATOM 2793 C CA . ILE B 1 109 ? -16.859 1.021 -6.68 1 94.75 109 ILE B CA 1
ATOM 2794 C C . ILE B 1 109 ? -18.062 1.675 -6.016 1 94.75 109 ILE B C 1
ATOM 2796 O O . ILE B 1 109 ? -18.219 2.898 -6.062 1 94.75 109 ILE B O 1
ATOM 2800 N N . GLN B 1 110 ? -18.906 0.862 -5.379 1 96.12 110 GLN B N 1
ATOM 2801 C CA . GLN B 1 110 ? -20.141 1.347 -4.758 1 96.12 110 GLN B CA 1
ATOM 2802 C C . GLN B 1 110 ? -19.828 2.254 -3.568 1 96.12 110 GLN B C 1
ATOM 2804 O O . GLN B 1 110 ? -20.547 3.219 -3.312 1 96.12 110 GLN B O 1
ATOM 2809 N N . TYR B 1 111 ? -18.781 1.96 -2.859 1 97.06 111 TYR B N 1
ATOM 2810 C CA . TYR B 1 111 ? -18.406 2.703 -1.665 1 97.06 111 TYR B CA 1
ATOM 2811 C C . TYR B 1 111 ? -16.984 3.268 -1.804 1 97.06 111 TYR B C 1
ATOM 2813 O O . TYR B 1 111 ? -16.156 3.098 -0.912 1 97.06 111 TYR B O 1
ATOM 2821 N N . LEU B 1 112 ? -16.812 3.938 -2.867 1 95.06 112 LEU B N 1
ATOM 2822 C CA . LEU B 1 112 ? -15.484 4.387 -3.287 1 95.06 112 LEU B CA 1
ATOM 2823 C C . LEU B 1 112 ? -14.852 5.285 -2.23 1 95.06 112 LEU B C 1
ATOM 2825 O O . LEU B 1 112 ? -13.695 5.094 -1.855 1 95.06 112 LEU B O 1
ATOM 2829 N N . GLN B 1 113 ? -15.594 6.227 -1.688 1 96.25 113 GLN B N 1
ATOM 2830 C CA . GLN B 1 113 ? -15.07 7.164 -0.698 1 96.25 113 GLN B CA 1
ATOM 2831 C C . GLN B 1 113 ? -14.703 6.445 0.597 1 96.25 113 GLN B C 1
ATOM 2833 O O . GLN B 1 113 ? -13.633 6.684 1.16 1 96.25 113 GLN B O 1
ATOM 2838 N N . GLU B 1 114 ? -15.578 5.566 1.043 1 97.56 114 GLU B N 1
ATOM 2839 C CA . GLU B 1 114 ? -15.32 4.777 2.242 1 97.56 114 GLU B CA 1
ATOM 2840 C C . GLU B 1 114 ? -14.086 3.898 2.072 1 97.56 114 GLU B C 1
ATOM 2842 O O . GLU B 1 114 ? -13.258 3.799 2.979 1 97.56 114 GLU B O 1
ATOM 2847 N N . THR B 1 115 ? -13.969 3.33 0.871 1 95.88 115 THR B N 1
ATOM 2848 C CA . THR B 1 115 ? -12.852 2.443 0.588 1 95.88 115 THR B CA 1
ATOM 2849 C C . THR B 1 115 ? -11.539 3.225 0.561 1 95.88 115 THR B C 1
ATOM 2851 O O . THR B 1 115 ? -10.547 2.805 1.16 1 95.88 115 THR B O 1
ATOM 2854 N N . GLN B 1 116 ? -11.57 4.328 -0.09 1 92.88 116 GLN B N 1
ATOM 2855 C CA . GLN B 1 116 ? -10.375 5.164 -0.13 1 92.88 116 GLN B CA 1
ATOM 2856 C C . GLN B 1 116 ? -9.984 5.633 1.269 1 92.88 116 GLN B C 1
ATOM 2858 O O . GLN B 1 116 ? -8.805 5.602 1.633 1 92.88 116 GLN B O 1
ATOM 2863 N N . PHE B 1 117 ? -10.992 6.047 2.031 1 96.44 117 PHE B N 1
ATOM 2864 C CA . PHE B 1 117 ? -10.766 6.531 3.389 1 96.44 117 PHE B CA 1
ATOM 2865 C C . PHE B 1 117 ? -10.086 5.461 4.238 1 96.44 117 PHE B C 1
ATOM 2867 O O . PHE B 1 117 ? -9.047 5.715 4.848 1 96.44 117 PHE B O 1
ATOM 2874 N N . ILE B 1 118 ? -10.594 4.262 4.25 1 96 118 ILE B N 1
ATOM 2875 C CA . ILE B 1 118 ? -10.109 3.215 5.145 1 96 118 ILE B CA 1
ATOM 2876 C C . ILE B 1 118 ? -8.773 2.688 4.645 1 96 118 ILE B C 1
ATOM 2878 O O . ILE B 1 118 ? -7.883 2.371 5.441 1 96 118 ILE B O 1
ATOM 2882 N N . THR B 1 119 ? -8.57 2.592 3.334 1 92.06 119 THR B N 1
ATOM 2883 C CA . THR B 1 119 ? -7.293 2.168 2.77 1 92.06 119 THR B CA 1
ATOM 2884 C C . THR B 1 119 ? -6.18 3.133 3.168 1 92.06 119 THR B C 1
ATOM 2886 O O . THR B 1 119 ? -5.121 2.707 3.631 1 92.06 119 THR B O 1
ATOM 2889 N N . ASP B 1 120 ? -6.465 4.395 3.059 1 90.31 120 ASP B N 1
ATOM 2890 C CA . ASP B 1 120 ? -5.492 5.41 3.441 1 90.31 120 ASP B CA 1
ATOM 2891 C C . ASP B 1 120 ? -5.184 5.34 4.938 1 90.31 120 ASP B C 1
ATOM 2893 O O . ASP B 1 120 ? -4.023 5.441 5.344 1 90.31 120 ASP B O 1
ATOM 2897 N N . ALA B 1 121 ? -6.199 5.148 5.703 1 93.44 121 ALA B N 1
ATOM 2898 C CA . ALA B 1 121 ? -6.035 5.086 7.152 1 93.44 121 ALA B CA 1
ATOM 2899 C C . ALA B 1 121 ? -5.16 3.898 7.555 1 93.44 121 ALA B C 1
ATOM 2901 O O . ALA B 1 121 ? -4.324 4.012 8.453 1 93.44 121 ALA B O 1
ATOM 2902 N N . PHE B 1 122 ? -5.312 2.816 6.859 1 90.06 122 PHE B N 1
ATOM 2903 C CA . PHE B 1 122 ? -4.609 1.589 7.215 1 90.06 122 PHE B CA 1
ATOM 2904 C C . PHE B 1 122 ? -3.18 1.613 6.691 1 90.06 122 PHE B C 1
ATOM 2906 O O . PHE B 1 122 ? -2.258 1.138 7.359 1 90.06 122 PHE B O 1
ATOM 2913 N N . LEU B 1 123 ? -3.006 2.152 5.52 1 85 123 LEU B N 1
ATOM 2914 C CA . LEU B 1 123 ? -1.692 2.102 4.891 1 85 123 LEU B CA 1
ATOM 2915 C C . LEU B 1 123 ? -0.788 3.207 5.426 1 85 123 LEU B C 1
ATOM 2917 O O . LEU B 1 123 ? 0.427 3.021 5.535 1 85 123 LEU B O 1
ATOM 2921 N N . ASN B 1 124 ? -1.406 4.32 5.699 1 84.12 124 ASN B N 1
ATOM 2922 C CA . ASN B 1 124 ? -0.645 5.473 6.168 1 84.12 124 ASN B CA 1
ATOM 2923 C C . ASN B 1 124 ? -1.417 6.266 7.219 1 84.12 124 ASN B C 1
ATOM 2925 O O . ASN B 1 124 ? -1.821 7.406 6.969 1 84.12 124 ASN B O 1
ATOM 2929 N N . PRO B 1 125 ? -1.468 5.707 8.359 1 89.38 125 PRO B N 1
ATOM 2930 C CA . PRO B 1 125 ? -2.193 6.414 9.414 1 89.38 125 PRO B CA 1
ATOM 2931 C C . PRO B 1 125 ? -1.618 7.801 9.703 1 89.38 125 PRO B C 1
ATOM 2933 O O . PRO B 1 125 ? -0.397 7.965 9.758 1 89.38 125 PRO B O 1
ATOM 2936 N N . PRO B 1 126 ? -2.537 8.719 9.859 1 89.38 126 PRO B N 1
ATOM 2937 C CA . PRO B 1 126 ? -2.033 10.023 10.297 1 89.38 126 PRO B CA 1
ATOM 2938 C C . PRO B 1 126 ? -1.265 9.953 11.617 1 89.38 126 PRO B C 1
ATOM 2940 O O . PRO B 1 126 ? -1.635 9.18 12.508 1 89.38 126 PRO B O 1
ATOM 2943 N N . VAL B 1 127 ? -0.318 10.797 11.742 1 86.44 127 VAL B N 1
ATOM 2944 C CA . VAL B 1 127 ? 0.566 10.797 12.906 1 86.44 127 VAL B CA 1
ATOM 2945 C C . VAL B 1 127 ? -0.248 11.031 14.172 1 86.44 127 VAL B C 1
ATOM 2947 O O . VAL B 1 127 ? -0.006 10.391 15.203 1 86.44 127 VAL B O 1
ATOM 2950 N N . ALA B 1 128 ? -1.246 11.844 14.094 1 91.06 128 ALA B N 1
ATOM 2951 C CA . ALA B 1 128 ? -2.037 12.258 15.242 1 91.06 128 ALA B CA 1
ATOM 2952 C C . ALA B 1 128 ? -2.809 11.078 15.836 1 91.06 128 ALA B C 1
ATOM 2954 O O . ALA B 1 128 ? -3.207 11.117 17 1 91.06 128 ALA B O 1
ATOM 2955 N N . VAL B 1 129 ? -2.979 10.023 15.047 1 93.75 129 VAL B N 1
ATOM 2956 C CA . VAL B 1 129 ? -3.768 8.891 15.523 1 93.75 129 VAL B CA 1
ATOM 2957 C C . VAL B 1 129 ? -2.982 7.598 15.336 1 93.75 129 VAL B C 1
ATOM 2959 O O . VAL B 1 129 ? -3.566 6.512 15.266 1 93.75 129 VAL B O 1
ATOM 2962 N N . LYS B 1 130 ? -1.754 7.668 15.164 1 89.75 130 LYS B N 1
ATOM 2963 C CA . LYS B 1 130 ? -0.907 6.531 14.812 1 89.75 130 LYS B CA 1
ATOM 2964 C C . LYS B 1 130 ? -1.032 5.418 15.844 1 89.75 130 LYS B C 1
ATOM 2966 O O . LYS B 1 130 ? -1.205 4.25 15.492 1 89.75 130 LYS B O 1
ATOM 2971 N N . ALA B 1 131 ? -0.952 5.781 17.141 1 91.12 131 ALA B N 1
ATOM 2972 C CA . ALA B 1 131 ? -1.016 4.789 18.203 1 91.12 131 ALA B CA 1
ATOM 2973 C C . ALA B 1 131 ? -2.367 4.078 18.219 1 91.12 131 ALA B C 1
ATOM 2975 O O . ALA B 1 131 ? -2.43 2.854 18.359 1 91.12 131 ALA B O 1
ATOM 2976 N N . GLU B 1 132 ? -3.414 4.836 18.031 1 94.69 132 GLU B N 1
ATOM 2977 C CA . GLU B 1 132 ? -4.754 4.262 18 1 94.69 132 GLU B CA 1
ATOM 2978 C C . GLU B 1 132 ? -4.938 3.367 16.781 1 94.69 132 GLU B C 1
ATOM 2980 O O . GLU B 1 132 ? -5.527 2.289 16.875 1 94.69 132 GLU B O 1
ATOM 2985 N N . MET B 1 133 ? -4.398 3.789 15.695 1 93.94 133 MET B N 1
ATOM 2986 C CA . MET B 1 133 ? -4.512 3.025 14.461 1 93.94 133 MET B CA 1
ATOM 2987 C C . MET B 1 133 ? -3.752 1.707 14.562 1 93.94 133 MET B C 1
ATOM 2989 O O . MET B 1 133 ? -4.203 0.683 14.047 1 93.94 133 MET B O 1
ATOM 2993 N N . GLU B 1 134 ? -2.594 1.762 15.18 1 90.19 134 GLU B N 1
ATOM 2994 C CA . GLU B 1 134 ? -1.84 0.529 15.383 1 90.19 134 GLU B CA 1
ATOM 2995 C C . GLU B 1 134 ? -2.67 -0.511 16.125 1 90.19 134 GLU B C 1
ATOM 2997 O O . GLU B 1 134 ? -2.672 -1.689 15.766 1 90.19 134 GLU B O 1
ATOM 3002 N N . LYS B 1 135 ? -3.359 -0.036 17.094 1 92.25 135 LYS B N 1
ATOM 3003 C CA . LYS B 1 135 ? -4.215 -0.926 17.875 1 92.25 135 LYS B CA 1
ATOM 3004 C C . LYS B 1 135 ? -5.379 -1.443 17.047 1 92.25 135 LYS B C 1
ATOM 3006 O O . LYS B 1 135 ? -5.676 -2.641 17.062 1 92.25 135 LYS B O 1
ATOM 3011 N N . ILE B 1 136 ? -6.008 -0.571 16.297 1 93.38 136 ILE B N 1
ATOM 3012 C CA . ILE B 1 136 ? -7.148 -0.934 15.453 1 93.38 136 ILE B CA 1
ATOM 3013 C C . ILE B 1 136 ? -6.715 -1.955 14.406 1 93.38 136 ILE B C 1
ATOM 3015 O O . ILE B 1 136 ? -7.395 -2.961 14.195 1 93.38 136 ILE B O 1
ATOM 3019 N N . ILE B 1 137 ? -5.602 -1.708 13.766 1 90.25 137 ILE B N 1
ATOM 3020 C CA . ILE B 1 137 ? -5.086 -2.58 12.719 1 90.25 137 ILE B CA 1
ATOM 3021 C C . ILE B 1 137 ? -4.754 -3.951 13.305 1 90.25 137 ILE B C 1
ATOM 3023 O O . ILE B 1 137 ? -5.117 -4.98 12.734 1 90.25 137 ILE B O 1
ATOM 3027 N N . LYS B 1 138 ? -4.082 -3.971 14.438 1 87.88 138 LYS B N 1
ATOM 3028 C CA . LYS B 1 138 ? -3.744 -5.223 15.102 1 87.88 138 LYS B CA 1
ATOM 3029 C C . LYS B 1 138 ? -5 -6.023 15.438 1 87.88 138 LYS B C 1
ATOM 3031 O O . LYS B 1 138 ? -5.062 -7.227 15.172 1 87.88 138 LYS B O 1
ATOM 3036 N N . GLU B 1 139 ? -5.969 -5.375 15.953 1 88.5 139 GLU B N 1
ATOM 3037 C CA . GLU B 1 139 ? -7.219 -6.031 16.312 1 88.5 139 GLU B CA 1
ATOM 3038 C C . GLU B 1 139 ? -7.938 -6.57 15.078 1 88.5 139 GLU B C 1
ATOM 3040 O O . GLU B 1 139 ? -8.531 -7.648 15.125 1 88.5 139 GLU B O 1
ATOM 3045 N N . TYR B 1 140 ? -7.871 -5.812 14.125 1 88 140 TYR B N 1
ATOM 3046 C CA . TYR B 1 140 ? -8.492 -6.234 12.875 1 88 140 TYR B CA 1
ATOM 3047 C C . TYR B 1 140 ? -7.836 -7.504 12.344 1 88 140 TYR B C 1
ATOM 3049 O O . TYR B 1 140 ? -8.523 -8.461 11.977 1 88 140 TYR B O 1
ATOM 3057 N N . TYR B 1 141 ? -6.543 -7.555 12.352 1 82 141 TYR B N 1
ATOM 3058 C CA . TYR B 1 141 ? -5.816 -8.711 11.836 1 82 141 TYR B CA 1
ATOM 3059 C C . TYR B 1 141 ? -5.984 -9.914 12.758 1 82 141 TYR B C 1
ATOM 3061 O O . TYR B 1 141 ? -6.012 -11.055 12.289 1 82 141 TYR B O 1
ATOM 3069 N N . GLU B 1 142 ? -6.148 -9.648 13.992 1 82.44 142 GLU B N 1
ATOM 3070 C CA . GLU B 1 142 ? -6.395 -10.734 14.938 1 82.44 142 GLU B CA 1
ATOM 3071 C C . GLU B 1 142 ? -7.781 -11.344 14.734 1 82.44 142 GLU B C 1
ATOM 3073 O O . GLU B 1 142 ? -7.957 -12.555 14.859 1 82.44 142 GLU B O 1
ATOM 3078 N N . ALA B 1 143 ? -8.75 -10.453 14.453 1 80.06 143 ALA B N 1
ATOM 3079 C CA . ALA B 1 143 ? -10.109 -10.914 14.211 1 80.06 143 ALA B CA 1
ATOM 3080 C C . ALA B 1 143 ? -10.203 -11.688 12.898 1 80.06 143 ALA B C 1
ATOM 3082 O O . ALA B 1 143 ? -11 -12.625 12.781 1 80.06 143 ALA B O 1
ATOM 3083 N N . TYR B 1 144 ? -9.422 -11.281 12.016 1 78.94 144 TYR B N 1
ATOM 3084 C CA . TYR B 1 144 ? -9.438 -11.914 10.703 1 78.94 144 TYR B CA 1
ATOM 3085 C C . TYR B 1 144 ? -8.141 -12.664 10.445 1 78.94 144 TYR B C 1
ATOM 3087 O O . TYR B 1 144 ? -7.582 -12.594 9.344 1 78.94 144 TYR B O 1
ATOM 3095 N N . GLN B 1 145 ? -7.773 -13.328 11.383 1 73.06 145 GLN B N 1
ATOM 3096 C CA . GLN B 1 145 ? -6.551 -14.125 11.305 1 73.06 145 GLN B CA 1
ATOM 3097 C C . GLN B 1 145 ? -6.551 -15.016 10.07 1 73.06 145 GLN B C 1
ATOM 3099 O O . GLN B 1 145 ? -7.594 -15.227 9.445 1 73.06 145 GLN B O 1
ATOM 3104 N N . GLU B 1 146 ? -5.387 -15.391 9.836 1 78.31 146 GLU B N 1
ATOM 3105 C CA . GLU B 1 146 ? -5.172 -16.234 8.664 1 78.31 146 GLU B CA 1
ATOM 3106 C C . GLU B 1 146 ? -6.133 -17.422 8.656 1 78.31 146 GLU B C 1
ATOM 3108 O O . GLU B 1 146 ? -6.719 -17.734 7.621 1 78.31 146 GLU B O 1
ATOM 3113 N N . ASP B 1 147 ? -6.398 -17.953 9.797 1 79.5 147 ASP B N 1
ATOM 3114 C CA . ASP B 1 147 ? -7.27 -19.125 9.883 1 79.5 147 ASP B CA 1
ATOM 3115 C C . ASP B 1 147 ? -8.695 -18.781 9.461 1 79.5 147 ASP B C 1
ATOM 3117 O O . ASP B 1 147 ? -9.375 -19.578 8.82 1 79.5 147 ASP B O 1
ATOM 3121 N N . PHE B 1 148 ? -9.133 -17.641 9.852 1 83.12 148 PHE B N 1
ATOM 3122 C CA . PHE B 1 148 ? -10.461 -17.188 9.477 1 83.12 148 PHE B CA 1
ATOM 3123 C C . PHE B 1 148 ? -10.586 -17.062 7.961 1 83.12 148 PHE B C 1
ATOM 3125 O O . PHE B 1 148 ? -11.531 -17.594 7.367 1 83.12 148 PHE B O 1
ATOM 3132 N N . LEU B 1 149 ? -9.672 -16.453 7.375 1 83.56 149 LEU B N 1
ATOM 3133 C CA . LEU B 1 149 ? -9.695 -16.25 5.93 1 83.56 149 LEU B CA 1
ATOM 3134 C C . LEU B 1 149 ? -9.633 -17.594 5.195 1 83.56 149 LEU B C 1
ATOM 3136 O O . LEU B 1 149 ? -10.398 -17.812 4.25 1 83.56 149 LEU B O 1
ATOM 3140 N N . LEU B 1 150 ? -8.836 -18.5 5.703 1 81.75 150 LEU B N 1
ATOM 3141 C CA . LEU B 1 150 ? -8.641 -19.812 5.086 1 81.75 150 LEU B CA 1
ATOM 3142 C C . LEU B 1 150 ? -9.922 -20.625 5.148 1 81.75 150 LEU B C 1
ATOM 3144 O O . LEU B 1 150 ? -10.25 -21.359 4.203 1 81.75 150 LEU B O 1
ATOM 3148 N N . GLU B 1 151 ? -10.664 -20.422 6.199 1 83.19 151 GLU B N 1
ATOM 3149 C CA . GLU B 1 151 ? -11.805 -21.297 6.438 1 83.19 151 GLU B CA 1
ATOM 3150 C C . GLU B 1 151 ? -13.102 -20.688 5.93 1 83.19 151 GLU B C 1
ATOM 3152 O O . GLU B 1 151 ? -13.984 -21.391 5.434 1 83.19 151 GLU B O 1
ATOM 3157 N N . HIS B 1 152 ? -13.094 -19.375 5.953 1 83.81 152 HIS B N 1
ATOM 3158 C CA . HIS B 1 152 ? -14.422 -18.797 5.746 1 83.81 152 HIS B CA 1
ATOM 3159 C C . HIS B 1 152 ? -14.453 -17.938 4.484 1 83.81 152 HIS B C 1
ATOM 3161 O O . HIS B 1 152 ? -15.531 -17.641 3.963 1 83.81 152 HIS B O 1
ATOM 3167 N N . VAL B 1 153 ? -13.344 -17.625 3.994 1 88.69 153 VAL B N 1
ATOM 3168 C CA . VAL B 1 153 ? -13.312 -16.75 2.818 1 88.69 153 VAL B CA 1
ATOM 3169 C C . VAL B 1 153 ? -12.805 -17.547 1.611 1 88.69 153 VAL B C 1
ATOM 3171 O O . VAL B 1 153 ? -13.57 -17.844 0.692 1 88.69 153 VAL B O 1
ATOM 3174 N N . TYR B 1 154 ? -11.641 -18.109 1.688 1 89.56 154 TYR B N 1
ATOM 3175 C CA . TYR B 1 154 ? -11.023 -18.812 0.571 1 89.56 154 TYR B CA 1
ATOM 3176 C C . TYR B 1 154 ? -11.328 -20.297 0.639 1 89.56 154 TYR B C 1
ATOM 3178 O O . TYR B 1 154 ? -11.195 -21.016 -0.358 1 89.56 154 TYR B O 1
ATOM 3186 N N . ILE B 1 155 ? -11.828 -20.828 1.765 1 90.38 155 ILE B N 1
ATOM 3187 C CA . ILE B 1 155 ? -12.328 -22.172 2.029 1 90.38 155 ILE B CA 1
ATOM 3188 C C . ILE B 1 155 ? -11.297 -23.203 1.572 1 90.38 155 ILE B C 1
ATOM 3190 O O . ILE B 1 155 ? -11.336 -23.656 0.429 1 90.38 155 ILE B O 1
ATOM 3194 N N . LYS B 1 156 ? -10.469 -23.594 2.381 1 91.25 156 LYS B N 1
ATOM 3195 C CA . LYS B 1 156 ? -9.359 -24.5 2.143 1 91.25 156 LYS B CA 1
ATOM 3196 C C . LYS B 1 156 ? -9.859 -25.828 1.571 1 91.25 156 LYS B C 1
ATOM 3198 O O . LYS B 1 156 ? -9.188 -26.453 0.742 1 91.25 156 LYS B O 1
ATOM 3203 N N . GLU B 1 157 ? -11.039 -26.219 1.891 1 91 157 GLU B N 1
ATOM 3204 C CA . GLU B 1 157 ? -11.625 -27.5 1.496 1 91 157 GLU B CA 1
ATOM 3205 C C . GLU B 1 157 ? -11.891 -27.531 -0.005 1 91 157 GLU B C 1
ATOM 3207 O O . GLU B 1 157 ? -12.094 -28.609 -0.572 1 91 157 GLU B O 1
ATOM 3212 N N . LEU B 1 158 ? -11.938 -26.391 -0.629 1 93.5 158 LEU B N 1
ATOM 3213 C CA . LEU B 1 158 ? -12.203 -26.359 -2.062 1 93.5 158 LEU B CA 1
ATOM 3214 C C . LEU B 1 158 ? -10.969 -26.766 -2.855 1 93.5 158 LEU B C 1
ATOM 3216 O O . LEU B 1 158 ? -11.062 -27.062 -4.051 1 93.5 158 LEU B O 1
ATOM 3220 N N . ILE B 1 159 ? -9.82 -26.766 -2.236 1 92.81 159 ILE B N 1
ATOM 3221 C CA . ILE B 1 159 ? -8.602 -27.219 -2.889 1 92.81 159 ILE B CA 1
ATOM 3222 C C . ILE B 1 159 ? -8.594 -28.75 -2.932 1 92.81 159 ILE B C 1
ATOM 3224 O O . ILE B 1 159 ? -8.789 -29.406 -1.905 1 92.81 159 ILE B O 1
ATOM 3228 N N . GLN B 1 160 ? -8.383 -29.297 -4.102 1 91.69 160 GLN B N 1
ATOM 3229 C CA . GLN B 1 160 ? -8.305 -30.75 -4.258 1 91.69 160 GLN B CA 1
ATOM 3230 C C . GLN B 1 160 ? -6.969 -31.281 -3.748 1 91.69 160 GLN B C 1
ATOM 3232 O O . GLN B 1 160 ? -6.051 -31.516 -4.535 1 91.69 160 GLN B O 1
ATOM 3237 N N . THR B 1 161 ? -6.906 -31.609 -2.502 1 90.62 161 THR B N 1
ATOM 3238 C CA . THR B 1 161 ? -5.645 -31.938 -1.852 1 90.62 161 THR B CA 1
ATOM 3239 C C . THR B 1 161 ? -5.09 -33.25 -2.389 1 90.62 161 THR B C 1
ATOM 3241 O O . THR B 1 161 ? -3.873 -33.469 -2.398 1 90.62 161 THR B O 1
ATOM 3244 N N . GLU B 1 162 ? -5.949 -34.094 -2.834 1 91.56 162 GLU B N 1
ATOM 3245 C CA . GLU B 1 162 ? -5.508 -35.375 -3.375 1 91.56 162 GLU B CA 1
ATOM 3246 C C . GLU B 1 162 ? -4.734 -35.188 -4.68 1 91.56 162 GLU B C 1
ATOM 3248 O O . GLU B 1 162 ? -3.938 -36.031 -5.062 1 91.56 162 GLU B O 1
ATOM 3253 N N . LYS B 1 163 ? -4.984 -34.094 -5.312 1 93.56 163 LYS B N 1
ATOM 3254 C CA . LYS B 1 163 ? -4.332 -33.844 -6.59 1 93.56 163 LYS B CA 1
ATOM 3255 C C . LYS B 1 163 ? -3.139 -32.906 -6.414 1 93.56 163 LYS B C 1
ATOM 3257 O O . LYS B 1 163 ? -2.379 -32.688 -7.355 1 93.56 163 LYS B O 1
ATOM 3262 N N . LEU B 1 164 ? -2.99 -32.375 -5.266 1 94.69 164 LEU B N 1
ATOM 3263 C CA . LEU B 1 164 ? -1.921 -31.406 -4.992 1 94.69 164 LEU B CA 1
ATOM 3264 C C . LEU B 1 164 ? -0.557 -32.094 -5.055 1 94.69 164 LEU B C 1
ATOM 3266 O O . LEU B 1 164 ? -0.412 -33.25 -4.637 1 94.69 164 LEU B O 1
ATOM 3270 N N . ARG B 1 165 ? 0.365 -31.344 -5.578 1 94.12 165 ARG B N 1
ATOM 3271 C CA . ARG B 1 165 ? 1.743 -31.812 -5.477 1 94.12 165 ARG B CA 1
ATOM 3272 C C . ARG B 1 165 ? 2.121 -32.094 -4.027 1 94.12 165 ARG B C 1
ATOM 3274 O O . ARG B 1 165 ? 1.655 -31.406 -3.115 1 94.12 165 ARG B O 1
ATOM 3281 N N . GLU B 1 166 ? 3.076 -33.031 -3.762 1 92.81 166 GLU B N 1
ATOM 3282 C CA . GLU B 1 166 ? 3.449 -33.469 -2.422 1 92.81 166 GLU B CA 1
ATOM 3283 C C . GLU B 1 166 ? 4.184 -32.375 -1.66 1 92.81 166 GLU B C 1
ATOM 3285 O O . GLU B 1 166 ? 4.141 -32.344 -0.429 1 92.81 166 GLU B O 1
ATOM 3290 N N . ASP B 1 167 ? 4.766 -31.5 -2.369 1 93.5 167 ASP B N 1
ATOM 3291 C CA . ASP B 1 167 ? 5.613 -30.5 -1.724 1 93.5 167 ASP B CA 1
ATOM 3292 C C . ASP B 1 167 ? 4.852 -29.203 -1.495 1 93.5 167 ASP B C 1
ATOM 3294 O O . ASP B 1 167 ? 5.438 -28.203 -1.09 1 93.5 167 ASP B O 1
ATOM 3298 N N . ILE B 1 168 ? 3.596 -29.219 -1.759 1 94.31 168 ILE B N 1
ATOM 3299 C CA . ILE B 1 168 ? 2.793 -28 -1.663 1 94.31 168 ILE B CA 1
ATOM 3300 C C . ILE B 1 168 ? 1.628 -28.219 -0.703 1 94.31 168 ILE B C 1
ATOM 3302 O O . ILE B 1 168 ? 0.978 -29.266 -0.741 1 94.31 168 ILE B O 1
ATOM 3306 N N . SER B 1 169 ? 1.365 -27.297 0.184 1 94.5 169 SER B N 1
ATOM 3307 C CA . SER B 1 169 ? 0.21 -27.375 1.072 1 94.5 169 SER B CA 1
ATOM 3308 C C . SER B 1 169 ? -0.931 -26.5 0.568 1 94.5 169 SER B C 1
ATOM 3310 O O . SER B 1 169 ? -0.7 -25.516 -0.146 1 94.5 169 SER B O 1
ATOM 3312 N N . ALA B 1 170 ? -2.119 -26.859 0.972 1 94.38 170 ALA B N 1
ATOM 3313 C CA . ALA B 1 170 ? -3.283 -26.031 0.646 1 94.38 170 ALA B CA 1
ATOM 3314 C C . ALA B 1 170 ? -3.133 -24.625 1.202 1 94.38 170 ALA B C 1
ATOM 3316 O O . ALA B 1 170 ? -3.521 -23.641 0.554 1 94.38 170 ALA B O 1
ATOM 3317 N N . ASP B 1 171 ? -2.545 -24.484 2.35 1 94.5 171 ASP B N 1
ATOM 3318 C CA . ASP B 1 171 ? -2.328 -23.188 2.967 1 94.5 171 ASP B CA 1
ATOM 3319 C C . ASP B 1 171 ? -1.438 -22.312 2.094 1 94.5 171 ASP B C 1
ATOM 3321 O O . ASP B 1 171 ? -1.715 -21.125 1.914 1 94.5 171 ASP B O 1
ATOM 3325 N N . THR B 1 172 ? -0.399 -22.875 1.535 1 95.69 172 THR B N 1
ATOM 3326 C CA . THR B 1 172 ? 0.516 -22.141 0.677 1 95.69 172 THR B CA 1
ATOM 3327 C C . THR B 1 172 ? -0.204 -21.641 -0.572 1 95.69 172 THR B C 1
ATOM 3329 O O . THR B 1 172 ? -0.023 -20.484 -0.978 1 95.69 172 THR B O 1
ATOM 3332 N N . VAL B 1 173 ? -1.023 -22.5 -1.104 1 96.38 173 VAL B N 1
ATOM 3333 C CA . VAL B 1 173 ? -1.78 -22.141 -2.299 1 96.38 173 VAL B CA 1
ATOM 3334 C C . VAL B 1 173 ? -2.686 -20.953 -1.998 1 96.38 173 VAL B C 1
ATOM 3336 O O . VAL B 1 173 ? -2.721 -19.984 -2.76 1 96.38 173 VAL B O 1
ATOM 3339 N N . ILE B 1 174 ? -3.363 -21.016 -0.901 1 95.31 174 ILE B N 1
ATOM 3340 C CA . ILE B 1 174 ? -4.312 -19.969 -0.525 1 95.31 174 ILE B CA 1
ATOM 3341 C C . ILE B 1 174 ? -3.562 -18.672 -0.243 1 95.31 174 ILE B C 1
ATOM 3343 O O . ILE B 1 174 ? -3.953 -17.609 -0.726 1 95.31 174 ILE B O 1
ATOM 3347 N N . ARG B 1 175 ? -2.471 -18.734 0.439 1 94.5 175 ARG B N 1
ATOM 3348 C CA . ARG B 1 175 ? -1.683 -17.562 0.765 1 94.5 175 ARG B CA 1
ATOM 3349 C C . ARG B 1 175 ? -1.137 -16.906 -0.498 1 94.5 175 ARG B C 1
ATOM 3351 O O . ARG B 1 175 ? -1.127 -15.672 -0.61 1 94.5 175 ARG B O 1
ATOM 3358 N N . MET B 1 176 ? -0.685 -17.688 -1.402 1 96.75 176 MET B N 1
ATOM 3359 C CA . MET B 1 176 ? -0.165 -17.156 -2.656 1 96.75 176 MET B CA 1
ATOM 3360 C C . MET B 1 176 ? -1.269 -16.469 -3.451 1 96.75 176 MET B C 1
ATOM 3362 O O . MET B 1 176 ? -1.053 -15.391 -4.02 1 96.75 176 MET B O 1
ATOM 3366 N N . THR B 1 177 ? -2.4 -17.125 -3.486 1 96.25 177 THR B N 1
ATOM 3367 C CA . THR B 1 177 ? -3.52 -16.531 -4.219 1 96.25 177 THR B CA 1
ATOM 3368 C C . THR B 1 177 ? -3.979 -15.234 -3.562 1 96.25 177 THR B C 1
ATOM 3370 O O . THR B 1 177 ? -4.27 -14.258 -4.254 1 96.25 177 THR B O 1
ATOM 3373 N N . MET B 1 178 ? -4.012 -15.195 -2.27 1 93.88 178 MET B N 1
ATOM 3374 C CA . MET B 1 178 ? -4.328 -13.969 -1.542 1 93.88 178 MET B CA 1
ATOM 3375 C C . MET B 1 178 ? -3.32 -12.867 -1.862 1 93.88 178 MET B C 1
ATOM 3377 O O . MET B 1 178 ? -3.697 -11.711 -2.047 1 93.88 178 MET B O 1
ATOM 3381 N N . CYS B 1 179 ? -2.074 -13.25 -1.888 1 95.19 179 CYS B N 1
ATOM 3382 C CA . CYS B 1 179 ? -0.994 -12.328 -2.223 1 95.19 179 CYS B CA 1
ATOM 3383 C C . CYS B 1 179 ? -1.236 -11.672 -3.578 1 95.19 179 CYS B C 1
ATOM 3385 O O . CYS B 1 179 ? -1.158 -10.453 -3.705 1 95.19 179 CYS B O 1
ATOM 3387 N N . ILE B 1 180 ? -1.554 -12.453 -4.5 1 97.31 180 ILE B N 1
ATOM 3388 C CA . ILE B 1 180 ? -1.778 -11.984 -5.863 1 97.31 180 ILE B CA 1
ATOM 3389 C C . ILE B 1 180 ? -2.988 -11.055 -5.895 1 97.31 180 ILE B C 1
ATOM 3391 O O . ILE B 1 180 ? -2.916 -9.953 -6.438 1 97.31 180 ILE B O 1
ATOM 3395 N N . VAL B 1 181 ? -4.059 -11.484 -5.254 1 95.38 181 VAL B N 1
ATOM 3396 C CA . VAL B 1 181 ? -5.293 -10.711 -5.254 1 95.38 181 VAL B CA 1
ATOM 3397 C C . VAL B 1 181 ? -5.059 -9.359 -4.582 1 95.38 181 VAL B C 1
ATOM 3399 O O . VAL B 1 181 ? -5.477 -8.32 -5.094 1 95.38 181 VAL B O 1
ATOM 3402 N N . ASP B 1 182 ? -4.387 -9.367 -3.463 1 92.75 182 ASP B N 1
ATOM 3403 C CA . ASP B 1 182 ? -4.113 -8.141 -2.727 1 92.75 182 ASP B CA 1
ATOM 3404 C C . ASP B 1 182 ? -3.258 -7.18 -3.555 1 92.75 182 ASP B C 1
ATOM 3406 O O . ASP B 1 182 ? -3.531 -5.98 -3.6 1 92.75 182 ASP B O 1
ATOM 3410 N N . GLN B 1 183 ? -2.281 -7.688 -4.164 1 94.56 183 GLN B N 1
ATOM 3411 C CA . GLN B 1 183 ? -1.398 -6.84 -4.961 1 94.56 183 GLN B CA 1
ATOM 3412 C C . GLN B 1 183 ? -2.137 -6.242 -6.156 1 94.56 183 GLN B C 1
ATOM 3414 O O . GLN B 1 183 ? -1.971 -5.062 -6.469 1 94.56 183 GLN B O 1
ATOM 3419 N N . LEU B 1 184 ? -2.918 -7.062 -6.824 1 95.75 184 LEU B N 1
ATOM 3420 C CA . LEU B 1 184 ? -3.672 -6.562 -7.969 1 95.75 184 LEU B CA 1
ATOM 3421 C C . LEU B 1 184 ? -4.668 -5.492 -7.539 1 95.75 184 LEU B C 1
ATOM 3423 O O . LEU B 1 184 ? -4.828 -4.477 -8.219 1 95.75 184 LEU B O 1
ATOM 3427 N N . SER B 1 185 ? -5.281 -5.75 -6.398 1 93.06 185 SER B N 1
ATOM 3428 C CA . SER B 1 185 ? -6.215 -4.762 -5.871 1 93.06 185 SER B CA 1
ATOM 3429 C C . SER B 1 185 ? -5.512 -3.439 -5.578 1 93.06 185 SER B C 1
ATOM 3431 O O . SER B 1 185 ? -5.996 -2.373 -5.961 1 93.06 185 SER B O 1
ATOM 3433 N N . ASN B 1 186 ? -4.418 -3.484 -4.934 1 89.31 186 ASN B N 1
ATOM 3434 C CA . ASN B 1 186 ? -3.65 -2.289 -4.602 1 89.31 186 ASN B CA 1
ATOM 3435 C C . ASN B 1 186 ? -3.152 -1.575 -5.855 1 89.31 186 ASN B C 1
ATOM 3437 O O . ASN B 1 186 ? -3.197 -0.346 -5.938 1 89.31 186 ASN B O 1
ATOM 3441 N N . LYS B 1 187 ? -2.693 -2.363 -6.773 1 90.44 187 LYS B N 1
ATOM 3442 C CA . LYS B 1 187 ? -2.168 -1.825 -8.023 1 90.44 187 LYS B CA 1
ATOM 3443 C C . LYS B 1 187 ? -3.23 -1.019 -8.766 1 90.44 187 LYS B C 1
ATOM 3445 O O . LYS B 1 187 ? -2.99 0.128 -9.148 1 90.44 187 LYS B O 1
ATOM 3450 N N . TYR B 1 188 ? -4.367 -1.551 -8.875 1 92.56 188 TYR B N 1
ATOM 3451 C CA . TYR B 1 188 ? -5.375 -0.904 -9.703 1 92.56 188 TYR B CA 1
ATOM 3452 C C . TYR B 1 188 ? -6.051 0.237 -8.953 1 92.56 188 TYR B C 1
ATOM 3454 O O . TYR B 1 188 ? -6.477 1.224 -9.562 1 92.56 188 TYR B O 1
ATOM 3462 N N . LEU B 1 189 ? -6.137 0.126 -7.641 1 89.06 189 LEU B N 1
ATOM 3463 C CA . LEU B 1 1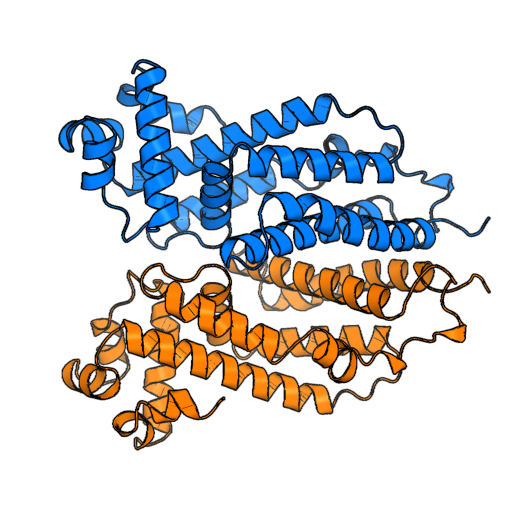89 ? -6.594 1.274 -6.863 1 89.06 189 LEU B CA 1
ATOM 3464 C C . LEU B 1 189 ? -5.621 2.441 -6.996 1 89.06 189 LEU B C 1
ATOM 3466 O O . LEU B 1 189 ? -6.043 3.592 -7.145 1 89.06 189 LEU B O 1
ATOM 3470 N N . ALA B 1 190 ? -4.344 2.158 -6.938 1 85.38 190 ALA B N 1
ATOM 3471 C CA . ALA B 1 190 ? -3.316 3.188 -7.07 1 85.38 190 ALA B CA 1
ATOM 3472 C C . ALA B 1 190 ? -3.373 3.842 -8.445 1 85.38 190 ALA B C 1
ATOM 3474 O O . ALA B 1 190 ? -3.279 5.066 -8.562 1 85.38 190 ALA B O 1
ATOM 3475 N N . LEU B 1 191 ? -3.521 3.029 -9.484 1 87.75 191 LEU B N 1
ATOM 3476 C CA . LEU B 1 191 ? -3.617 3.547 -10.844 1 87.75 191 LEU B CA 1
ATOM 3477 C C . LEU B 1 191 ? -4.828 4.461 -11 1 87.75 191 LEU B C 1
ATOM 3479 O O . LEU B 1 191 ? -4.754 5.488 -11.672 1 87.75 191 LEU B O 1
ATOM 3483 N N . TYR B 1 192 ? -5.883 4.082 -10.391 1 89.31 192 TYR B N 1
ATOM 3484 C CA . TYR B 1 192 ? -7.086 4.91 -10.414 1 89.31 192 TYR B CA 1
ATOM 3485 C C . TYR B 1 192 ? -6.848 6.238 -9.703 1 89.31 192 TYR B C 1
ATOM 3487 O O . TYR B 1 192 ? -7.223 7.297 -10.211 1 89.31 192 TYR B O 1
ATOM 3495 N N . LYS B 1 193 ? -6.207 6.18 -8.562 1 82.69 193 LYS B N 1
ATOM 3496 C CA . LYS B 1 193 ? -5.984 7.367 -7.742 1 82.69 193 LYS B CA 1
ATOM 3497 C C . LYS B 1 193 ? -5.16 8.406 -8.5 1 82.69 193 LYS B C 1
ATOM 3499 O O . LYS B 1 193 ? -5.371 9.609 -8.336 1 82.69 193 LYS B O 1
ATOM 3504 N N . ILE B 1 194 ? -4.258 7.969 -9.359 1 81.44 194 ILE B N 1
ATOM 3505 C CA . ILE B 1 194 ? -3.402 8.914 -10.07 1 81.44 194 ILE B CA 1
ATOM 3506 C C . ILE B 1 194 ? -3.953 9.156 -11.477 1 81.44 194 ILE B C 1
ATOM 3508 O O . ILE B 1 194 ? -3.24 9.648 -12.352 1 81.44 194 ILE B O 1
ATOM 3512 N N . LYS B 1 195 ? -5.207 8.633 -11.781 1 84 195 LYS B N 1
ATOM 3513 C CA . LYS B 1 195 ? -6.004 8.93 -12.977 1 84 195 LYS B CA 1
ATOM 3514 C C . LYS B 1 195 ? -5.387 8.289 -14.219 1 84 195 LYS B C 1
ATOM 3516 O O . LYS B 1 195 ? -5.469 8.852 -15.312 1 84 195 LYS B O 1
ATOM 3521 N N . GLN B 1 196 ? -4.738 7.219 -14.062 1 84.88 196 GLN B N 1
ATOM 3522 C CA . GLN B 1 196 ? -4.168 6.508 -15.203 1 84.88 196 GLN B CA 1
ATOM 3523 C C . GLN B 1 196 ? -5.152 5.492 -15.766 1 84.88 196 GLN B C 1
ATOM 3525 O O . GLN B 1 196 ? -4.973 4.996 -16.875 1 84.88 196 GLN B O 1
ATOM 3530 N N . ILE B 1 197 ? -6.148 5.199 -14.961 1 89.88 197 ILE B N 1
ATOM 3531 C CA . ILE B 1 197 ? -7.188 4.281 -15.414 1 89.88 197 ILE B CA 1
ATOM 3532 C C . ILE B 1 197 ? -8.547 4.734 -14.875 1 89.88 197 ILE B C 1
ATOM 3534 O O . ILE B 1 197 ? -8.633 5.258 -13.766 1 89.88 197 ILE B O 1
ATOM 3538 N N . ASP B 1 198 ? -9.5 4.531 -15.672 1 93.31 198 ASP B N 1
ATOM 3539 C CA . ASP B 1 198 ? -10.859 4.805 -15.219 1 93.31 198 ASP B CA 1
ATOM 3540 C C . ASP B 1 198 ? -11.359 3.709 -14.281 1 93.31 198 ASP B C 1
ATOM 3542 O O . ASP B 1 198 ? -11.086 2.525 -14.5 1 93.31 198 ASP B O 1
ATOM 3546 N N . ILE B 1 199 ? -12.133 4.113 -13.352 1 91.38 199 ILE B N 1
ATOM 3547 C CA . ILE B 1 199 ? -12.633 3.188 -12.344 1 91.38 199 ILE B CA 1
ATOM 3548 C C . ILE B 1 199 ? -13.414 2.061 -13.016 1 91.38 199 ILE B C 1
ATOM 3550 O O . ILE B 1 199 ? -13.359 0.91 -12.57 1 91.38 199 ILE B O 1
ATOM 3554 N N . MET B 1 200 ? -14.078 2.318 -14.117 1 91.19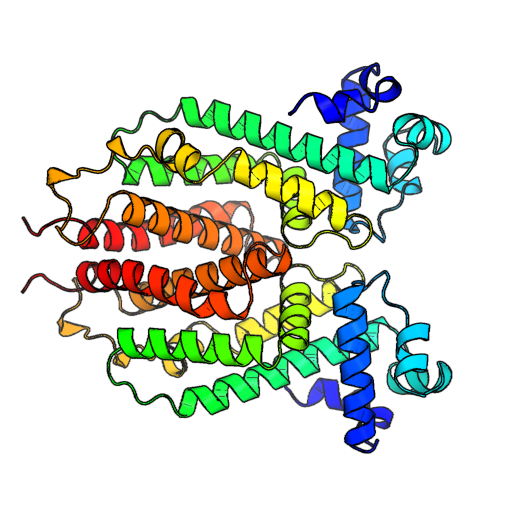 200 MET B N 1
ATOM 3555 C CA . MET B 1 200 ? -14.922 1.346 -14.805 1 91.19 200 MET B CA 1
ATOM 3556 C C . MET B 1 200 ? -14.078 0.29 -15.508 1 91.19 200 MET B C 1
ATOM 3558 O O . MET B 1 200 ? -14.57 -0.783 -15.852 1 91.19 200 MET B O 1
ATOM 3562 N N . ASP B 1 201 ? -12.797 0.619 -15.672 1 94.19 201 ASP B N 1
ATOM 3563 C CA . ASP B 1 201 ? -11.922 -0.289 -16.406 1 94.19 201 ASP B CA 1
ATOM 3564 C C . ASP B 1 201 ? -11.102 -1.156 -15.453 1 94.19 201 ASP B C 1
ATOM 3566 O O . ASP B 1 201 ? -10.531 -2.168 -15.867 1 94.19 201 ASP B O 1
ATOM 3570 N N . THR B 1 202 ? -11.039 -0.76 -14.211 1 94.25 202 THR B N 1
ATOM 3571 C CA . THR B 1 202 ? -10.172 -1.433 -13.258 1 94.25 202 THR B CA 1
ATOM 3572 C C . THR B 1 202 ? -10.523 -2.914 -13.148 1 94.25 202 THR B C 1
ATOM 3574 O O . THR B 1 202 ? -9.641 -3.768 -13.109 1 94.25 202 THR B O 1
ATOM 3577 N N . THR B 1 203 ? -11.812 -3.221 -13.188 1 95.25 203 THR B N 1
ATOM 3578 C CA . THR B 1 203 ? -12.266 -4.594 -12.977 1 95.25 203 THR B CA 1
ATOM 3579 C C . THR B 1 203 ? -11.805 -5.492 -14.117 1 95.25 203 THR B C 1
ATOM 3581 O O . THR B 1 203 ? -11.227 -6.559 -13.883 1 95.25 203 THR B O 1
ATOM 3584 N N . GLU B 1 204 ? -12.039 -5.012 -15.281 1 95.56 204 GLU B N 1
ATOM 3585 C CA . GLU B 1 204 ? -11.688 -5.805 -16.453 1 95.56 204 GLU B CA 1
ATOM 3586 C C . GLU B 1 204 ? -10.188 -6.062 -16.531 1 95.56 204 GLU B C 1
ATOM 3588 O O . GLU B 1 204 ? -9.758 -7.195 -16.75 1 95.56 204 GLU B O 1
ATOM 3593 N N . PHE B 1 205 ? -9.398 -5.074 -16.359 1 95.25 205 PHE B N 1
ATOM 3594 C CA . PHE B 1 205 ? -7.949 -5.207 -16.438 1 95.25 205 PHE B CA 1
ATOM 3595 C C . PHE B 1 205 ? -7.426 -6.102 -15.32 1 95.25 205 PHE B C 1
ATOM 3597 O O . PHE B 1 205 ? -6.57 -6.957 -15.555 1 95.25 205 PHE B O 1
ATOM 3604 N N . MET B 1 206 ? -7.973 -5.938 -14.164 1 96.31 206 MET B N 1
ATOM 3605 C CA . MET B 1 206 ? -7.562 -6.746 -13.016 1 96.31 206 MET B CA 1
ATOM 3606 C C . MET B 1 206 ? -7.906 -8.219 -13.242 1 96.31 206 MET B C 1
ATOM 3608 O O . MET B 1 206 ? -7.082 -9.094 -12.984 1 96.31 206 MET B O 1
ATOM 3612 N N . LEU B 1 207 ? -9.109 -8.461 -13.734 1 96.69 207 LEU B N 1
ATOM 3613 C CA . LEU B 1 207 ? -9.547 -9.836 -13.961 1 96.69 207 LEU B CA 1
ATOM 3614 C C . LEU B 1 207 ? -8.703 -10.508 -15.039 1 96.69 207 LEU B C 1
ATOM 3616 O O . LEU B 1 207 ? -8.406 -11.695 -14.953 1 96.69 207 LEU B O 1
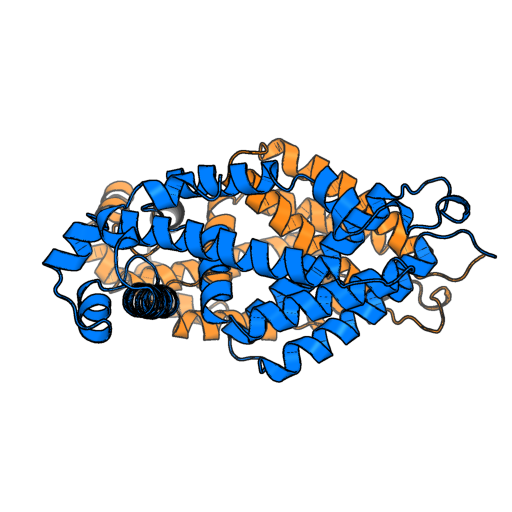ATOM 3620 N N . ARG B 1 208 ? -8.352 -9.727 -16 1 96.5 208 ARG B N 1
ATOM 3621 C CA . ARG B 1 208 ? -7.508 -10.266 -17.062 1 96.5 208 ARG B CA 1
ATOM 3622 C C . ARG B 1 208 ? -6.16 -10.727 -16.516 1 96.5 208 ARG B C 1
ATOM 3624 O O . ARG B 1 208 ? -5.723 -11.844 -16.797 1 96.5 208 ARG B O 1
ATOM 3631 N N . GLU B 1 209 ? -5.516 -9.898 -15.758 1 96.44 209 GLU B N 1
ATOM 3632 C CA . GLU B 1 209 ? -4.238 -10.258 -15.148 1 96.44 209 GLU B CA 1
ATOM 3633 C C . GLU B 1 209 ? -4.398 -11.422 -14.18 1 96.44 209 GLU B C 1
ATOM 3635 O O . GLU B 1 209 ? -3.584 -12.352 -14.172 1 96.44 209 GLU B O 1
ATOM 3640 N N . LEU B 1 210 ? -5.461 -11.375 -13.406 1 97.88 210 LEU B N 1
ATOM 3641 C CA . LEU B 1 210 ? -5.719 -12.43 -12.438 1 97.88 210 LEU B CA 1
ATOM 3642 C C . LEU B 1 210 ? -5.859 -13.781 -13.133 1 97.88 210 LEU B C 1
ATOM 3644 O O . LEU B 1 210 ? -5.285 -14.781 -12.695 1 97.88 210 LEU B O 1
ATOM 3648 N N . ASN B 1 211 ? -6.598 -13.812 -14.242 1 97.19 211 ASN B N 1
ATOM 3649 C CA . ASN B 1 211 ? -6.824 -15.055 -14.977 1 97.19 211 ASN B CA 1
ATOM 3650 C C . ASN B 1 211 ? -5.516 -15.648 -15.492 1 97.19 211 ASN B C 1
ATOM 3652 O O . ASN B 1 211 ? -5.316 -16.859 -15.438 1 97.19 211 ASN B O 1
ATOM 3656 N N . GLU B 1 212 ? -4.676 -14.781 -15.938 1 96.94 212 GLU B N 1
ATOM 3657 C CA . GLU B 1 212 ? -3.375 -15.25 -16.422 1 96.94 212 GLU B CA 1
ATOM 3658 C C . GLU B 1 212 ? -2.557 -15.859 -15.281 1 96.94 212 GLU B C 1
ATOM 3660 O O . GLU B 1 212 ? -1.926 -16.906 -15.453 1 96.94 212 GLU B O 1
ATOM 3665 N N . TYR B 1 213 ? -2.598 -15.219 -14.148 1 98.06 213 TYR B N 1
ATOM 3666 C CA . TYR B 1 213 ? -1.822 -15.695 -13.008 1 98.06 213 TYR B CA 1
ATOM 3667 C C . TYR B 1 213 ? -2.414 -16.984 -12.445 1 98.06 213 TYR B C 1
ATOM 3669 O O . TYR B 1 213 ? -1.681 -17.906 -12.094 1 98.06 213 TYR B O 1
ATOM 3677 N N . LEU B 1 214 ? -3.738 -17.062 -12.383 1 97.06 214 LEU B N 1
ATOM 3678 C CA . LEU B 1 214 ? -4.383 -18.25 -11.805 1 97.06 214 LEU B CA 1
ATOM 3679 C C . LEU B 1 214 ? -4.16 -19.469 -12.688 1 97.06 214 LEU B C 1
ATOM 3681 O O . LEU B 1 214 ? -4.059 -20.594 -12.18 1 97.06 214 LEU B O 1
ATOM 3685 N N . LYS B 1 215 ? -4.078 -19.25 -14.008 1 95.56 215 LYS B N 1
ATOM 3686 C CA . LYS B 1 215 ? -3.746 -20.359 -14.906 1 95.56 215 LYS B CA 1
ATOM 3687 C C . LYS B 1 215 ? -2.402 -20.984 -14.539 1 95.56 215 LYS B C 1
ATOM 3689 O O . LYS B 1 215 ? -2.262 -22.203 -14.539 1 95.56 215 LYS B O 1
ATOM 3694 N N . ILE B 1 216 ? -1.459 -20.156 -14.219 1 97 216 ILE B N 1
ATOM 3695 C CA . ILE B 1 216 ? -0.129 -20.625 -13.828 1 97 216 ILE B CA 1
ATOM 3696 C C . ILE B 1 216 ? -0.201 -21.328 -12.484 1 97 216 ILE B C 1
ATOM 3698 O O . ILE B 1 216 ? 0.354 -22.422 -12.32 1 97 216 ILE B O 1
ATOM 3702 N N . VAL B 1 217 ? -0.909 -20.75 -11.531 1 97.44 217 VAL B N 1
ATOM 3703 C CA . VAL B 1 217 ? -1.013 -21.328 -10.195 1 97.44 217 VAL B CA 1
ATOM 3704 C C . VAL B 1 217 ? -1.692 -22.703 -10.273 1 97.44 217 VAL B C 1
ATOM 3706 O O . VAL B 1 217 ? -1.194 -23.672 -9.719 1 97.44 217 VAL B O 1
ATOM 3709 N N . LYS B 1 218 ? -2.783 -22.734 -10.961 1 95.25 218 LYS B N 1
ATOM 3710 C CA . LYS B 1 218 ? -3.553 -23.969 -11.062 1 95.25 218 LYS B CA 1
ATOM 3711 C C . LYS B 1 218 ? -2.703 -25.094 -11.633 1 95.25 218 LYS B C 1
ATOM 3713 O O . LYS B 1 218 ? -2.688 -26.203 -11.094 1 95.25 218 LYS B O 1
ATOM 3718 N N . TYR B 1 219 ? -1.954 -24.797 -12.625 1 94.25 219 TYR B N 1
ATOM 3719 C CA . TYR B 1 219 ? -1.077 -25.797 -13.227 1 94.25 219 TYR B CA 1
ATOM 3720 C C . TYR B 1 219 ? 0.076 -26.141 -12.297 1 94.25 219 TYR B C 1
ATOM 3722 O O . TYR B 1 219 ? 0.547 -27.281 -12.281 1 94.25 219 TYR B O 1
ATOM 3730 N N . GLY B 1 220 ? 0.502 -25.188 -11.523 1 95.5 220 GLY B N 1
ATOM 3731 C CA . GLY B 1 220 ? 1.7 -25.328 -10.711 1 95.5 220 GLY B CA 1
ATOM 3732 C C . GLY B 1 220 ? 1.456 -26.078 -9.406 1 95.5 220 GLY B C 1
ATOM 3733 O O . GLY B 1 220 ? 2.402 -26.516 -8.75 1 95.5 220 GLY B O 1
ATOM 3734 N N . ILE B 1 221 ? 0.216 -26.281 -9.062 1 95.62 221 ILE B N 1
ATOM 3735 C CA . ILE B 1 221 ? -0.023 -26.828 -7.73 1 95.62 221 ILE B CA 1
ATOM 3736 C C . ILE B 1 221 ? -0.497 -28.281 -7.844 1 95.62 221 ILE B C 1
ATOM 3738 O O . ILE B 1 221 ? -0.488 -29.016 -6.859 1 95.62 221 ILE B O 1
ATOM 3742 N N . TYR B 1 222 ? -0.924 -28.656 -8.961 1 91.5 222 TYR B N 1
ATOM 3743 C CA . TYR B 1 222 ? -1.468 -30 -9.109 1 91.5 222 TYR B CA 1
ATOM 3744 C C . TYR B 1 222 ? -0.466 -30.922 -9.797 1 91.5 222 TYR B C 1
ATOM 3746 O O . TYR B 1 222 ? 0.332 -30.469 -10.625 1 91.5 222 TYR B O 1
ATOM 3754 N N . LYS B 1 223 ? -0.566 -32.25 -9.5 1 86.94 223 LYS B N 1
ATOM 3755 C CA . LYS B 1 223 ? 0.226 -33.281 -10.156 1 86.94 223 LYS B CA 1
ATOM 3756 C C . LYS B 1 223 ? -0.168 -33.438 -11.625 1 86.94 223 LYS B C 1
ATOM 3758 O O . LYS B 1 223 ? -1.329 -33.219 -11.984 1 86.94 223 LYS B O 1
ATOM 3763 N N . PRO B 1 224 ? 0.967 -33.656 -12.477 1 78.56 224 PRO B N 1
ATOM 3764 C CA . PRO B 1 224 ? 0.627 -33.906 -13.883 1 78.56 224 PRO B CA 1
ATOM 3765 C C . PRO B 1 224 ? -0.284 -35.094 -14.07 1 78.56 224 PRO B C 1
ATOM 3767 O O . PRO B 1 224 ? -0.184 -36.094 -13.312 1 78.56 224 PRO B O 1
ATOM 3770 N N . GLU B 1 225 ? -1.442 -34.969 -14.828 1 63.31 225 GLU B N 1
ATOM 3771 C CA . GLU B 1 225 ? -2.277 -36.125 -15.133 1 63.31 225 GLU B CA 1
ATOM 3772 C C . GLU B 1 225 ? -1.483 -37.219 -15.875 1 63.31 225 GLU B C 1
ATOM 3774 O O . GLU B 1 225 ? -0.543 -36.906 -16.609 1 63.31 225 GLU B O 1
#

Secondary structure (DSSP, 8-state):
-HHHHHTT-HHHHTS-HHHHHHHHHHHHHHHHHHHHHH--HHHHHHHHT--HHHHHHHHSSHHHHHHHHHHHHHHHHHHHHHHHHTT----SHHHHHHHHHHHHHHHHHHTHHHHHHHHHHHHS--GGGHHHHHHHHHHHHHHT-HHHIIIIIS-GGGS-GGGB-TT--HHHHHHHHHHHHHHHHHHHHHHHHTTSS-HHHHHHHHHHHHHHHHHHHHHHHBPP-/-HHHHHTT-HHHHTS-HHHHHHHHHHHHHHHHHHHHHH--HHHHHHHHT--HHHHHHHHSSHHHHHHHHHHHHHHHHHHHHHHHHTT----SHHHHHHHHHHHHHHHHHHTHHHHHHHHHHHHS--GGGHHHHHHHHHHHHHHT-HHHIIIIIS-GGGS-GGGB-TT--HHHHHHHHHHHHHHHHHHHHHHHHTTSS-HHHHHHHHHHHHHHHHHHHHHHHBPP-

pLDDT: mean 91.88, std 9.11, range [34.06, 98.62]

Nearest PDB structures (foldseek):
  1zkg-assembly1_A  TM=8.035E-01  e=9.847E-08  Thermotoga maritima MSB8
  3ih3-assembly1_A  TM=8.247E-01  e=4.196E-07  Thermotoga maritima
  2id6-assembly1_A-2  TM=8.251E-01  e=1.351E-06  Thermotoga maritima
  6mj1-assembly1_A-2  TM=7.062E-01  e=2.634E-03  Bacillus subtilis subsp. subtilis str. 168
  5d1r-assembly1_B  TM=5.609E-01  e=8.091E-03  Mycobacterium tuberculosis CDC1551

Radius of gyration: 23.85 Å; Cα contacts (8 Å, |Δi|>4): 385; chains: 2; bounding box: 61×68×48 Å

Organism: Parageobacillus thermoglucosidasius (NCBI:txid1426)